Protein AF-0000000087667041 (afdb_homodimer)

Structure (mmCIF, N/CA/C/O backbone):
data_AF-0000000087667041-model_v1
#
loop_
_entity.id
_entity.type
_entity.pdbx_description
1 polymer 'Methyltransferase type 11'
#
loop_
_atom_site.group_PDB
_atom_site.id
_atom_site.type_symbol
_atom_site.label_atom_id
_atom_site.label_alt_id
_atom_site.label_comp_id
_atom_site.label_asym_id
_atom_site.label_entity_id
_atom_site.label_seq_id
_atom_site.pdbx_PDB_ins_code
_atom_site.Cartn_x
_atom_site.Cartn_y
_atom_site.Cartn_z
_atom_site.occupancy
_atom_site.B_iso_or_equiv
_atom_site.auth_seq_id
_atom_site.auth_comp_id
_atom_site.auth_asym_id
_atom_site.auth_atom_id
_atom_site.pdbx_PDB_model_num
ATOM 1 N N . MET A 1 1 ? -7.219 48.969 13.086 1 46.84 1 MET A N 1
ATOM 2 C CA . MET A 1 1 ? -6.707 47.719 12.508 1 46.84 1 MET A CA 1
ATOM 3 C C . MET A 1 1 ? -6.984 46.562 13.438 1 46.84 1 MET A C 1
ATOM 5 O O . MET A 1 1 ? -6.809 46.656 14.648 1 46.84 1 MET A O 1
ATOM 9 N N . TYR A 1 2 ? -7.824 45.688 13.008 1 60.56 2 TYR A N 1
ATOM 10 C CA . TYR A 1 2 ? -8.164 44.531 13.836 1 60.56 2 TYR A CA 1
ATOM 11 C C . TYR A 1 2 ? -6.906 43.844 14.352 1 60.56 2 TYR A C 1
ATOM 13 O O . TYR A 1 2 ? -5.996 43.531 13.57 1 60.56 2 TYR A O 1
ATOM 21 N N . LYS A 1 3 ? -6.66 44.062 15.648 1 76.62 3 LYS A N 1
ATOM 22 C CA . LYS A 1 3 ? -5.516 43.406 16.266 1 76.62 3 LYS A CA 1
ATOM 23 C C . LYS A 1 3 ? -5.945 42.156 17.031 1 76.62 3 LYS A C 1
ATOM 25 O O . LYS A 1 3 ? -6.656 42.25 18.031 1 76.62 3 LYS A O 1
ATOM 30 N N . ARG A 1 4 ? -5.574 41.062 16.578 1 88.38 4 ARG A N 1
ATOM 31 C CA . ARG A 1 4 ? -5.938 39.781 17.203 1 88.38 4 ARG A CA 1
ATOM 32 C C . ARG A 1 4 ? -5.203 39.625 18.531 1 88.38 4 ARG A C 1
ATOM 34 O O . ARG A 1 4 ? -4.016 39.938 18.641 1 88.38 4 ARG A O 1
ATOM 41 N N . ILE A 1 5 ? -6.012 39.281 19.547 1 91.06 5 ILE A N 1
ATOM 42 C CA . ILE A 1 5 ? -5.457 38.938 20.844 1 91.06 5 ILE A CA 1
ATOM 43 C C . ILE A 1 5 ? -5.121 37.438 20.875 1 91.06 5 ILE A C 1
ATOM 45 O O . ILE A 1 5 ? -5.742 36.656 20.156 1 91.06 5 ILE A O 1
ATOM 49 N N . CYS A 1 6 ? -4.086 37.156 21.594 1 96.38 6 CYS A N 1
ATOM 50 C CA . CYS A 1 6 ? -3.719 35.75 21.688 1 96.38 6 CYS A CA 1
ATOM 51 C C . CYS A 1 6 ? -4.828 34.938 22.344 1 96.38 6 CYS A C 1
ATOM 53 O O . CYS A 1 6 ? -5.609 35.469 23.125 1 96.38 6 CYS A O 1
ATOM 55 N N . TRP A 1 7 ? -4.891 33.625 22.094 1 96 7 TRP A N 1
ATOM 56 C CA . TRP A 1 7 ? -5.91 32.781 22.672 1 96 7 TRP A CA 1
ATOM 57 C C . TRP A 1 7 ? -5.828 32.781 24.188 1 96 7 TRP A C 1
ATOM 59 O O . TRP A 1 7 ? -6.824 32.531 24.875 1 96 7 TRP A O 1
ATOM 69 N N . CYS A 1 8 ? -4.66 33.031 24.75 1 96.88 8 CYS A N 1
ATOM 70 C CA . CYS A 1 8 ? -4.434 33 26.188 1 96.88 8 CYS A CA 1
ATOM 71 C C . CYS A 1 8 ? -4.898 34.281 26.859 1 96.88 8 CYS A C 1
ATOM 73 O O . CYS A 1 8 ? -4.805 34.438 28.078 1 96.88 8 CYS A O 1
ATOM 75 N N . GLY A 1 9 ? -5.316 35.219 26.094 1 95.06 9 GLY A N 1
ATOM 76 C CA . GLY A 1 9 ? -5.848 36.469 26.641 1 95.06 9 GLY A CA 1
ATOM 77 C C . GLY A 1 9 ? -4.844 37.594 26.609 1 95.06 9 GLY A C 1
ATOM 78 O O . GLY A 1 9 ? -5.199 38.75 26.844 1 95.06 9 GLY A O 1
ATOM 79 N N . ASN A 1 10 ? -3.609 37.312 26.266 1 94.62 10 ASN A N 1
ATOM 80 C CA . ASN A 1 10 ? -2.555 38.312 26.219 1 94.62 10 ASN A CA 1
ATOM 81 C C . ASN A 1 10 ? -2.623 39.156 24.953 1 94.62 10 ASN A C 1
ATOM 83 O O . ASN A 1 10 ? -2.883 38.625 23.875 1 94.62 10 ASN A O 1
ATOM 87 N N . ASN A 1 11 ? -2.361 40.438 25.047 1 91.25 11 ASN A N 1
ATOM 88 C CA . ASN A 1 11 ? -2.406 41.344 23.891 1 91.25 11 ASN A CA 1
ATOM 89 C C . ASN A 1 11 ? -1.02 41.875 23.547 1 91.25 11 ASN A C 1
ATOM 91 O O . ASN A 1 11 ? -0.865 42.625 22.578 1 91.25 11 ASN A O 1
ATOM 95 N N . GLU A 1 12 ? -0.038 41.531 24.297 1 93.12 12 GLU A N 1
ATOM 96 C CA . GLU A 1 12 ? 1.336 41.938 24 1 93.12 12 GLU A CA 1
ATOM 97 C C . GLU A 1 12 ? 2.018 40.906 23.094 1 93.12 12 GLU A C 1
ATOM 99 O O . GLU A 1 12 ? 2.379 39.812 23.531 1 93.12 12 GLU A O 1
ATOM 104 N N . LEU A 1 13 ? 2.221 41.312 21.875 1 94.88 13 LEU A N 1
ATOM 105 C CA . LEU A 1 13 ? 2.855 40.438 20.875 1 94.88 13 LEU A CA 1
ATOM 106 C C . LEU A 1 13 ? 4.172 41.031 20.391 1 94.88 13 LEU A C 1
ATOM 108 O O . LEU A 1 13 ? 4.223 42.219 20.016 1 94.88 13 LEU A O 1
ATOM 112 N N . LEU A 1 14 ? 5.215 40.312 20.516 1 94.88 14 LEU A N 1
ATOM 113 C CA . LEU A 1 14 ? 6.484 40.688 19.922 1 94.88 14 LEU A CA 1
ATOM 114 C C . LEU A 1 14 ? 6.477 40.406 18.422 1 94.88 14 LEU A C 1
ATOM 116 O O . LEU A 1 14 ? 6.117 39.312 17.984 1 94.88 14 LEU A O 1
ATOM 120 N N . PRO A 1 15 ? 6.887 41.406 17.672 1 94.56 15 PRO A N 1
ATOM 121 C CA . PRO A 1 15 ? 6.891 41.188 16.219 1 94.56 15 PRO A CA 1
ATOM 122 C C . PRO A 1 15 ? 7.793 40.031 15.805 1 94.56 15 PRO A C 1
ATOM 124 O O . PRO A 1 15 ? 8.945 39.969 16.234 1 94.56 15 PRO A O 1
ATOM 127 N N . PHE A 1 16 ? 7.266 39.125 15.078 1 96.38 16 PHE A N 1
ATOM 128 C CA . PHE A 1 16 ? 8.031 38.031 14.461 1 96.38 16 PHE A CA 1
ATOM 129 C C . PHE A 1 16 ? 8.336 38.344 13 1 96.38 16 PHE A C 1
ATOM 131 O O . PHE A 1 16 ? 9.492 38.312 12.578 1 96.38 16 PHE A O 1
ATOM 138 N N . ASN A 1 17 ? 7.367 38.688 12.273 1 94.81 17 ASN A N 1
ATOM 139 C CA . ASN A 1 17 ? 7.438 39.312 10.961 1 94.81 17 ASN A CA 1
ATOM 140 C C . ASN A 1 17 ? 6.273 40.281 10.742 1 94.81 17 ASN A C 1
ATOM 142 O O . ASN A 1 17 ? 5.645 40.719 11.703 1 94.81 17 ASN A O 1
ATOM 146 N N . ALA A 1 18 ? 6.004 40.656 9.469 1 93.19 18 ALA A N 1
ATOM 147 C CA . ALA A 1 18 ? 4.973 41.656 9.188 1 93.19 18 ALA A CA 1
ATOM 148 C C . ALA A 1 18 ? 3.582 41.094 9.484 1 93.19 18 ALA A C 1
ATOM 150 O O . ALA A 1 18 ? 2.66 41.875 9.789 1 93.19 18 ALA A O 1
ATOM 151 N N . GLU A 1 19 ? 3.479 39.781 9.508 1 94.5 19 GLU A N 1
ATOM 152 C CA . GLU A 1 19 ? 2.145 39.188 9.531 1 94.5 19 GLU A CA 1
ATOM 153 C C . GLU A 1 19 ? 1.905 38.438 10.828 1 94.5 19 GLU A C 1
ATOM 155 O O . GLU A 1 19 ? 0.786 37.969 11.094 1 94.5 19 GLU A O 1
ATOM 160 N N . TYR A 1 20 ? 2.963 38.219 11.625 1 96.5 20 TYR A N 1
ATOM 161 C CA . TYR A 1 20 ? 2.828 37.438 12.844 1 96.5 20 TYR A CA 1
ATOM 162 C C . TYR A 1 20 ? 3.535 38.125 14.008 1 96.5 20 TYR A C 1
ATOM 164 O O . TYR A 1 20 ? 4.574 38.75 13.828 1 96.5 20 TYR A O 1
ATOM 172 N N . GLY A 1 21 ? 2.928 37.938 15.164 1 96.12 21 GLY A N 1
ATOM 173 C CA . GLY A 1 21 ? 3.547 38.312 16.438 1 96.12 21 GLY A CA 1
ATOM 174 C C . GLY A 1 21 ? 3.592 37.156 17.422 1 96.12 21 GLY A C 1
ATOM 175 O O . GLY A 1 21 ? 2.67 36.344 17.484 1 96.12 21 GLY A O 1
ATOM 176 N N . ARG A 1 22 ? 4.609 37.125 18.172 1 97.06 22 ARG A N 1
ATOM 177 C CA . ARG A 1 22 ? 4.762 36.094 19.172 1 97.06 22 ARG A CA 1
ATOM 178 C C . ARG A 1 22 ? 4.242 36.562 20.531 1 97.06 22 ARG A C 1
ATOM 180 O O . ARG A 1 22 ? 4.664 37.594 21.031 1 97.06 22 ARG A O 1
ATOM 187 N N . CYS A 1 23 ? 3.389 35.781 21.047 1 97.25 23 CYS A N 1
ATOM 188 C CA . CYS A 1 23 ? 2.84 36.094 22.359 1 97.25 23 CYS A CA 1
ATOM 189 C C . CYS A 1 23 ? 3.908 36 23.438 1 97.25 23 CYS A C 1
ATOM 191 O O . CYS A 1 23 ? 4.547 34.938 23.578 1 97.25 23 CYS A O 1
ATOM 193 N N . GLU A 1 24 ? 4.027 36.969 24.297 1 94.75 24 GLU A N 1
ATOM 194 C CA . GLU A 1 24 ? 5.055 37 25.328 1 94.75 24 GLU A CA 1
ATOM 195 C C . GLU A 1 24 ? 4.676 36.094 26.516 1 94.75 24 GLU A C 1
ATOM 197 O O . GLU A 1 24 ? 5.539 35.688 27.297 1 94.75 24 GLU A O 1
ATOM 202 N N . GLU A 1 25 ? 3.486 35.812 26.578 1 96.19 25 GLU A N 1
ATOM 203 C CA . GLU A 1 25 ? 3 35.031 27.719 1 96.19 25 GLU A CA 1
ATOM 204 C C . GLU A 1 25 ? 3.076 33.531 27.453 1 96.19 25 GLU A C 1
ATOM 206 O O . GLU A 1 25 ? 3.604 32.781 28.266 1 96.19 25 GLU A O 1
ATOM 211 N N . CYS A 1 26 ? 2.549 33.094 26.312 1 96.94 26 CYS A N 1
ATOM 212 C CA . CYS A 1 26 ? 2.438 31.656 26.109 1 96.94 26 CYS A CA 1
ATOM 213 C C . CYS A 1 26 ? 3.332 31.203 24.953 1 96.94 26 CYS A C 1
ATOM 215 O O . CYS A 1 26 ? 3.492 30 24.734 1 96.94 26 CYS A O 1
ATOM 217 N N . GLY A 1 27 ? 3.867 32.125 24.188 1 96.94 27 GLY A N 1
ATOM 218 C CA . GLY A 1 27 ? 4.836 31.781 23.156 1 96.94 27 GLY A CA 1
ATOM 219 C C . GLY A 1 27 ? 4.199 31.484 21.812 1 96.94 27 GLY A C 1
ATOM 220 O O . GLY A 1 27 ? 4.902 31.297 20.812 1 96.94 27 GLY A O 1
ATOM 221 N N . THR A 1 28 ? 2.904 31.516 21.703 1 98.06 28 THR A N 1
ATOM 222 C CA . THR A 1 28 ? 2.189 31.219 20.453 1 98.06 28 THR A CA 1
ATOM 223 C C . THR A 1 28 ? 2.428 32.312 19.422 1 98.06 28 THR A C 1
ATOM 225 O O . THR A 1 28 ? 2.457 33.5 19.766 1 98.06 28 THR A O 1
ATOM 228 N N . LEU A 1 29 ? 2.672 31.922 18.188 1 97.5 29 LEU A N 1
ATOM 229 C CA . LEU A 1 29 ? 2.658 32.906 17.094 1 97.5 29 LEU A CA 1
ATOM 230 C C . LEU A 1 29 ? 1.229 33.219 16.688 1 97.5 29 LEU A C 1
ATOM 232 O O . LEU A 1 29 ? 0.439 32.312 16.391 1 97.5 29 LEU A O 1
ATOM 236 N N . VAL A 1 30 ? 0.914 34.5 16.641 1 97.06 30 VAL A N 1
ATOM 237 C CA . VAL A 1 30 ? -0.447 34.969 16.391 1 97.06 30 VAL A CA 1
ATOM 238 C C . VAL A 1 30 ? -0.485 35.781 15.094 1 97.06 30 VAL A C 1
ATOM 240 O O . VAL A 1 30 ? 0.326 36.688 14.898 1 97.06 30 VAL A O 1
ATOM 243 N N . SER A 1 31 ? -1.433 35.438 14.258 1 95.94 31 SER A N 1
ATOM 244 C CA . SER A 1 31 ? -1.615 36.219 13.039 1 95.94 31 SER A CA 1
ATOM 245 C C . SER A 1 31 ? -2.121 37.625 13.344 1 95.94 31 SER A C 1
ATOM 247 O O . SER A 1 31 ? -3.141 37.781 14.023 1 95.94 31 SER A O 1
ATOM 249 N N . VAL A 1 32 ? -1.474 38.625 12.891 1 90.5 32 VAL A N 1
ATOM 250 C CA . VAL A 1 32 ? -1.871 40 13.141 1 90.5 32 VAL A CA 1
ATOM 251 C C . VAL A 1 32 ? -2.309 40.656 11.828 1 90.5 32 VAL A C 1
ATOM 253 O O . VAL A 1 32 ? -2.916 41.719 11.836 1 90.5 32 VAL A O 1
ATOM 256 N N . GLY A 1 33 ? -2.195 40.094 10.758 1 80.88 33 GLY A N 1
ATOM 257 C CA . GLY A 1 33 ? -2.514 40.688 9.469 1 80.88 33 GLY A CA 1
ATOM 258 C C . GLY A 1 33 ? -3.5 39.844 8.664 1 80.88 33 GLY A C 1
ATOM 259 O O . GLY A 1 33 ? -3.764 40.156 7.5 1 80.88 33 GLY A O 1
ATOM 260 N N . GLY A 1 34 ? -4.105 38.906 9.227 1 85.25 34 GLY A N 1
ATOM 261 C CA . GLY A 1 34 ? -4.938 38 8.469 1 85.25 34 GLY A CA 1
ATOM 262 C C . GLY A 1 34 ? -6.414 38.344 8.547 1 85.25 34 GLY A C 1
ATOM 263 O O . GLY A 1 34 ? -6.789 39.469 8.891 1 85.25 34 GLY A O 1
ATOM 264 N N . LEU A 1 35 ? -7.176 37.438 8.117 1 86.88 35 LEU A N 1
ATOM 265 C CA . LEU A 1 35 ? -8.625 37.594 8.055 1 86.88 35 LEU A CA 1
ATOM 266 C C . LEU A 1 35 ? -9.219 37.688 9.453 1 86.88 35 LEU A C 1
ATOM 268 O O . LEU A 1 35 ? -8.68 37.125 10.414 1 86.88 35 LEU A O 1
ATOM 272 N N . SER A 1 36 ? -10.328 38.375 9.484 1 86.62 36 SER A N 1
ATOM 273 C CA . SER A 1 36 ? -11.062 38.5 10.742 1 86.62 36 SER A CA 1
ATOM 274 C C . SER A 1 36 ? -11.805 37.188 11.07 1 86.62 36 SER A C 1
ATOM 276 O O . SER A 1 36 ? -11.977 36.344 10.203 1 86.62 36 SER A O 1
ATOM 278 N N . ASP A 1 37 ? -12.234 37.094 12.328 1 86.62 37 ASP A N 1
ATOM 279 C CA . ASP A 1 37 ? -12.984 35.938 12.758 1 86.62 37 ASP A CA 1
ATOM 280 C C . ASP A 1 37 ? -14.258 35.75 11.93 1 86.62 37 ASP A C 1
ATOM 282 O O . ASP A 1 37 ? -14.641 34.625 11.594 1 86.62 37 ASP A O 1
ATOM 286 N N . LYS A 1 38 ? -14.867 36.844 11.609 1 84.12 38 LYS A N 1
ATOM 287 C CA . LYS A 1 38 ? -16.094 36.844 10.812 1 84.12 38 LYS A CA 1
ATOM 288 C C . LYS A 1 38 ? -15.82 36.312 9.406 1 84.12 38 LYS A C 1
ATOM 290 O O . LYS A 1 38 ? -16.625 35.562 8.852 1 84.12 38 LYS A O 1
ATOM 295 N N . GLU A 1 39 ? -14.664 36.656 8.922 1 85.81 39 GLU A N 1
ATOM 296 C CA . GLU A 1 39 ? -14.305 36.281 7.559 1 85.81 39 GLU A CA 1
ATOM 297 C C . GLU A 1 39 ? -13.953 34.781 7.488 1 85.81 39 GLU A C 1
ATOM 299 O O . GLU A 1 39 ? -13.93 34.188 6.406 1 85.81 39 GLU A O 1
ATOM 304 N N . LEU A 1 40 ? -13.727 34.219 8.617 1 87.12 40 LEU A N 1
ATOM 305 C CA . LEU A 1 40 ? -13.328 32.812 8.672 1 87.12 40 LEU A CA 1
ATOM 306 C C . LEU A 1 40 ? -14.547 31.891 8.805 1 87.12 40 LEU A C 1
ATOM 308 O O . LEU A 1 40 ? -14.422 30.672 8.719 1 87.12 40 LEU A O 1
ATOM 312 N N . GLN A 1 41 ? -15.68 32.438 8.875 1 82.75 41 GLN A N 1
ATOM 313 C CA . GLN A 1 41 ? -16.922 31.688 8.922 1 82.75 41 GLN A CA 1
ATOM 314 C C . GLN A 1 41 ? -17.453 31.422 7.512 1 82.75 41 GLN A C 1
ATOM 316 O O . GLN A 1 41 ? -17.109 32.125 6.566 1 82.75 41 GLN A O 1
ATOM 321 N N . VAL A 1 42 ? -18.219 30.422 7.434 1 86.25 42 VAL A N 1
ATOM 322 C CA . VAL A 1 42 ? -18.828 30.125 6.137 1 86.25 42 VAL A CA 1
ATOM 323 C C . VAL A 1 42 ? -20.344 30.297 6.215 1 86.25 42 VAL A C 1
ATOM 325 O O . VAL A 1 42 ? -21.016 29.516 6.883 1 86.25 42 VAL A O 1
ATOM 328 N N . SER A 1 43 ? -20.797 31.266 5.598 1 84.94 43 SER A N 1
ATOM 329 C CA . SER A 1 43 ? -22.219 31.516 5.449 1 84.94 43 SER A CA 1
ATOM 330 C C . SER A 1 43 ? -22.656 31.406 3.99 1 84.94 43 SER A C 1
ATOM 332 O O . SER A 1 43 ? -23.766 30.953 3.697 1 84.94 43 SER A O 1
ATOM 334 N N . ASP A 1 44 ? -21.828 31.812 3.18 1 87.94 44 ASP A N 1
ATOM 335 C CA . ASP A 1 44 ? -22 31.688 1.735 1 87.94 44 ASP A CA 1
ATOM 336 C C . ASP A 1 44 ? -20.891 30.828 1.13 1 87.94 44 ASP A C 1
ATOM 338 O O . ASP A 1 44 ? -19.766 31.297 0.938 1 87.94 44 ASP A O 1
ATOM 342 N N . ASP A 1 45 ? -21.25 29.734 0.738 1 89.56 45 ASP A N 1
ATOM 343 C CA . ASP A 1 45 ? -20.297 28.703 0.335 1 89.56 45 ASP A CA 1
ATOM 344 C C . ASP A 1 45 ? -19.516 29.141 -0.904 1 89.56 45 ASP A C 1
ATOM 346 O O . ASP A 1 45 ? -18.359 28.734 -1.093 1 89.56 45 ASP A O 1
ATOM 350 N N . ASP A 1 46 ? -20.094 29.828 -1.743 1 86.56 46 ASP A N 1
ATOM 351 C CA . ASP A 1 46 ? -19.484 30.234 -3.004 1 86.56 46 ASP A CA 1
ATOM 352 C C . ASP A 1 46 ? -18.531 31.406 -2.799 1 86.56 46 ASP A C 1
ATOM 354 O O . ASP A 1 46 ? -17.625 31.625 -3.607 1 86.56 46 ASP A O 1
ATOM 358 N N . LYS A 1 47 ? -18.688 32.156 -1.679 1 84.62 47 LYS A N 1
ATOM 359 C CA . LYS A 1 47 ? -17.953 33.406 -1.572 1 84.62 47 LYS A CA 1
ATOM 360 C C . LYS A 1 47 ? -17 33.406 -0.378 1 84.62 47 LYS A C 1
ATOM 362 O O . LYS A 1 47 ? -15.969 34.062 -0.391 1 84.62 47 LYS A O 1
ATOM 367 N N . ASP A 1 48 ? -17.359 32.688 0.533 1 87.12 48 ASP A N 1
ATOM 368 C CA . ASP A 1 48 ? -16.594 32.781 1.781 1 87.12 48 ASP A CA 1
ATOM 369 C C . ASP A 1 48 ? -15.305 31.969 1.695 1 87.12 48 ASP A C 1
ATOM 371 O O . ASP A 1 48 ? -15.195 31.031 0.896 1 87.12 48 ASP A O 1
ATOM 375 N N . PHE A 1 49 ? -14.383 32.281 2.57 1 84.88 49 PHE A N 1
ATOM 376 C CA . PHE A 1 49 ? -13 31.828 2.48 1 84.88 49 PHE A CA 1
ATOM 377 C C . PHE A 1 49 ? -12.914 30.312 2.551 1 84.88 49 PHE A C 1
ATOM 379 O O . PHE A 1 49 ? -12.367 29.672 1.65 1 84.88 49 PHE A O 1
ATOM 386 N N . TYR A 1 50 ? -13.477 29.688 3.568 1 84.5 50 TYR A N 1
ATOM 387 C CA . TYR A 1 50 ? -13.414 28.25 3.73 1 84.5 50 TYR A CA 1
ATOM 388 C C . TYR A 1 50 ? -14.555 27.562 2.994 1 84.5 50 TYR A C 1
ATOM 390 O O . TYR A 1 50 ? -14.945 26.438 3.34 1 84.5 50 TYR A O 1
ATOM 398 N N . GLY A 1 51 ? -15.078 28.25 1.973 1 85.69 51 GLY A N 1
ATOM 399 C CA . GLY A 1 51 ? -16.094 27.672 1.113 1 85.69 51 GLY A CA 1
ATOM 400 C C . GLY A 1 51 ? -15.523 26.797 0.007 1 85.69 51 GLY A C 1
ATOM 401 O O . GLY A 1 51 ? -14.398 26.312 0.11 1 85.69 51 GLY A O 1
ATOM 402 N N . LYS A 1 52 ? -16.359 26.625 -1.035 1 86.56 52 LYS A N 1
ATOM 403 C CA . LYS A 1 52 ? -16.078 25.734 -2.16 1 86.56 52 LYS A CA 1
ATOM 404 C C . LYS A 1 52 ? -14.758 26.109 -2.832 1 86.56 52 LYS A C 1
ATOM 406 O O . LYS A 1 52 ? -13.938 25.234 -3.123 1 86.56 52 LYS A O 1
ATOM 411 N N . GLN A 1 53 ? -14.484 27.344 -2.914 1 83.69 53 GLN A N 1
ATOM 412 C CA . GLN A 1 53 ? -13.344 27.812 -3.701 1 83.69 53 GLN A CA 1
ATOM 413 C C . GLN A 1 53 ? -12.031 27.562 -2.967 1 83.69 53 GLN A C 1
ATOM 415 O O . GLN A 1 53 ? -10.992 27.375 -3.596 1 83.69 53 GLN A O 1
ATOM 420 N N . TYR A 1 54 ? -12.047 27.594 -1.682 1 85.12 54 TYR A N 1
ATOM 421 C CA . TYR A 1 54 ? -10.867 27.266 -0.891 1 85.12 54 TYR A CA 1
ATOM 422 C C . TYR A 1 54 ? -10.32 25.891 -1.263 1 85.12 54 TYR A C 1
ATOM 424 O O . TYR A 1 54 ? -9.109 25.734 -1.426 1 85.12 54 TYR A O 1
ATOM 432 N N . TRP A 1 55 ? -11.141 24.984 -1.505 1 84.19 55 TRP A N 1
ATOM 433 C CA . TRP A 1 55 ? -10.773 23.578 -1.705 1 84.19 55 TRP A CA 1
ATOM 434 C C . TRP A 1 55 ? -10.531 23.281 -3.182 1 84.19 55 TRP A C 1
ATOM 436 O O . TRP A 1 55 ? -9.766 22.375 -3.523 1 84.19 55 TRP A O 1
ATOM 446 N N . LEU A 1 56 ? -11.133 24 -4.039 1 83.12 56 LEU A N 1
ATOM 447 C CA . LEU A 1 56 ? -11 23.781 -5.477 1 83.12 56 LEU A CA 1
ATOM 448 C C . LEU A 1 56 ? -9.773 24.5 -6.027 1 83.12 56 LEU A C 1
ATOM 450 O O . LEU A 1 56 ? -9.039 23.953 -6.848 1 83.12 56 LEU A O 1
ATOM 454 N N . GLU A 1 57 ? -9.539 25.734 -5.551 1 81.62 57 GLU A N 1
ATOM 455 C CA . GLU A 1 57 ? -8.562 26.562 -6.234 1 81.62 57 GLU A CA 1
ATOM 456 C C . GLU A 1 57 ? -7.492 27.062 -5.266 1 81.62 57 GLU A C 1
ATOM 458 O O . GLU A 1 57 ? -6.297 27.031 -5.578 1 81.62 57 GLU A O 1
ATOM 463 N N . HIS A 1 58 ? -7.871 27.516 -4.141 1 79.38 58 HIS A N 1
ATOM 464 C CA . HIS A 1 58 ? -6.941 28.141 -3.215 1 79.38 58 HIS A CA 1
ATOM 465 C C . HIS A 1 58 ? -5.809 27.188 -2.838 1 79.38 58 HIS A C 1
ATOM 467 O O . HIS A 1 58 ? -4.637 27.578 -2.865 1 79.38 58 HIS A O 1
ATOM 473 N N . GLN A 1 59 ? -6.105 26.031 -2.629 1 75 59 GLN A N 1
ATOM 474 C CA . GLN A 1 59 ? -5.105 25.047 -2.219 1 75 59 GLN A CA 1
ATOM 475 C C . GLN A 1 59 ? -4.078 24.812 -3.324 1 75 59 GLN A C 1
ATOM 477 O O . GLN A 1 59 ? -2.875 24.781 -3.064 1 75 59 GLN A O 1
ATOM 482 N N . SER A 1 60 ? -4.562 24.656 -4.523 1 74.94 60 SER A N 1
ATOM 483 C CA . SER A 1 60 ? -3.676 24.344 -5.637 1 74.94 60 SER A CA 1
ATOM 484 C C . SER A 1 60 ? -2.984 25.594 -6.164 1 74.94 60 SER A C 1
ATOM 486 O O . SER A 1 60 ? -1.757 25.641 -6.262 1 74.94 60 SER A O 1
ATOM 488 N N . GLU A 1 61 ? -3.664 26.609 -6.363 1 76.5 61 GLU A N 1
ATOM 489 C CA . GLU A 1 61 ? -3.146 27.812 -7.031 1 76.5 61 GLU A CA 1
ATOM 490 C C . GLU A 1 61 ? -2.297 28.641 -6.082 1 76.5 61 GLU A C 1
ATOM 492 O O . GLU A 1 61 ? -1.253 29.172 -6.477 1 76.5 61 GLU A O 1
ATOM 497 N N . ASP A 1 62 ? -2.717 28.656 -4.836 1 69.75 62 ASP A N 1
ATOM 498 C CA . ASP A 1 62 ? -2.043 29.562 -3.92 1 69.75 62 ASP A CA 1
ATOM 499 C C . ASP A 1 62 ? -1.03 28.828 -3.051 1 69.75 62 ASP A C 1
ATOM 501 O O . ASP A 1 62 ? 0.009 29.391 -2.689 1 69.75 62 ASP A O 1
ATOM 505 N N . LEU A 1 63 ? -1.281 27.562 -2.844 1 72.19 63 LEU A N 1
ATOM 506 C CA . LEU A 1 63 ? -0.461 26.875 -1.847 1 72.19 63 LEU A CA 1
ATOM 507 C C . LEU A 1 63 ? 0.337 25.75 -2.48 1 72.19 63 LEU A C 1
ATOM 509 O O . LEU A 1 63 ? 1.228 25.172 -1.845 1 72.19 63 LEU A O 1
ATOM 513 N N . GLY A 1 64 ? -0.045 25.375 -3.744 1 71.25 64 GLY A N 1
ATOM 514 C CA . GLY A 1 64 ? 0.719 24.359 -4.465 1 71.25 64 GLY A CA 1
ATOM 515 C C . GLY A 1 64 ? 0.367 22.938 -4.062 1 71.25 64 GLY A C 1
ATOM 516 O O . GLY A 1 64 ? 1.118 22.016 -4.348 1 71.25 64 GLY A O 1
ATOM 517 N N . PHE A 1 65 ? -0.71 22.859 -3.395 1 74.88 65 PHE A N 1
ATOM 518 C CA . PHE A 1 65 ? -1.169 21.531 -3.018 1 74.88 65 PHE A CA 1
ATOM 519 C C . PHE A 1 65 ? -2.152 20.984 -4.047 1 74.88 65 PHE A C 1
ATOM 521 O O . PHE A 1 65 ? -2.666 21.734 -4.879 1 74.88 65 PHE A O 1
ATOM 528 N N . ALA A 1 66 ? -2.35 19.719 -4.031 1 79.06 66 ALA A N 1
ATOM 529 C CA . ALA A 1 66 ? -3.377 19.125 -4.883 1 79.06 66 ALA A CA 1
ATOM 530 C C . ALA A 1 66 ? -4.766 19.641 -4.508 1 79.06 66 ALA A C 1
ATOM 532 O O . ALA A 1 66 ? -5.02 19.969 -3.346 1 79.06 66 ALA A O 1
ATOM 533 N N . ASN A 1 67 ? -5.605 19.703 -5.453 1 86.38 67 ASN A N 1
ATOM 534 C CA . ASN A 1 67 ? -6.984 20.062 -5.141 1 86.38 67 ASN A CA 1
ATOM 535 C C . ASN A 1 67 ? -7.703 18.922 -4.426 1 86.38 67 ASN A C 1
ATOM 537 O O . ASN A 1 67 ? -7.098 17.891 -4.129 1 86.38 67 ASN A O 1
ATOM 541 N N . ILE A 1 68 ? -8.953 19.172 -4.16 1 90.12 68 ILE A N 1
ATOM 542 C CA . ILE A 1 68 ? -9.68 18.266 -3.283 1 90.12 68 ILE A CA 1
ATOM 543 C C . ILE A 1 68 ? -9.797 16.891 -3.943 1 90.12 68 ILE A C 1
ATOM 545 O O . ILE A 1 68 ? -9.812 15.875 -3.258 1 90.12 68 ILE A O 1
ATOM 549 N N . PHE A 1 69 ? -9.844 16.859 -5.27 1 88.69 69 PHE A N 1
ATOM 550 C CA . PHE A 1 69 ? -9.922 15.594 -5.992 1 88.69 69 PHE A CA 1
ATOM 551 C C . PHE A 1 69 ? -8.625 14.805 -5.848 1 88.69 69 PHE A C 1
ATOM 553 O O . PHE A 1 69 ? -8.656 13.609 -5.559 1 88.69 69 PHE A O 1
ATOM 560 N N . GLY A 1 70 ? -7.551 15.492 -6.062 1 90.38 70 GLY A N 1
ATOM 561 C CA . GLY A 1 70 ? -6.25 14.867 -5.883 1 90.38 70 GLY A CA 1
ATOM 562 C C . GLY A 1 70 ? -5.992 14.43 -4.449 1 90.38 70 GLY A C 1
ATOM 563 O O . GLY A 1 70 ? -5.465 13.344 -4.211 1 90.38 70 GLY A O 1
ATOM 564 N N . ARG A 1 71 ? -6.379 15.227 -3.529 1 92.38 71 ARG A N 1
ATOM 565 C CA . ARG A 1 71 ? -6.148 14.938 -2.117 1 92.38 71 ARG A CA 1
ATOM 566 C C . ARG A 1 71 ? -6.988 13.75 -1.658 1 92.38 71 ARG A C 1
ATOM 568 O O . ARG A 1 71 ? -6.559 12.969 -0.806 1 92.38 71 ARG A O 1
ATOM 575 N N . ALA A 1 72 ? -8.188 13.664 -2.189 1 93.81 72 ALA A N 1
ATOM 576 C CA . ALA A 1 72 ? -9.07 12.555 -1.833 1 93.81 72 ALA A CA 1
ATOM 577 C C . ALA A 1 72 ? -8.414 11.211 -2.15 1 93.81 72 ALA A C 1
ATOM 579 O O . ALA A 1 72 ? -8.703 10.211 -1.494 1 93.81 72 ALA A O 1
ATOM 580 N N . ARG A 1 73 ? -7.531 11.273 -3.096 1 94 73 ARG A N 1
ATOM 581 C CA . ARG A 1 73 ? -6.824 10.055 -3.463 1 94 73 ARG A CA 1
ATOM 582 C C . ARG A 1 73 ? -5.504 9.938 -2.709 1 94 73 ARG A C 1
ATOM 584 O O . ARG A 1 73 ? -5.234 8.914 -2.07 1 94 73 ARG A O 1
ATOM 591 N N . SER A 1 74 ? -4.738 10.969 -2.676 1 94.62 74 SER A N 1
ATOM 592 C CA . SER A 1 74 ? -3.371 10.906 -2.168 1 94.62 74 SER A CA 1
ATOM 593 C C . SER A 1 74 ? -3.352 10.75 -0.651 1 94.62 74 SER A C 1
ATOM 595 O O . SER A 1 74 ? -2.453 10.109 -0.098 1 94.62 74 SER A O 1
ATOM 597 N N . ASP A 1 75 ? -4.305 11.297 0.029 1 96.62 75 ASP A N 1
ATOM 598 C CA . ASP A 1 75 ? -4.312 11.25 1.487 1 96.62 75 ASP A CA 1
ATOM 599 C C . ASP A 1 75 ? -4.465 9.82 1.994 1 96.62 75 ASP A C 1
ATOM 601 O O . ASP A 1 75 ? -3.939 9.469 3.053 1 96.62 75 ASP A O 1
ATOM 605 N N . LEU A 1 76 ? -5.105 8.977 1.197 1 97.69 76 LEU A N 1
ATOM 606 C CA . LEU A 1 76 ? -5.371 7.594 1.589 1 97.69 76 LEU A CA 1
ATOM 607 C C . LEU A 1 76 ? -4.07 6.805 1.691 1 97.69 76 LEU A C 1
ATOM 609 O O . LEU A 1 76 ? -3.996 5.812 2.424 1 97.69 76 LEU A O 1
ATOM 613 N N . THR A 1 77 ? -3.035 7.223 0.948 1 97.38 77 THR A N 1
ATOM 614 C CA . THR A 1 77 ? -1.811 6.434 0.889 1 97.38 77 THR A CA 1
ATOM 615 C C . THR A 1 77 ? -0.708 7.082 1.721 1 97.38 77 THR A C 1
ATOM 617 O O . THR A 1 77 ? 0.426 6.598 1.745 1 97.38 77 THR A O 1
ATOM 620 N N . ASP A 1 78 ? -1.047 8.195 2.367 1 94.62 78 ASP A N 1
ATOM 621 C CA . ASP A 1 78 ? -0.013 8.945 3.08 1 94.62 78 ASP A CA 1
ATOM 622 C C . ASP A 1 78 ? -0.48 9.328 4.48 1 94.62 78 ASP A C 1
ATOM 624 O O . ASP A 1 78 ? -0.394 8.523 5.41 1 94.62 78 ASP A O 1
ATOM 628 N N . ARG A 1 79 ? -1.071 10.469 4.676 1 96.44 79 ARG A N 1
ATOM 629 C CA . ARG A 1 79 ? -1.352 11 6.008 1 96.44 79 ARG A CA 1
ATOM 630 C C . ARG A 1 79 ? -2.393 10.156 6.727 1 96.44 79 ARG A C 1
ATOM 632 O O . ARG A 1 79 ? -2.295 9.938 7.938 1 96.44 79 ARG A O 1
ATOM 639 N N . ASN A 1 80 ? -3.412 9.656 5.969 1 98.44 80 ASN A N 1
ATOM 640 C CA . ASN A 1 80 ? -4.469 8.875 6.605 1 98.44 80 ASN A CA 1
ATOM 641 C C . ASN A 1 80 ? -3.914 7.613 7.266 1 98.44 80 ASN A C 1
ATOM 643 O O . ASN A 1 80 ? -4.32 7.262 8.375 1 98.44 80 ASN A O 1
ATOM 647 N N . LEU A 1 81 ? -2.988 6.953 6.566 1 98.31 81 LEU A N 1
ATOM 648 C CA . LEU A 1 81 ? -2.422 5.723 7.113 1 98.31 81 LEU A CA 1
ATOM 649 C C . LEU A 1 81 ? -1.582 6.016 8.352 1 98.31 81 LEU A C 1
ATOM 651 O O . LEU A 1 81 ? -1.608 5.25 9.32 1 98.31 81 LEU A O 1
ATOM 655 N N . HIS A 1 82 ? -0.84 7.094 8.32 1 97.62 82 HIS A N 1
ATOM 656 C CA . HIS A 1 82 ? -0.044 7.48 9.477 1 97.62 82 HIS A CA 1
ATOM 657 C C . HIS A 1 82 ? -0.932 7.77 10.688 1 97.62 82 HIS A C 1
ATOM 659 O O . HIS A 1 82 ? -0.665 7.281 11.789 1 97.62 82 HIS A O 1
ATOM 665 N N . TRP A 1 83 ? -1.966 8.531 10.422 1 98.44 83 TRP A N 1
ATOM 666 C CA . TRP A 1 83 ? -2.9 8.883 11.484 1 98.44 83 TRP A CA 1
ATOM 667 C C . TRP A 1 83 ? -3.574 7.637 12.055 1 98.44 83 TRP A C 1
ATOM 669 O O . TRP A 1 83 ? -3.668 7.477 13.273 1 98.44 83 TRP A O 1
ATOM 679 N N . LEU A 1 84 ? -3.996 6.742 11.227 1 98.44 84 LEU A N 1
ATOM 680 C CA . LEU A 1 84 ? -4.688 5.535 11.672 1 98.44 84 LEU A CA 1
ATOM 681 C C . LEU A 1 84 ? -3.756 4.641 12.477 1 98.44 84 LEU A C 1
ATOM 683 O O . LEU A 1 84 ? -4.164 4.07 13.492 1 98.44 84 LEU A O 1
ATOM 687 N N . ARG A 1 85 ? -2.525 4.516 11.984 1 97 85 ARG A N 1
ATOM 688 C CA . ARG A 1 85 ? -1.543 3.707 12.703 1 97 85 ARG A CA 1
ATOM 689 C C . ARG A 1 85 ? -1.393 4.18 14.148 1 97 85 ARG A C 1
ATOM 691 O O . ARG A 1 85 ? -1.357 3.367 15.07 1 97 85 ARG A O 1
ATOM 698 N N . THR A 1 86 ? -1.307 5.473 14.297 1 96.62 86 THR A N 1
ATOM 699 C CA . THR A 1 86 ? -1.168 6.035 15.641 1 96.62 86 THR A CA 1
ATOM 700 C C . THR A 1 86 ? -2.451 5.844 16.438 1 96.62 86 THR A C 1
ATOM 702 O O . THR A 1 86 ? -2.404 5.457 17.609 1 96.62 86 THR A O 1
ATOM 705 N N . LEU A 1 87 ? -3.588 6.102 15.82 1 97.5 87 LEU A N 1
ATOM 706 C CA . LEU A 1 87 ? -4.887 5.949 16.469 1 97.5 87 LEU A CA 1
ATOM 707 C C . LEU A 1 87 ? -5.066 4.531 17 1 97.5 87 LEU A C 1
ATOM 709 O O . LEU A 1 87 ? -5.527 4.34 18.125 1 97.5 87 LEU A O 1
ATOM 713 N N . LEU A 1 88 ? -4.609 3.531 16.266 1 97.94 88 LEU A N 1
ATOM 714 C CA . LEU A 1 88 ? -4.773 2.123 16.609 1 97.94 88 LEU A CA 1
ATOM 715 C C . LEU A 1 88 ? -3.936 1.755 17.828 1 97.94 88 LEU A C 1
ATOM 717 O O . LEU A 1 88 ? -4.203 0.75 18.484 1 97.94 88 LEU A O 1
ATOM 721 N N . ARG A 1 89 ? -2.961 2.561 18.141 1 97.44 89 ARG A N 1
ATOM 722 C CA . ARG A 1 89 ? -2.104 2.303 19.281 1 97.44 89 ARG A CA 1
ATOM 723 C C . ARG A 1 89 ? -2.793 2.705 20.578 1 97.44 89 ARG A C 1
ATOM 725 O O . ARG A 1 89 ? -2.348 2.332 21.672 1 97.44 89 ARG A O 1
ATOM 732 N N . TYR A 1 90 ? -3.912 3.453 20.469 1 97.88 90 TYR A N 1
ATOM 733 C CA . TYR A 1 90 ? -4.488 4.004 21.688 1 97.88 90 TYR A CA 1
ATOM 734 C C . TYR A 1 90 ? -5.957 3.623 21.828 1 97.88 90 TYR A C 1
ATOM 736 O O . TYR A 1 90 ? -6.5 3.596 22.938 1 97.88 90 TYR A O 1
ATOM 744 N N . GLN A 1 91 ? -6.625 3.406 20.703 1 97.94 91 GLN A N 1
ATOM 745 C CA . GLN A 1 91 ? -8.031 3.031 20.672 1 97.94 91 GLN A CA 1
ATOM 746 C C . GLN A 1 91 ? -8.336 2.127 19.484 1 97.94 91 GLN A C 1
ATOM 748 O O . GLN A 1 91 ? -8.32 2.576 18.328 1 97.94 91 GLN A O 1
ATOM 753 N N . VAL A 1 92 ? -8.688 0.924 19.75 1 97.88 92 VAL A N 1
ATOM 754 C CA . VAL A 1 92 ? -9.008 0.005 18.672 1 97.88 92 VAL A CA 1
ATOM 755 C C . VAL A 1 92 ? -10.516 0.019 18.406 1 97.88 92 VAL A C 1
ATOM 757 O O . VAL A 1 92 ? -11.297 0.392 19.281 1 97.88 92 VAL A O 1
ATOM 760 N N . PRO A 1 93 ? -10.938 -0.312 17.266 1 97.69 93 PRO A N 1
ATOM 761 C CA . PRO A 1 93 ? -12.367 -0.445 17 1 97.69 93 PRO A CA 1
ATOM 762 C C . PRO A 1 93 ? -12.977 -1.679 17.656 1 97.69 93 PRO A C 1
ATOM 764 O O . PRO A 1 93 ? -12.266 -2.645 17.953 1 97.69 93 PRO A O 1
ATOM 767 N N . PRO A 1 94 ? -14.305 -1.65 17.828 1 97.69 94 PRO A N 1
ATOM 768 C CA . PRO A 1 94 ? -15.242 -0.557 17.562 1 97.69 94 PRO A CA 1
ATOM 769 C C . PRO A 1 94 ? -15.117 0.582 18.578 1 97.69 94 PRO A C 1
ATOM 771 O O . PRO A 1 94 ? -14.867 0.339 19.75 1 97.69 94 PRO A O 1
ATOM 774 N N . ALA A 1 95 ? -15.219 1.779 18.156 1 98.5 95 ALA A N 1
ATOM 775 C CA . ALA A 1 95 ? -15.242 3 18.953 1 98.5 95 ALA A CA 1
ATOM 776 C C . ALA A 1 95 ? -15.922 4.141 18.203 1 98.5 95 ALA A C 1
ATOM 778 O O . ALA A 1 95 ? -15.891 4.184 16.969 1 98.5 95 ALA A O 1
ATOM 779 N N . ASN A 1 96 ? -16.562 4.969 18.891 1 98.75 96 ASN A N 1
ATOM 780 C CA . ASN A 1 96 ? -17.219 6.141 18.312 1 98.75 96 ASN A CA 1
ATOM 781 C C . ASN A 1 96 ? -16.234 7.293 18.125 1 98.75 96 ASN A C 1
ATOM 783 O O . ASN A 1 96 ? -15.633 7.766 19.094 1 98.75 96 ASN A O 1
ATOM 787 N N . VAL A 1 97 ? -16.031 7.777 16.844 1 98.88 97 VAL A N 1
ATOM 788 C CA . VAL A 1 97 ? -14.992 8.766 16.531 1 98.88 97 VAL A CA 1
ATOM 789 C C . VAL A 1 97 ? -15.602 9.922 15.742 1 98.88 97 VAL A C 1
ATOM 791 O O . VAL A 1 97 ? -16.391 9.695 14.812 1 98.88 97 VAL A O 1
ATOM 794 N N . LEU A 1 98 ? -15.266 11.125 16.078 1 98.81 98 LEU A N 1
ATOM 795 C CA . LEU A 1 98 ? -15.664 12.328 15.359 1 98.81 98 LEU A CA 1
ATOM 796 C C . LEU A 1 98 ? -14.445 13.062 14.812 1 98.81 98 LEU A C 1
ATOM 798 O O . LEU A 1 98 ? -13.508 13.352 15.555 1 98.81 98 LEU A O 1
ATOM 802 N N . GLU A 1 99 ? -14.445 13.281 13.531 1 98.81 99 GLU A N 1
ATOM 803 C CA . GLU A 1 99 ? -13.398 14.117 12.945 1 98.81 99 GLU A CA 1
ATOM 804 C C . GLU A 1 99 ? -13.906 15.539 12.695 1 98.81 99 GLU A C 1
ATOM 806 O O . GLU A 1 99 ? -14.82 15.742 11.898 1 98.81 99 GLU A O 1
ATOM 811 N N . LEU A 1 100 ? -13.289 16.5 13.352 1 98.19 100 LEU A N 1
ATOM 812 C CA . LEU A 1 100 ? -13.594 17.906 13.125 1 98.19 100 LEU A CA 1
ATOM 813 C C . LEU A 1 100 ? -12.758 18.469 11.977 1 98.19 100 LEU A C 1
ATOM 815 O O . LEU A 1 100 ? -11.539 18.328 11.969 1 98.19 100 LEU A O 1
ATOM 819 N N . GLY A 1 101 ? -13.445 19.062 11.023 1 97.06 101 GLY A N 1
ATOM 820 C CA . GLY A 1 101 ? -12.742 19.516 9.828 1 97.06 101 GLY A CA 1
ATOM 821 C C . GLY A 1 101 ? -12.25 18.359 8.969 1 97.06 101 GLY A C 1
ATOM 822 O O . GLY A 1 101 ? -11.055 18.266 8.664 1 97.06 101 GLY A O 1
ATOM 823 N N . CYS A 1 102 ? -13.188 17.578 8.461 1 97.44 102 CYS A N 1
ATOM 824 C CA . CYS A 1 102 ? -12.797 16.312 7.852 1 97.44 102 CYS A CA 1
ATOM 825 C C . CYS A 1 102 ? -12.5 16.484 6.367 1 97.44 102 CYS A C 1
ATOM 827 O O . CYS A 1 102 ? -12.07 15.555 5.695 1 97.44 102 CYS A O 1
ATOM 829 N N . SER A 1 103 ? -12.711 17.719 5.824 1 95.19 103 SER A N 1
ATOM 830 C CA . SER A 1 103 ? -12.523 17.969 4.398 1 95.19 103 SER A CA 1
ATOM 831 C C . SER A 1 103 ? -13.242 16.922 3.557 1 95.19 103 SER A C 1
ATOM 833 O O . SER A 1 103 ? -14.43 16.656 3.76 1 95.19 103 SER A O 1
ATOM 835 N N . HIS A 1 104 ? -12.609 16.25 2.615 1 95.25 104 HIS A N 1
ATOM 836 C CA . HIS A 1 104 ? -13.234 15.336 1.672 1 95.25 104 HIS A CA 1
ATOM 837 C C . HIS A 1 104 ? -13.641 14.031 2.357 1 95.25 104 HIS A C 1
ATOM 839 O O . HIS A 1 104 ? -14.297 13.188 1.747 1 95.25 104 HIS A O 1
ATOM 845 N N . GLY A 1 105 ? -13.203 13.742 3.555 1 98 105 GLY A N 1
ATOM 846 C CA . GLY A 1 105 ? -13.766 12.664 4.355 1 98 105 GLY A CA 1
ATOM 847 C C . GLY A 1 105 ? -13.031 11.352 4.184 1 98 105 GLY A C 1
ATOM 848 O O . GLY A 1 105 ? -13.5 10.305 4.637 1 98 105 GLY A O 1
ATOM 849 N N . SER A 1 106 ? -11.844 11.312 3.574 1 98.25 106 SER A N 1
ATOM 850 C CA . SER A 1 106 ? -11.125 10.062 3.324 1 98.25 106 SER A CA 1
ATOM 851 C C . SER A 1 106 ? -10.703 9.398 4.629 1 98.25 106 SER A C 1
ATOM 853 O O . SER A 1 106 ? -10.711 8.172 4.738 1 98.25 106 SER A O 1
ATOM 855 N N . PHE A 1 107 ? -10.328 10.227 5.609 1 98.75 107 PHE A N 1
ATOM 85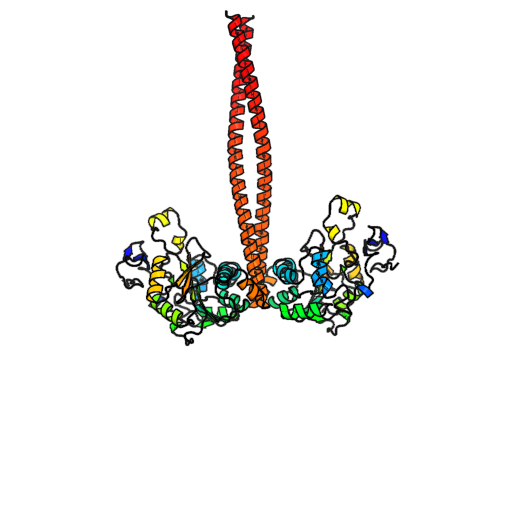6 C CA . PHE A 1 107 ? -9.922 9.633 6.875 1 98.75 107 PHE A CA 1
ATOM 857 C C . PHE A 1 107 ? -11.117 9.023 7.602 1 98.75 107 PHE A C 1
ATOM 859 O O . PHE A 1 107 ? -11.008 7.957 8.203 1 98.75 107 PHE A O 1
ATOM 866 N N . VAL A 1 108 ? -12.297 9.672 7.562 1 98.88 108 VAL A N 1
ATOM 867 C CA . VAL A 1 108 ? -13.531 9.109 8.102 1 98.88 108 VAL A CA 1
ATOM 868 C C . VAL A 1 108 ? -13.82 7.762 7.438 1 98.88 108 VAL A C 1
ATOM 870 O O . VAL A 1 108 ? -14.109 6.777 8.117 1 98.88 108 VAL A O 1
ATOM 873 N N . GLY A 1 109 ? -13.695 7.754 6.145 1 98.69 109 GLY A N 1
ATOM 874 C CA . GLY A 1 109 ? -13.914 6.516 5.406 1 98.69 109 GLY A CA 1
ATOM 875 C C . GLY A 1 109 ? -12.961 5.406 5.816 1 98.69 109 GLY A C 1
ATOM 876 O O . GLY A 1 109 ? -13.383 4.266 6.012 1 98.69 109 GLY A O 1
ATOM 877 N N . LEU A 1 110 ? -11.688 5.727 5.922 1 98.75 110 LEU A N 1
ATOM 878 C CA . LEU A 1 110 ? -10.688 4.742 6.309 1 98.75 110 LEU A CA 1
ATOM 879 C C . LEU A 1 110 ? -10.969 4.195 7.703 1 98.75 110 LEU A C 1
ATOM 881 O O . LEU A 1 110 ? -10.859 2.99 7.938 1 98.75 110 LEU A O 1
ATOM 885 N N . MET A 1 111 ? -11.328 5.082 8.609 1 98.81 111 MET A N 1
ATOM 886 C CA . MET A 1 111 ? -11.672 4.652 9.961 1 98.81 111 MET A CA 1
ATOM 887 C C . MET A 1 111 ? -12.875 3.713 9.938 1 98.81 111 MET A C 1
ATOM 889 O O . MET A 1 111 ? -12.891 2.709 10.656 1 98.81 111 MET A O 1
ATOM 893 N N . ARG A 1 112 ? -13.859 3.994 9.141 1 98.69 112 ARG A N 1
ATOM 894 C CA . ARG A 1 112 ? -15.031 3.127 9.062 1 98.69 112 ARG A CA 1
ATOM 895 C C . ARG A 1 112 ? -14.664 1.761 8.492 1 98.69 112 ARG A C 1
ATOM 897 O O . ARG A 1 112 ? -15.141 0.732 8.977 1 98.69 112 ARG A O 1
ATOM 904 N N . GLN A 1 113 ? -13.789 1.763 7.477 1 98.12 113 GLN A N 1
ATOM 905 C CA . GLN A 1 113 ? -13.305 0.492 6.949 1 98.12 113 GLN A CA 1
ATOM 906 C C . GLN A 1 113 ? -12.578 -0.309 8.023 1 98.12 113 GLN A C 1
ATOM 908 O O . GLN A 1 113 ? -12.633 -1.541 8.031 1 98.12 113 GLN A O 1
ATOM 913 N N . ALA A 1 114 ? -11.938 0.396 8.906 1 98.31 114 ALA A N 1
ATOM 914 C CA . ALA A 1 114 ? -11.18 -0.242 9.977 1 98.31 114 ALA A CA 1
ATOM 915 C C . ALA A 1 114 ? -12.109 -0.768 11.07 1 98.31 114 ALA A C 1
ATOM 917 O O . ALA A 1 114 ? -11.695 -1.555 11.922 1 98.31 114 ALA A O 1
ATOM 918 N N . GLY A 1 115 ? -13.359 -0.263 11.102 1 98.19 115 GLY A N 1
ATOM 919 C CA . GLY A 1 115 ? -14.328 -0.799 12.047 1 98.19 115 GLY A CA 1
ATOM 920 C C . GLY A 1 115 ? -14.828 0.232 13.047 1 98.19 115 GLY A C 1
ATOM 921 O O . GLY A 1 115 ? -15.633 -0.082 13.922 1 98.19 115 GLY A O 1
ATOM 922 N N . TYR A 1 116 ? -14.391 1.465 12.922 1 98.69 116 TYR A N 1
ATOM 923 C CA . TYR A 1 116 ? -14.852 2.529 13.805 1 98.69 116 TYR A CA 1
ATOM 924 C C . TYR A 1 116 ? -16.234 3.027 13.383 1 98.69 116 TYR A C 1
ATOM 926 O O . TYR A 1 116 ? -16.578 2.967 12.203 1 98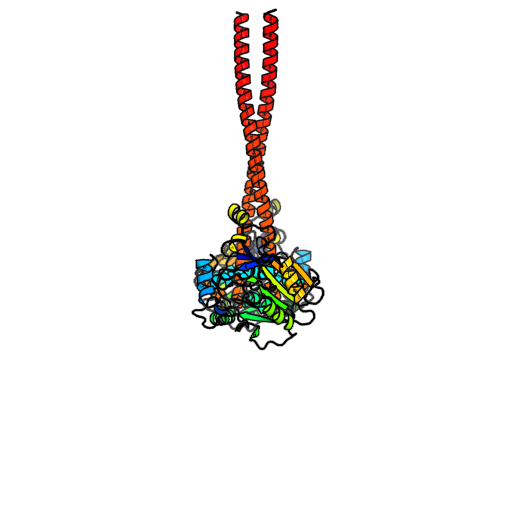.69 116 TYR A O 1
ATOM 934 N N . ASP A 1 117 ? -17 3.439 14.312 1 98.69 117 ASP A N 1
ATOM 935 C CA . ASP A 1 117 ? -18.172 4.273 14.047 1 98.69 117 ASP A CA 1
ATOM 936 C C . ASP A 1 117 ? -17.766 5.742 13.906 1 98.69 117 ASP A C 1
ATOM 938 O O . ASP A 1 117 ? -17.922 6.523 14.844 1 98.69 117 ASP A O 1
ATOM 942 N N . ALA A 1 118 ? -17.312 6.125 12.727 1 98.75 118 ALA A N 1
ATOM 943 C CA . ALA A 1 118 ? -16.688 7.426 12.5 1 98.75 118 ALA A CA 1
ATOM 944 C C . ALA A 1 118 ? -17.625 8.359 11.734 1 98.75 118 ALA A C 1
ATOM 946 O O . ALA A 1 118 ? -18.344 7.926 10.836 1 98.75 118 ALA A O 1
ATOM 947 N N . SER A 1 119 ? -17.625 9.594 12.062 1 98.69 119 SER A N 1
ATOM 948 C CA . SER A 1 119 ? -18.328 10.656 11.375 1 98.69 119 SER A CA 1
ATOM 949 C C . SER A 1 119 ? -17.5 11.93 11.297 1 98.69 119 SER A C 1
ATOM 951 O O . SER A 1 119 ? -16.484 12.055 11.992 1 98.69 119 SER A O 1
ATOM 953 N N . GLY A 1 120 ? -17.844 12.82 10.367 1 98.62 120 GLY A N 1
ATOM 954 C CA . GLY A 1 120 ? -17.078 14.047 10.195 1 98.62 120 GLY A CA 1
ATOM 955 C C . GLY A 1 120 ? -17.938 15.297 10.305 1 98.62 120 GLY A C 1
ATOM 956 O O . GLY A 1 120 ? -19.156 15.219 10.289 1 98.62 120 GLY A O 1
ATOM 957 N N . VAL A 1 121 ? -17.281 16.422 10.477 1 97.94 121 VAL A N 1
ATOM 958 C CA . VAL A 1 121 ? -17.875 17.75 10.438 1 97.94 121 VAL A CA 1
ATOM 959 C C . VAL A 1 121 ? -17.062 18.641 9.492 1 97.94 121 VAL A C 1
ATOM 961 O O . VAL A 1 121 ? -15.828 18.609 9.508 1 97.94 121 VAL A O 1
ATOM 964 N N . GLU A 1 122 ? -17.734 19.359 8.68 1 96.56 122 GLU A N 1
ATOM 965 C CA . GLU A 1 122 ? -17.094 20.234 7.707 1 96.56 122 GLU A CA 1
ATOM 966 C C . GLU A 1 122 ? -17.938 21.484 7.457 1 96.56 122 GLU A C 1
ATOM 968 O O . GLU A 1 122 ? -19.156 21.438 7.57 1 96.56 122 GLU A O 1
ATOM 973 N N . LEU A 1 123 ? -17.297 22.594 7.09 1 93.5 123 LEU A N 1
ATOM 974 C CA . LEU A 1 123 ? -17.922 23.906 7.055 1 93.5 123 LEU A CA 1
ATOM 975 C C . LEU A 1 123 ? -18.594 24.141 5.707 1 93.5 123 LEU A C 1
ATOM 977 O O . LEU A 1 123 ? -19.562 24.906 5.621 1 93.5 123 LEU A O 1
ATOM 981 N N . SER A 1 124 ? -18.078 23.609 4.633 1 93.62 124 SER A N 1
ATOM 982 C CA . SER A 1 124 ? -18.562 23.875 3.283 1 93.62 124 SER A CA 1
ATOM 983 C C . SER A 1 124 ? -19.625 22.875 2.877 1 93.62 124 SER A C 1
ATOM 985 O O . SER A 1 124 ? -19.375 21.672 2.805 1 93.62 124 SER A O 1
ATOM 987 N N . PRO A 1 125 ? -20.844 23.328 2.543 1 94.62 125 PRO A N 1
ATOM 988 C CA . PRO A 1 125 ? -21.891 22.422 2.072 1 94.62 125 PRO A CA 1
ATOM 989 C C . PRO A 1 125 ? -21.438 21.594 0.862 1 94.62 125 PRO A C 1
ATOM 991 O O . PRO A 1 125 ? -21.781 20.406 0.757 1 94.62 125 PRO A O 1
ATOM 994 N N . TRP A 1 126 ? -20.734 22.234 0.025 1 94.44 126 TRP A N 1
ATOM 995 C CA . TRP A 1 126 ? -20.25 21.531 -1.164 1 94.44 126 TRP A CA 1
ATOM 996 C C . TRP A 1 126 ? -19.297 20.422 -0.789 1 94.44 126 TRP A C 1
ATOM 998 O O . TRP A 1 126 ? -19.375 19.312 -1.326 1 94.44 126 TRP A O 1
ATOM 1008 N N . VAL A 1 127 ? -18.391 20.672 0.114 1 95.06 127 VAL A N 1
ATOM 1009 C CA . VAL A 1 127 ? -17.406 19.672 0.539 1 95.06 127 VAL A CA 1
ATOM 1010 C C . VAL A 1 127 ? -18.109 18.531 1.271 1 95.06 127 VAL A C 1
ATOM 1012 O O . VAL A 1 127 ? -17.734 17.375 1.105 1 95.06 127 VAL A O 1
ATOM 1015 N N . VAL A 1 128 ? -19.109 18.875 2.07 1 96.81 128 VAL A N 1
ATOM 1016 C CA . VAL A 1 128 ? -19.891 17.875 2.781 1 96.81 128 VAL A CA 1
ATOM 1017 C C . VAL A 1 128 ? -20.531 16.906 1.783 1 96.81 128 VAL A C 1
ATOM 1019 O O . VAL A 1 128 ? -20.391 15.688 1.911 1 96.81 128 VAL A O 1
ATOM 1022 N N . GLU A 1 129 ? -21.188 17.469 0.809 1 96.81 129 GLU A N 1
ATOM 1023 C CA . GLU A 1 129 ? -21.828 16.641 -0.212 1 96.81 129 GLU A CA 1
ATOM 1024 C C . GLU A 1 129 ? -20.812 15.805 -0.972 1 96.81 129 GLU A C 1
ATOM 1026 O O . GLU A 1 129 ? -21.031 14.625 -1.228 1 96.81 129 GLU A O 1
ATOM 1031 N N . PHE A 1 130 ? -19.703 16.5 -1.312 1 95.44 130 PHE A N 1
ATOM 1032 C CA . PHE A 1 130 ? -18.625 15.812 -2.021 1 95.44 130 PHE A CA 1
ATOM 1033 C C . PHE A 1 130 ? -18.125 14.609 -1.229 1 95.44 130 PHE A C 1
ATOM 1035 O O . PHE A 1 130 ? -18 13.508 -1.773 1 95.44 130 PHE A O 1
ATOM 1042 N N . GLY A 1 131 ? -17.844 14.766 0.056 1 96.62 131 GLY A N 1
ATOM 1043 C CA . GLY A 1 131 ? -17.328 13.695 0.903 1 96.62 131 GLY A CA 1
ATOM 1044 C C . GLY A 1 131 ? -18.328 12.57 1.096 1 96.62 131 GLY A C 1
ATOM 1045 O O . GLY A 1 131 ? -17.953 11.398 1.049 1 96.62 131 GLY A O 1
ATOM 1046 N N . GLN A 1 132 ? -19.641 12.906 1.312 1 97.81 132 GLN A N 1
ATOM 1047 C CA . GLN A 1 132 ? -20.703 11.922 1.488 1 97.81 132 GLN A CA 1
ATOM 1048 C C . GLN A 1 132 ? -20.844 11.039 0.249 1 97.81 132 GLN A C 1
ATOM 1050 O O . GLN A 1 132 ? -21 9.82 0.36 1 97.81 132 GLN A O 1
ATOM 1055 N N . LYS A 1 133 ? -20.719 11.656 -0.884 1 96.31 133 LYS A N 1
ATOM 1056 C CA . LYS A 1 133 ? -20.859 10.922 -2.139 1 96.31 133 LYS A CA 1
ATOM 1057 C C . LYS A 1 133 ? -19.609 10.109 -2.439 1 96.31 133 LYS A C 1
ATOM 1059 O O . LYS A 1 133 ? -19.703 8.961 -2.893 1 96.31 133 LYS A O 1
ATOM 1064 N N . THR A 1 134 ? -18.469 10.672 -2.223 1 96.88 134 THR A N 1
ATOM 1065 C CA . THR A 1 134 ? -17.188 10.094 -2.629 1 96.88 134 THR A CA 1
ATOM 1066 C C . THR A 1 134 ? -16.828 8.898 -1.75 1 96.88 134 THR A C 1
ATOM 1068 O O . THR A 1 134 ? -16.375 7.871 -2.25 1 96.88 134 THR A O 1
ATOM 1071 N N . PHE A 1 135 ? -17.125 8.977 -0.449 1 97.94 135 PHE A N 1
ATOM 1072 C CA . PHE A 1 135 ? -16.656 7.938 0.462 1 97.94 135 PHE A CA 1
ATOM 1073 C C . PHE A 1 135 ? -17.828 7.273 1.173 1 97.94 135 PHE A C 1
ATOM 1075 O O . PHE A 1 135 ? -17.641 6.324 1.939 1 97.94 135 PHE A O 1
ATOM 1082 N N . ASP A 1 136 ? -19.062 7.734 0.902 1 97.56 136 ASP A N 1
ATOM 1083 C CA . ASP A 1 136 ? -20.266 7.191 1.519 1 97.56 136 ASP A CA 1
ATOM 1084 C C . ASP A 1 136 ? -20.156 7.199 3.041 1 97.56 136 ASP A C 1
ATOM 1086 O O . ASP A 1 136 ? -20.312 6.16 3.686 1 97.56 136 ASP A O 1
ATOM 1090 N N . VAL A 1 137 ? -19.844 8.336 3.609 1 98.06 137 VAL A N 1
ATOM 1091 C CA . VAL A 1 137 ? -19.656 8.477 5.051 1 98.06 137 VAL A CA 1
ATOM 1092 C C . VAL A 1 137 ? -20.547 9.609 5.578 1 98.06 137 VAL A C 1
ATOM 1094 O O . VAL A 1 137 ? -20.875 10.539 4.844 1 98.06 137 VAL A O 1
ATOM 1097 N N . PRO A 1 138 ? -20.938 9.539 6.816 1 98.44 138 PRO A N 1
ATOM 1098 C CA . PRO A 1 138 ? -21.703 10.641 7.41 1 98.44 138 PRO A CA 1
ATOM 1099 C C . PRO A 1 138 ? -20.844 11.859 7.719 1 98.44 138 PRO A C 1
ATOM 1101 O O . PRO A 1 138 ? -19.844 11.75 8.43 1 98.44 138 PRO A O 1
ATOM 1104 N N . ILE A 1 139 ? -21.172 12.969 7.172 1 98.19 139 ILE A N 1
ATOM 1105 C CA . ILE A 1 139 ? -20.547 14.258 7.441 1 98.19 139 ILE A CA 1
ATOM 1106 C C . ILE A 1 139 ? -21.625 15.305 7.738 1 98.19 139 ILE A C 1
ATOM 1108 O O . ILE A 1 139 ? -22.531 15.516 6.934 1 98.19 139 ILE A O 1
ATOM 1112 N N . ALA A 1 140 ? -21.531 15.883 8.859 1 97.75 140 ALA A N 1
ATOM 1113 C CA . ALA A 1 140 ? -22.469 16.938 9.234 1 97.75 140 ALA A CA 1
ATOM 1114 C C . ALA A 1 140 ? -21.922 18.312 8.852 1 97.75 140 ALA A C 1
ATOM 1116 O O . ALA A 1 140 ? -20.719 18.547 8.891 1 97.75 140 ALA A O 1
ATOM 1117 N N . LEU A 1 141 ? -22.797 19.188 8.516 1 95 141 LEU A N 1
ATOM 1118 C CA . LEU A 1 141 ? -22.438 20.578 8.242 1 95 141 LEU A CA 1
ATOM 1119 C C . LEU A 1 141 ? -22.297 21.359 9.539 1 95 141 LEU A C 1
ATOM 1121 O O . LEU A 1 141 ? -23.219 21.375 10.367 1 95 141 LEU A O 1
ATOM 1125 N N . GLY A 1 142 ? -21.125 21.938 9.648 1 86.12 142 GLY A N 1
ATOM 1126 C CA . GLY A 1 142 ? -20.859 22.688 10.867 1 86.12 142 GLY A CA 1
ATOM 1127 C C . GLY A 1 142 ? -20.469 24.141 10.602 1 86.12 142 GLY A C 1
ATOM 1128 O O . GLY A 1 142 ? -20.453 24.578 9.453 1 86.12 142 GLY A O 1
ATOM 1129 N N . PRO A 1 143 ? -20.188 24.656 11.859 1 90.5 143 PRO A N 1
ATOM 1130 C CA . PRO A 1 143 ? -19.25 24.219 12.891 1 90.5 143 PRO A CA 1
ATOM 1131 C C . PRO A 1 143 ? -19.891 23.266 13.898 1 90.5 143 PRO A C 1
ATOM 1133 O O . PRO A 1 143 ? -21.109 23.219 14.023 1 90.5 143 PRO A O 1
ATOM 1136 N N . ALA A 1 144 ? -18.984 22.547 14.617 1 86.25 144 ALA A N 1
ATOM 1137 C CA . ALA A 1 144 ? -19.422 21.5 15.547 1 86.25 144 ALA A CA 1
ATOM 1138 C C . ALA A 1 144 ? -20.266 22.094 16.672 1 86.25 144 ALA A C 1
ATOM 1140 O O . ALA A 1 144 ? -21.188 21.438 17.172 1 86.25 144 ALA A O 1
ATOM 1141 N N . GLU A 1 145 ? -19.953 23.297 17.078 1 89.06 145 GLU A N 1
ATOM 1142 C CA . GLU A 1 145 ? -20.625 23.953 18.188 1 89.06 145 GLU A CA 1
ATOM 1143 C C . GLU A 1 145 ? -22.109 24.172 17.906 1 89.06 145 GLU A C 1
ATOM 1145 O O . GLU A 1 145 ? -22.906 24.344 18.828 1 89.06 145 GLU A O 1
ATOM 1150 N N . ASN A 1 146 ? -22.453 24.141 16.656 1 89 146 ASN A N 1
ATOM 1151 C CA . ASN A 1 146 ? -23.844 24.391 16.266 1 89 146 ASN A CA 1
ATOM 1152 C C . ASN A 1 146 ? -24.594 23.078 16.031 1 89 146 ASN A C 1
ATOM 1154 O O . ASN A 1 146 ? -25.766 23.094 15.664 1 89 146 ASN A O 1
ATOM 1158 N N . LEU A 1 147 ? -23.938 22 16.266 1 91.81 147 LEU A N 1
ATOM 1159 C CA . LEU A 1 147 ? -24.547 20.703 16.016 1 91.81 147 LEU A CA 1
ATOM 1160 C C . LEU A 1 147 ? -25.109 20.109 17.312 1 91.81 147 LEU A C 1
ATOM 1162 O O . LEU A 1 147 ? -24.609 20.406 18.406 1 91.81 147 LEU A O 1
ATOM 1166 N N . ASN A 1 148 ? -26.141 19.312 17.141 1 92.12 148 ASN A N 1
ATOM 1167 C CA . ASN A 1 148 ? -26.719 18.594 18.281 1 92.12 148 ASN A CA 1
ATOM 1168 C C . ASN A 1 148 ? -26.031 17.25 18.5 1 92.12 148 ASN A C 1
ATOM 1170 O O . ASN A 1 148 ? -26.641 16.203 18.328 1 92.12 148 ASN A O 1
ATOM 1174 N N . LEU A 1 149 ? -24.859 17.344 18.906 1 95.19 149 LEU A N 1
ATOM 1175 C CA . LEU A 1 149 ? -24.094 16.141 19.234 1 95.19 149 LEU A CA 1
ATOM 1176 C C . LEU A 1 149 ? -24.266 15.781 20.703 1 95.19 149 LEU A C 1
ATOM 1178 O O . LEU A 1 149 ? -24.328 16.656 21.562 1 95.19 149 LEU A O 1
ATOM 1182 N N . ILE A 1 150 ? -24.344 14.555 20.969 1 95.5 150 ILE A N 1
ATOM 1183 C CA . ILE A 1 150 ? -24.578 14.086 22.344 1 95.5 150 ILE A CA 1
ATOM 1184 C C . ILE A 1 150 ? -23.297 14.234 23.156 1 95.5 150 ILE A C 1
ATOM 1186 O O . ILE A 1 150 ? -22.266 13.648 22.828 1 95.5 150 ILE A O 1
ATOM 1190 N N . PRO A 1 151 ? -23.312 15.023 24.219 1 97.06 151 PRO A N 1
ATOM 1191 C CA . PRO A 1 151 ? -22.141 15.148 25.094 1 97.06 151 PRO A CA 1
ATOM 1192 C C . PRO A 1 151 ? -21.688 13.805 25.672 1 97.06 151 PRO A C 1
ATOM 1194 O O . PRO A 1 151 ? -22.531 12.961 25.984 1 97.06 151 PRO A O 1
ATOM 1197 N N . GLY A 1 152 ? -20.438 13.602 25.781 1 97.88 152 GLY A N 1
ATOM 1198 C CA . GLY A 1 152 ? -19.891 12.422 26.422 1 97.88 152 GLY A CA 1
ATOM 1199 C C . GLY A 1 152 ? -20.141 11.148 25.641 1 97.88 152 GLY A C 1
ATOM 1200 O O . GLY A 1 152 ? -20.25 10.062 26.219 1 97.88 152 GLY A O 1
ATOM 1201 N N . SER A 1 153 ? -20.25 11.227 24.375 1 98.06 153 SER A N 1
ATOM 1202 C CA . SER A 1 153 ? -20.656 10.047 23.609 1 98.06 153 SER A CA 1
ATOM 1203 C C . SER A 1 153 ? -19.531 9.539 22.734 1 98.06 153 SER A C 1
ATOM 1205 O O . SER A 1 153 ? -19.594 8.422 22.219 1 98.06 153 SER A O 1
ATOM 1207 N N . PHE A 1 154 ? -18.484 10.273 22.578 1 98.69 154 PHE A N 1
ATOM 1208 C CA . PHE A 1 154 ? -17.406 9.891 21.656 1 98.69 154 PHE A CA 1
ATOM 1209 C C . PHE A 1 154 ? -16.219 9.336 22.438 1 98.69 154 PHE A C 1
ATOM 1211 O O . PHE A 1 154 ? -15.867 9.844 23.5 1 98.69 154 PHE A O 1
ATOM 1218 N N . ASP A 1 155 ? -15.625 8.305 21.891 1 98.81 155 ASP A N 1
ATOM 1219 C CA . ASP A 1 155 ? -14.375 7.781 22.422 1 98.81 155 ASP A CA 1
ATOM 1220 C C . ASP A 1 155 ? -13.188 8.641 21.984 1 98.81 155 ASP A C 1
ATOM 1222 O O . ASP A 1 155 ? -12.219 8.797 22.734 1 98.81 155 ASP A O 1
ATOM 1226 N N . LEU A 1 156 ? -13.297 9.172 20.797 1 98.75 156 LEU A N 1
ATOM 1227 C CA . LEU A 1 156 ? -12.242 9.984 20.203 1 98.75 156 LEU A CA 1
ATOM 1228 C C . LEU A 1 156 ? -12.82 11.148 19.422 1 98.75 156 LEU A C 1
ATOM 1230 O O . LEU A 1 156 ? -13.836 10.992 18.734 1 98.75 156 LEU A O 1
ATOM 1234 N N . VAL A 1 157 ? -12.172 12.242 19.5 1 98.81 157 VAL A N 1
ATOM 1235 C CA . VAL A 1 157 ? -12.336 13.352 18.562 1 98.81 157 VAL A CA 1
ATOM 1236 C C . VAL A 1 157 ? -10.992 13.688 17.922 1 98.81 157 VAL A C 1
ATOM 1238 O O . VAL A 1 157 ? -10 13.891 18.625 1 98.81 157 VAL A O 1
ATOM 1241 N N . VAL A 1 158 ? -10.961 13.688 16.609 1 98.75 158 VAL A N 1
ATOM 1242 C CA . VAL A 1 158 ? -9.688 13.906 15.922 1 98.75 158 VAL A CA 1
ATOM 1243 C C . VAL A 1 158 ? -9.742 15.203 15.125 1 98.75 158 VAL A C 1
ATOM 1245 O O . VAL A 1 158 ? -10.789 15.555 14.562 1 98.75 158 VAL A O 1
ATOM 1248 N N . LEU A 1 159 ? -8.664 15.93 15.141 1 98.31 159 LEU A N 1
ATOM 1249 C CA . LEU A 1 159 ? -8.461 17.172 14.414 1 98.31 159 LEU A CA 1
ATOM 1250 C C . LEU A 1 159 ? -7.129 17.156 13.664 1 98.31 159 LEU A C 1
ATOM 1252 O O . LEU A 1 159 ? -6.066 17.297 14.273 1 98.31 159 LEU A O 1
ATOM 1256 N N . MET A 1 160 ? -7.234 17.031 12.398 1 98.12 160 MET A N 1
ATOM 1257 C CA . MET A 1 160 ? -6.012 17 11.594 1 98.12 160 MET A CA 1
ATOM 1258 C C . MET A 1 160 ? -5.852 18.297 10.805 1 98.12 160 MET A C 1
ATOM 1260 O O . MET A 1 160 ? -6.52 18.5 9.789 1 98.12 160 MET A O 1
ATOM 1264 N N . ASP A 1 161 ? -4.926 19.125 11.234 1 96.5 161 ASP A N 1
ATOM 1265 C CA . ASP A 1 161 ? -4.645 20.406 10.594 1 96.5 161 ASP A CA 1
ATOM 1266 C C . ASP A 1 161 ? -5.859 21.328 10.664 1 96.5 161 ASP A C 1
ATOM 1268 O O . ASP A 1 161 ? -6.258 21.906 9.648 1 96.5 161 ASP A O 1
ATOM 1272 N N . VAL A 1 162 ? -6.418 21.406 11.852 1 97.81 162 VAL A N 1
ATOM 1273 C CA . VAL A 1 162 ? -7.621 22.203 12.062 1 97.81 162 VAL A CA 1
ATOM 1274 C C . VAL A 1 162 ? -7.363 23.234 13.164 1 97.81 162 VAL A C 1
ATOM 1276 O O . VAL A 1 162 ? -7.75 24.406 13.031 1 97.81 162 VAL A O 1
ATOM 1279 N N . LEU A 1 163 ? -6.656 22.922 14.203 1 98.38 163 LEU A N 1
ATOM 1280 C CA . LEU A 1 163 ? -6.477 23.734 15.398 1 98.38 163 LEU A CA 1
ATOM 1281 C C . LEU A 1 163 ? -5.922 25.109 15.047 1 98.38 163 LEU A C 1
ATOM 1283 O O . LEU A 1 163 ? -6.344 26.109 15.617 1 98.38 163 LEU A O 1
ATOM 1287 N N . GLU A 1 164 ? -5.012 25.219 14.117 1 97.94 164 GLU A N 1
ATOM 1288 C CA . GLU A 1 164 ? -4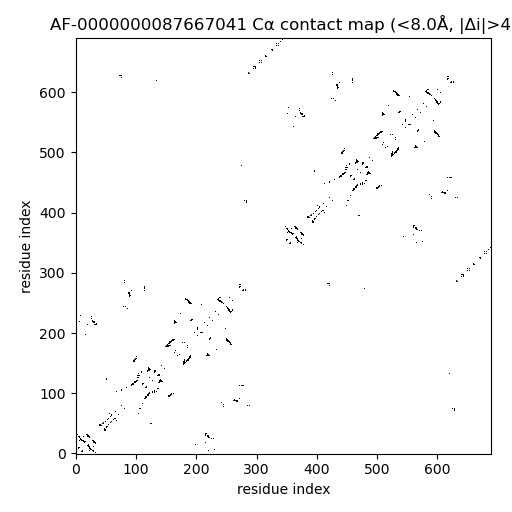.324 26.453 13.734 1 97.94 164 GLU A CA 1
ATOM 1289 C C . GLU A 1 164 ? -5.273 27.422 13.047 1 97.94 164 GLU A C 1
ATOM 1291 O O . GLU A 1 164 ? -4.988 28.609 12.945 1 97.94 164 GLU A O 1
ATOM 1296 N N . HIS A 1 165 ? -6.398 26.891 12.602 1 95.94 165 HIS A N 1
ATOM 1297 C CA . HIS A 1 165 ? -7.328 27.688 11.812 1 95.94 165 HIS A CA 1
ATOM 1298 C C . HIS A 1 165 ? -8.438 28.266 12.68 1 95.94 165 HIS A C 1
ATOM 1300 O O . HIS A 1 165 ? -9.219 29.109 12.227 1 95.94 165 HIS A O 1
ATOM 1306 N N . LEU A 1 166 ? -8.516 27.891 13.875 1 95.56 166 LEU A N 1
ATOM 1307 C CA . LEU A 1 166 ? -9.648 28.234 14.727 1 95.56 166 LEU A CA 1
ATOM 1308 C C . LEU A 1 166 ? -9.492 29.656 15.289 1 95.56 166 LEU A C 1
ATOM 1310 O O . LEU A 1 166 ? -8.5 29.953 15.961 1 95.56 166 LEU A O 1
ATOM 1314 N N . PRO A 1 167 ? -10.5 30.438 15.133 1 92.94 167 PRO A N 1
ATOM 1315 C CA . PRO A 1 167 ? -10.43 31.781 15.734 1 92.94 167 PRO A CA 1
ATOM 1316 C C . PRO A 1 167 ? -10.547 31.75 17.25 1 92.94 167 PRO A C 1
ATOM 1318 O O . PRO A 1 167 ? -10.008 32.625 17.938 1 92.94 167 PRO A O 1
ATOM 1321 N N . ASP A 1 168 ? -11.266 30.797 17.766 1 94.56 168 ASP A N 1
ATOM 1322 C CA . ASP A 1 168 ? -11.414 30.578 19.203 1 94.56 168 ASP A CA 1
ATOM 1323 C C . ASP A 1 168 ? -11.039 29.141 19.578 1 94.56 168 ASP A C 1
ATOM 1325 O O . ASP A 1 168 ? -11.906 28.328 19.906 1 94.56 168 ASP A O 1
ATOM 1329 N N . PRO A 1 169 ? -9.734 28.906 19.625 1 97.19 169 PRO A N 1
ATOM 1330 C CA . PRO A 1 169 ? -9.312 27.516 19.875 1 97.19 169 PRO A CA 1
ATOM 1331 C C . PRO A 1 169 ? -9.719 27.031 21.266 1 97.19 169 PRO A C 1
ATOM 1333 O O . PRO A 1 169 ? -10.07 25.859 21.422 1 97.19 169 PRO A O 1
ATOM 1336 N N . GLU A 1 170 ? -9.688 27.875 22.234 1 97.19 170 GLU A N 1
ATOM 1337 C CA . GLU A 1 170 ? -10.07 27.453 23.578 1 97.19 170 GLU A CA 1
ATOM 1338 C C . GLU A 1 170 ? -11.531 27.031 23.641 1 97.19 170 GLU A C 1
ATOM 1340 O O . GLU A 1 170 ? -11.859 25.984 24.203 1 97.19 170 GLU A O 1
ATOM 1345 N N . GLY A 1 171 ? -12.438 27.859 23.062 1 96.69 171 GLY A N 1
ATOM 1346 C CA . GLY A 1 171 ? -13.852 27.516 23.031 1 96.69 171 GLY A CA 1
ATOM 1347 C C . GLY A 1 171 ? -14.141 26.234 22.297 1 96.69 171 GLY A C 1
ATOM 1348 O O . GLY A 1 171 ? -14.898 25.391 22.766 1 96.69 171 GLY A O 1
ATOM 1349 N N . THR A 1 172 ? -13.547 26.078 21.156 1 97.06 172 THR A N 1
ATOM 1350 C CA . THR A 1 172 ? -13.781 24.891 20.344 1 97.06 172 THR A CA 1
ATOM 1351 C C . THR A 1 172 ? -13.266 23.641 21.047 1 97.06 172 THR A C 1
ATOM 1353 O O . THR A 1 172 ? -13.922 22.594 21.031 1 97.06 172 THR A O 1
ATOM 1356 N N . MET A 1 173 ? -12.07 23.734 21.641 1 98.19 173 MET A N 1
ATOM 1357 C CA . MET A 1 173 ? -11.508 22.578 22.328 1 98.19 173 MET A CA 1
ATOM 1358 C C . MET A 1 173 ? -12.312 22.25 23.578 1 98.19 173 MET A C 1
ATOM 1360 O O . MET A 1 173 ? -12.453 21.078 23.938 1 98.19 173 MET A O 1
ATOM 1364 N N . ARG A 1 174 ? -12.852 23.266 24.234 1 97.81 174 ARG A N 1
ATOM 1365 C CA . ARG A 1 174 ? -13.758 23.031 25.359 1 97.81 174 ARG A CA 1
ATOM 1366 C C . ARG A 1 174 ? -14.969 22.219 24.906 1 97.81 174 ARG A C 1
ATOM 1368 O O . ARG A 1 174 ? -15.359 21.25 25.578 1 97.81 174 ARG A O 1
ATOM 1375 N N . HIS A 1 175 ? -15.516 22.625 23.828 1 97.81 175 HIS A N 1
ATOM 1376 C CA . HIS A 1 175 ? -16.656 21.922 23.266 1 97.81 175 HIS A CA 1
ATOM 1377 C C . HIS A 1 175 ? -16.297 20.484 22.906 1 97.81 175 HIS A C 1
ATOM 1379 O O . HIS A 1 175 ? -17.016 19.547 23.234 1 97.81 175 HIS A O 1
ATOM 1385 N N . ALA A 1 176 ? -15.203 20.281 22.219 1 98.31 176 ALA A N 1
ATOM 1386 C CA . ALA A 1 176 ? -14.75 18.953 21.797 1 98.31 176 ALA A CA 1
ATOM 1387 C C . ALA A 1 176 ? -14.539 18.031 23 1 98.31 176 ALA A C 1
ATOM 1389 O O . ALA A 1 176 ? -14.938 16.875 22.969 1 98.31 176 ALA A O 1
ATOM 1390 N N . LEU A 1 177 ? -13.891 18.594 24.047 1 98.31 177 LEU A N 1
ATOM 1391 C CA . LEU A 1 177 ? -13.672 17.828 25.266 1 98.31 177 LEU A CA 1
ATOM 1392 C C . LEU A 1 177 ? -15.008 17.422 25.891 1 98.31 177 LEU A C 1
ATOM 1394 O O . LEU A 1 177 ? -15.125 16.344 26.469 1 98.31 177 LEU A O 1
ATOM 1398 N N . GLY A 1 178 ? -15.977 18.281 25.75 1 97.94 178 GLY A N 1
ATOM 1399 C CA . GLY A 1 178 ? -17.312 18 26.281 1 97.94 178 GLY A CA 1
ATOM 1400 C C . GLY A 1 178 ? -18 16.859 25.562 1 97.94 178 GLY A C 1
ATOM 1401 O O . GLY A 1 178 ? -18.906 16.219 26.125 1 97.94 178 GLY A O 1
ATOM 1402 N N . LEU A 1 179 ? -17.641 16.578 24.344 1 98.25 179 LEU A N 1
ATOM 1403 C CA . LEU A 1 179 ? -18.234 15.523 23.547 1 98.25 179 LEU A CA 1
ATOM 1404 C C . LEU A 1 179 ? -17.656 14.164 23.906 1 98.25 179 LEU A C 1
ATOM 1406 O O . LEU A 1 179 ? -18.219 13.125 23.547 1 98.25 179 LEU A O 1
ATOM 1410 N N . LEU A 1 180 ? -16.562 14.18 24.656 1 98.5 180 LEU A N 1
ATOM 1411 C CA . LEU A 1 180 ? -15.812 12.953 24.906 1 98.5 180 LEU A CA 1
ATOM 1412 C C . LEU A 1 180 ? -16.359 12.234 26.141 1 98.5 180 LEU A C 1
ATOM 1414 O O . LEU A 1 180 ? -16.75 12.867 27.109 1 98.5 180 LEU A O 1
ATOM 1418 N N . LYS A 1 181 ? -16.328 10.945 26.062 1 98.25 181 LYS A N 1
ATOM 1419 C CA . LYS A 1 181 ? -16.453 10.133 27.266 1 98.25 181 LYS A CA 1
ATOM 1420 C C . LYS A 1 181 ? -15.336 10.453 28.25 1 98.25 181 LYS A C 1
ATOM 1422 O O . LYS A 1 181 ? -14.312 11.039 27.875 1 98.25 181 LYS A O 1
ATOM 1427 N N . PRO A 1 182 ? -15.516 10.062 29.5 1 96.56 182 PRO A N 1
ATOM 1428 C CA . PRO A 1 182 ? -14.508 10.383 30.516 1 96.56 182 PRO A CA 1
ATOM 1429 C C . PRO A 1 182 ? -13.109 9.898 30.141 1 96.56 182 PRO A C 1
ATOM 1431 O O . PRO A 1 182 ? -12.133 10.617 30.344 1 96.56 182 PRO A O 1
ATOM 1434 N N . GLU A 1 183 ? -13.039 8.766 29.562 1 96.5 183 GLU A N 1
ATOM 1435 C CA . GLU A 1 183 ? -11.742 8.211 29.188 1 96.5 183 GLU A CA 1
ATOM 1436 C C . GLU A 1 183 ? -11.375 8.586 27.75 1 96.5 183 GLU A C 1
ATOM 1438 O O . GLU A 1 183 ? -10.359 8.125 27.219 1 96.5 183 GLU A O 1
ATOM 1443 N N . GLY A 1 184 ? -12.234 9.352 27.109 1 98.25 184 GLY A N 1
ATOM 1444 C CA . GLY A 1 184 ? -11.992 9.742 25.719 1 98.25 184 GLY A CA 1
ATOM 1445 C C . GLY A 1 184 ? -10.836 10.703 25.578 1 98.25 184 GLY A C 1
ATOM 1446 O O . GLY A 1 184 ? -10.359 11.281 26.562 1 98.25 184 GLY A O 1
ATOM 1447 N N . MET A 1 185 ? -10.344 10.859 24.375 1 98.31 185 MET A N 1
ATOM 1448 C CA . MET A 1 185 ? -9.203 11.742 24.141 1 98.31 185 MET A CA 1
ATOM 1449 C C . MET A 1 185 ? -9.328 12.453 22.797 1 98.31 185 MET A C 1
ATOM 1451 O O . MET A 1 185 ? -10.094 12.023 21.938 1 98.31 185 MET A O 1
ATOM 1455 N N . LEU A 1 186 ? -8.633 13.516 22.656 1 98.75 186 LEU A N 1
ATOM 1456 C CA . LEU A 1 186 ? -8.406 14.195 21.391 1 98.75 186 LEU A CA 1
ATOM 1457 C C . LEU A 1 186 ? -7.121 13.711 20.734 1 98.75 186 LEU A C 1
ATOM 1459 O O . LEU A 1 186 ? -6.137 13.422 21.422 1 98.75 186 LEU A O 1
ATOM 1463 N N . ILE A 1 187 ? -7.094 13.602 19.453 1 98.75 187 ILE A N 1
ATOM 1464 C CA . ILE A 1 187 ? -5.891 13.406 18.656 1 98.75 187 ILE A CA 1
ATOM 1465 C C . ILE A 1 187 ? -5.738 14.547 17.656 1 98.75 187 ILE A C 1
ATOM 1467 O O . ILE A 1 187 ? -6.617 14.766 16.812 1 98.75 187 ILE A O 1
ATOM 1471 N N . ILE A 1 188 ? -4.578 15.242 17.734 1 98.81 188 ILE A N 1
ATOM 1472 C CA . ILE A 1 188 ? -4.477 16.516 17.016 1 98.81 188 ILE A CA 1
ATOM 1473 C C . ILE A 1 188 ? -3.143 16.594 16.281 1 98.81 188 ILE A C 1
ATOM 1475 O O . ILE A 1 188 ? -2.092 16.297 16.859 1 98.81 188 ILE A O 1
ATOM 1479 N N . GLN A 1 189 ? -3.223 16.859 15.047 1 98.56 189 GLN A N 1
ATOM 1480 C CA . GLN A 1 189 ? -2.053 17.297 14.289 1 98.56 189 GLN A CA 1
ATOM 1481 C C . GLN A 1 189 ? -2.16 18.781 13.914 1 98.56 189 GLN A C 1
ATOM 1483 O O . GLN A 1 189 ? -3.221 19.234 13.492 1 98.56 189 GLN A O 1
ATOM 1488 N N . THR A 1 190 ? -1.068 19.531 14.133 1 98.56 190 THR A N 1
ATOM 1489 C CA . THR A 1 190 ? -1.014 20.969 13.82 1 98.56 190 THR A CA 1
ATOM 1490 C C . THR A 1 190 ? 0.431 21.422 13.648 1 98.56 190 THR A C 1
ATOM 1492 O O . THR A 1 190 ? 1.36 20.766 14.109 1 98.56 190 THR A O 1
ATOM 1495 N N . PRO A 1 191 ? 0.654 22.469 12.945 1 98.19 191 PRO A N 1
ATOM 1496 C CA . PRO A 1 191 ? 2.025 22.969 12.875 1 98.19 191 PRO A CA 1
ATOM 1497 C C . PRO A 1 191 ? 2.623 23.25 14.25 1 98.19 191 PRO A C 1
ATOM 1499 O O . PRO A 1 191 ? 1.904 23.656 15.172 1 98.19 191 PRO A O 1
ATOM 1502 N N . GLU A 1 192 ? 3.92 23.062 14.305 1 98.38 192 GLU A N 1
ATOM 1503 C CA . GLU A 1 192 ? 4.645 23.328 15.539 1 98.38 192 GLU A CA 1
ATOM 1504 C C . GLU A 1 192 ? 5.605 24.5 15.383 1 98.38 192 GLU A C 1
ATOM 1506 O O . GLU A 1 192 ? 6.625 24.391 14.695 1 98.38 192 GLU A O 1
ATOM 1511 N N . PHE A 1 193 ? 5.297 25.547 16.047 1 98 193 PHE A N 1
ATOM 1512 C CA . PHE A 1 193 ? 6.273 26.625 16.188 1 98 193 PHE A CA 1
ATOM 1513 C C . PHE A 1 193 ? 7.258 26.312 17.312 1 98 193 PHE A C 1
ATOM 1515 O O . PHE A 1 193 ? 6.852 25.938 18.406 1 98 193 PHE A O 1
ATOM 1522 N N . LYS A 1 194 ? 8.508 26.422 16.984 1 95.94 194 LYS A N 1
ATOM 1523 C CA . LYS A 1 194 ? 9.531 26.219 18 1 95.94 194 LYS A CA 1
ATOM 1524 C C . LYS A 1 194 ? 10.062 27.547 18.531 1 95.94 194 LYS A C 1
ATOM 1526 O O . LYS A 1 194 ? 10.305 28.469 17.766 1 95.94 194 LYS A O 1
ATOM 1531 N N . GLU A 1 195 ? 10.234 27.578 19.812 1 90.31 195 GLU A N 1
ATOM 1532 C CA . GLU A 1 195 ? 10.586 28.828 20.484 1 90.31 195 GLU A CA 1
ATOM 1533 C C . GLU A 1 195 ? 11.906 29.391 19.969 1 90.31 195 GLU A C 1
ATOM 1535 O O . GLU A 1 195 ? 12.102 30.594 19.938 1 90.31 195 GLU A O 1
ATOM 1540 N N . GLU A 1 196 ? 12.75 28.578 19.516 1 92.5 196 GLU A N 1
ATOM 1541 C CA . GLU A 1 196 ? 14.07 29.016 19.062 1 92.5 196 GLU A CA 1
ATOM 1542 C C . GLU A 1 196 ? 14.023 29.562 17.641 1 92.5 196 GLU A C 1
ATOM 1544 O O . GLU A 1 196 ? 14.984 30.172 17.188 1 92.5 196 GLU A O 1
ATOM 1549 N N . MET A 1 197 ? 12.922 29.422 17 1 95.31 197 MET A N 1
ATOM 1550 C CA . MET A 1 197 ? 12.82 29.859 15.609 1 95.31 197 MET A CA 1
ATOM 1551 C C . MET A 1 197 ? 12.758 31.375 15.516 1 95.31 197 MET A C 1
ATOM 1553 O O . MET A 1 197 ? 12.086 32.031 16.312 1 95.31 197 MET A O 1
ATOM 1557 N N . THR A 1 198 ? 13.539 31.938 14.562 1 96.25 198 THR A N 1
ATOM 1558 C CA . THR A 1 198 ? 13.445 33.344 14.18 1 96.25 198 THR A CA 1
ATOM 1559 C C . THR A 1 198 ? 13.117 33.469 12.695 1 96.25 198 THR A C 1
ATOM 1561 O O . THR A 1 198 ? 13.445 32.594 11.898 1 96.25 198 THR A O 1
ATOM 1564 N N . PHE A 1 199 ? 12.477 34.562 12.453 1 96.69 199 PHE A N 1
ATOM 1565 C CA . PHE A 1 199 ? 12.109 34.75 11.055 1 96.69 199 PHE A CA 1
ATOM 1566 C C . PHE A 1 199 ? 13.359 34.875 10.188 1 96.69 199 PHE A C 1
ATOM 1568 O O . PHE A 1 199 ? 13.383 34.375 9.062 1 96.69 199 PHE A O 1
ATOM 1575 N N . GLU A 1 200 ? 14.398 35.531 10.625 1 96.62 200 GLU A N 1
ATOM 1576 C CA . GLU A 1 200 ? 15.648 35.719 9.891 1 96.62 200 GLU A CA 1
ATOM 1577 C C . GLU A 1 200 ? 16.297 34.375 9.57 1 96.62 200 GLU A C 1
ATOM 1579 O O . GLU A 1 200 ? 16.719 34.125 8.438 1 96.62 200 GLU A O 1
ATOM 1584 N N . GLU A 1 201 ? 16.328 33.594 10.547 1 96.44 201 GLU A N 1
ATOM 1585 C CA . GLU A 1 201 ? 16.953 32.281 10.352 1 96.44 201 GLU A CA 1
ATOM 1586 C C . GLU A 1 201 ? 16.141 31.406 9.398 1 96.44 201 GLU A C 1
ATOM 1588 O O . GLU A 1 201 ? 16.703 30.688 8.578 1 96.44 201 GLU A O 1
ATOM 1593 N N . LEU A 1 202 ? 14.844 31.422 9.555 1 96.81 202 LEU A N 1
ATOM 1594 C CA . LEU A 1 202 ? 13.969 30.641 8.672 1 96.81 202 LEU A CA 1
ATOM 1595 C C . LEU A 1 202 ? 14.148 31.078 7.223 1 96.81 202 LEU A C 1
ATOM 1597 O O . LEU A 1 202 ? 14.203 30.234 6.32 1 96.81 202 LEU A O 1
ATOM 1601 N N . THR A 1 203 ? 14.234 32.344 7.016 1 97 203 THR A N 1
ATOM 1602 C CA . THR A 1 203 ? 14.391 32.906 5.672 1 97 203 THR A CA 1
ATOM 1603 C C . THR A 1 203 ? 15.766 32.531 5.102 1 97 203 THR A C 1
ATOM 1605 O O . THR A 1 203 ? 15.867 32.094 3.951 1 97 203 THR A O 1
ATOM 1608 N N . ALA A 1 204 ? 16.781 32.688 5.859 1 96.81 204 ALA A N 1
ATOM 1609 C CA . ALA A 1 204 ? 18.141 32.438 5.418 1 96.81 204 ALA A CA 1
ATOM 1610 C C . ALA A 1 204 ? 18.312 30.969 5.027 1 96.81 204 ALA A C 1
ATOM 1612 O O . ALA A 1 204 ? 18.984 30.656 4.047 1 96.81 204 ALA A O 1
ATOM 1613 N N . SER A 1 205 ? 17.672 30.109 5.719 1 95.75 205 SER A N 1
ATOM 1614 C CA . SER A 1 205 ? 17.844 28.672 5.5 1 95.75 205 SER A CA 1
ATOM 1615 C C . SER A 1 205 ? 16.75 28.125 4.594 1 95.75 205 SER A C 1
ATOM 1617 O O . SER A 1 205 ? 16.75 26.938 4.246 1 95.75 205 SER A O 1
ATOM 1619 N N . GLN A 1 206 ? 15.766 28.906 4.293 1 95.88 206 GLN A N 1
ATOM 1620 C CA . GLN A 1 206 ? 14.578 28.438 3.58 1 95.88 206 GLN A CA 1
ATOM 1621 C C . GLN A 1 206 ? 13.898 27.297 4.332 1 95.88 206 GLN A C 1
ATOM 1623 O O . GLN A 1 206 ? 13.609 26.25 3.748 1 95.88 206 GLN A O 1
ATOM 1628 N N . GLY A 1 207 ? 13.695 27.547 5.539 1 94.81 207 GLY A N 1
ATOM 1629 C CA . GLY A 1 207 ? 13.141 26.531 6.418 1 94.81 207 GLY A CA 1
ATOM 1630 C C . GLY A 1 207 ? 11.727 26.125 6.035 1 94.81 207 GLY A C 1
ATOM 1631 O O . GLY A 1 207 ? 10.938 26.938 5.578 1 94.81 207 GLY A O 1
ATOM 1632 N N . ALA A 1 208 ? 11.422 24.859 6.312 1 94.5 208 ALA A N 1
ATOM 1633 C CA . ALA A 1 208 ? 10.141 24.281 5.918 1 94.5 208 ALA A CA 1
ATOM 1634 C C . ALA A 1 208 ? 8.977 25 6.617 1 94.5 208 ALA A C 1
ATOM 1636 O O . ALA A 1 208 ? 7.883 25.109 6.059 1 94.5 208 ALA A O 1
ATOM 1637 N N . PHE A 1 209 ? 9.211 25.547 7.73 1 96.44 209 PHE A N 1
ATOM 1638 C CA . PHE A 1 209 ? 8.148 26.156 8.523 1 96.44 209 PHE A CA 1
ATOM 1639 C C . PHE A 1 209 ? 7.668 27.453 7.871 1 96.44 209 PHE A C 1
ATOM 1641 O O . PHE A 1 209 ? 6.602 27.969 8.219 1 96.44 209 PHE A O 1
ATOM 1648 N N . LEU A 1 210 ? 8.461 28.047 6.965 1 95.31 210 LEU A N 1
ATOM 1649 C CA . LEU A 1 210 ? 8.047 29.25 6.246 1 95.31 210 LEU A CA 1
ATOM 1650 C C . LEU A 1 210 ? 6.703 29.031 5.559 1 95.31 210 LEU A C 1
ATOM 1652 O O . LEU A 1 210 ? 5.895 29.953 5.461 1 95.31 210 LEU A O 1
ATOM 1656 N N . LYS A 1 211 ? 6.535 27.797 5.203 1 92.94 211 LYS A N 1
ATOM 1657 C CA . LYS A 1 211 ? 5.312 27.469 4.48 1 92.94 211 LYS A CA 1
ATOM 1658 C C . LYS A 1 211 ? 4.094 27.531 5.402 1 92.94 211 LYS A C 1
ATOM 1660 O O . LYS A 1 211 ? 2.957 27.562 4.934 1 92.94 211 LYS A O 1
ATOM 1665 N N . MET A 1 212 ? 4.277 27.516 6.684 1 95.31 212 MET A N 1
ATOM 1666 C CA . MET A 1 212 ? 3.191 27.531 7.66 1 95.31 212 MET A CA 1
ATOM 1667 C C . MET A 1 212 ? 2.783 28.953 8.008 1 95.31 212 MET A C 1
ATOM 1669 O O . MET A 1 212 ? 1.733 29.172 8.617 1 95.31 212 MET A O 1
ATOM 1673 N N . LEU A 1 213 ? 3.607 29.906 7.602 1 94.69 213 LEU A N 1
ATOM 1674 C CA . LEU A 1 213 ? 3.291 31.297 7.867 1 94.69 213 LEU A CA 1
ATOM 1675 C C . LEU A 1 213 ? 2.262 31.828 6.871 1 94.69 213 LEU A C 1
ATOM 1677 O O . LEU A 1 213 ? 2.592 32.625 5.996 1 94.69 213 LEU A O 1
ATOM 1681 N N . GLN A 1 214 ? 1.024 31.375 7.113 1 93.69 214 GLN A N 1
ATOM 1682 C CA . GLN A 1 214 ? -0.134 31.766 6.309 1 93.69 214 GLN A CA 1
ATOM 1683 C C . GLN A 1 214 ? -1.147 32.531 7.141 1 93.69 214 GLN A C 1
ATOM 1685 O O . GLN A 1 214 ? -2.123 31.969 7.637 1 93.69 214 GLN A O 1
ATOM 1690 N N . PRO A 1 215 ? -1.027 33.812 7.121 1 91.81 215 PRO A N 1
ATOM 1691 C CA . PRO A 1 215 ? -1.759 34.625 8.086 1 91.81 215 PRO A CA 1
ATOM 1692 C C . PRO A 1 215 ? -3.27 34.594 7.871 1 91.81 215 PRO A C 1
ATOM 1694 O O . PRO A 1 215 ? -4.039 34.75 8.82 1 91.81 215 PRO A O 1
ATOM 1697 N N . ASP A 1 216 ? -3.707 34.344 6.672 1 90.12 216 ASP A N 1
ATOM 1698 C CA . ASP A 1 216 ? -5.141 34.344 6.391 1 90.12 216 ASP A CA 1
ATOM 1699 C C . ASP A 1 216 ? -5.797 33.062 6.898 1 90.12 216 ASP A C 1
ATOM 1701 O O . ASP A 1 216 ? -7.016 33 7.082 1 90.12 216 ASP A O 1
ATOM 1705 N N . GLU A 1 217 ? -4.992 32.031 7.176 1 90.81 217 GLU A N 1
ATOM 1706 C CA . GLU A 1 217 ? -5.629 30.75 7.527 1 90.81 217 GLU A CA 1
ATOM 1707 C C . GLU A 1 217 ? -5.055 30.188 8.82 1 90.81 217 GLU A C 1
ATOM 1709 O O . GLU A 1 217 ? -5.777 29.578 9.617 1 90.81 217 GLU A O 1
ATOM 1714 N N . HIS A 1 218 ? -3.758 30.344 8.977 1 95.81 218 HIS A N 1
ATOM 1715 C CA . HIS A 1 218 ? -3.156 29.891 10.227 1 95.81 218 HIS A CA 1
ATOM 1716 C C . HIS A 1 218 ? -3.182 31 11.281 1 95.81 218 HIS A C 1
ATOM 1718 O O . HIS A 1 218 ? -2.217 31.75 11.422 1 95.81 218 HIS A O 1
ATOM 1724 N N . VAL A 1 219 ? -4.145 31.016 12.07 1 96.69 219 VAL A N 1
ATOM 1725 C CA . VAL A 1 219 ? -4.43 32.062 13.031 1 96.69 219 VAL A CA 1
ATOM 1726 C C . VAL A 1 219 ? -3.482 31.969 14.219 1 96.69 219 VAL A C 1
ATOM 1728 O O . VAL A 1 219 ? -2.932 32.969 14.672 1 96.69 219 VAL A O 1
ATOM 1731 N N . TYR A 1 220 ? -3.346 30.781 14.703 1 97.75 220 TYR A N 1
ATOM 1732 C CA . TYR A 1 220 ? -2.447 30.516 15.82 1 97.75 220 TYR A CA 1
ATOM 1733 C C . TYR A 1 220 ? -1.48 29.391 15.484 1 97.75 220 TYR A C 1
ATOM 1735 O O . TYR A 1 220 ? -1.902 28.297 15.117 1 97.75 220 TYR A O 1
ATOM 1743 N N . LEU A 1 221 ? -0.26 29.641 15.594 1 98.5 221 LEU A N 1
ATOM 1744 C CA . LEU A 1 221 ? 0.781 28.625 15.477 1 98.5 221 LEU A CA 1
ATOM 1745 C C . LEU A 1 221 ? 1.394 28.312 16.844 1 98.5 221 LEU A C 1
ATOM 1747 O O . LEU A 1 221 ? 2.176 29.109 17.375 1 98.5 221 LEU A O 1
ATOM 1751 N N . PHE A 1 222 ? 1.108 27.156 17.312 1 98.62 222 PHE A N 1
ATOM 1752 C CA . PHE A 1 222 ? 1.371 26.797 18.703 1 98.62 222 PHE A CA 1
ATOM 1753 C C . PHE A 1 222 ? 2.771 26.219 18.859 1 98.62 222 PHE A C 1
ATOM 1755 O O . PHE A 1 222 ? 3.332 25.672 17.906 1 98.62 222 PHE A O 1
ATOM 1762 N N . THR A 1 223 ? 3.277 26.359 20.094 1 98.19 2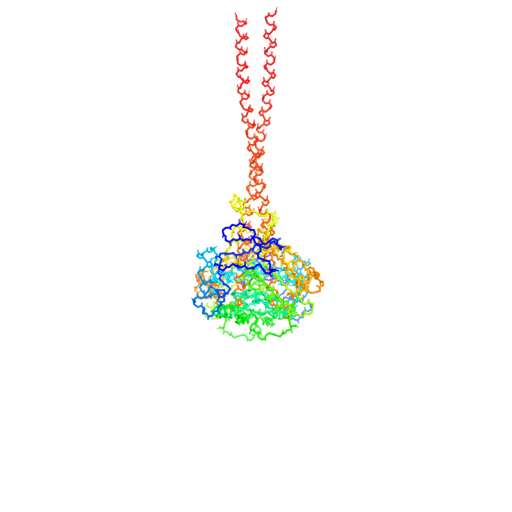23 THR A N 1
ATOM 1763 C CA . THR A 1 223 ? 4.406 25.562 20.562 1 98.19 223 THR A CA 1
ATOM 1764 C C . THR A 1 223 ? 3.926 24.375 21.375 1 98.19 223 THR A C 1
ATOM 1766 O O . THR A 1 223 ? 2.76 24.312 21.781 1 98.19 223 THR A O 1
ATOM 1769 N N . LYS A 1 224 ? 4.809 23.391 21.594 1 98.06 224 LYS A N 1
ATOM 1770 C CA . LYS A 1 224 ? 4.453 22.297 22.484 1 98.06 224 LYS A CA 1
ATOM 1771 C C . LYS A 1 224 ? 4.07 22.812 23.875 1 98.06 224 LYS A C 1
ATOM 1773 O O . LYS A 1 224 ? 3.129 22.312 24.484 1 98.06 224 LYS A O 1
ATOM 1778 N N . SER A 1 225 ? 4.719 23.875 24.281 1 97.81 225 SER A N 1
ATOM 1779 C CA . SER A 1 225 ? 4.426 24.453 25.594 1 97.81 225 SER A CA 1
ATOM 1780 C C . SER A 1 225 ? 3.059 25.141 25.594 1 97.81 225 SER A C 1
ATOM 1782 O O . SER A 1 225 ? 2.305 25.016 26.562 1 97.81 225 SER A O 1
ATOM 1784 N N . SER A 1 226 ? 2.773 25.859 24.578 1 98.12 226 SER A N 1
ATOM 1785 C CA . SER A 1 226 ? 1.52 26.609 24.562 1 98.12 226 SER A CA 1
ATOM 1786 C C . SER A 1 226 ? 0.322 25.672 24.422 1 98.12 226 SER A C 1
ATOM 1788 O O . SER A 1 226 ? -0.756 25.938 24.953 1 98.12 226 SER A O 1
ATOM 1790 N N . VAL A 1 227 ? 0.44 24.516 23.703 1 98.31 227 VAL A N 1
ATOM 1791 C CA . VAL A 1 227 ? -0.679 23.594 23.641 1 98.31 227 VAL A CA 1
ATOM 1792 C C . VAL A 1 227 ? -0.902 22.953 25 1 98.31 227 VAL A C 1
ATOM 1794 O O . VAL A 1 227 ? -2.043 22.703 25.406 1 98.31 227 VAL A O 1
ATOM 1797 N N . LYS A 1 228 ? 0.19 22.625 25.672 1 98.31 228 LYS A N 1
ATOM 1798 C CA . LYS A 1 228 ? 0.05 22.109 27.031 1 98.31 228 LYS A CA 1
ATOM 1799 C C . LYS A 1 228 ? -0.708 23.109 27.922 1 98.31 228 LYS A C 1
ATOM 1801 O O . LYS A 1 228 ? -1.588 22.703 28.688 1 98.31 228 LYS A O 1
ATOM 1806 N N . ARG A 1 229 ? -0.336 24.344 27.812 1 98.25 229 ARG A N 1
ATOM 1807 C CA . ARG A 1 229 ? -0.994 25.391 28.594 1 98.25 229 ARG A CA 1
ATOM 1808 C C . ARG A 1 229 ? -2.479 25.469 28.25 1 98.25 229 ARG A C 1
ATOM 1810 O O . ARG A 1 229 ? -3.32 25.578 29.141 1 98.25 229 ARG A O 1
ATOM 1817 N N . LEU A 1 230 ? -2.805 25.438 26.984 1 98.5 230 LEU A N 1
ATOM 1818 C CA . LEU A 1 230 ? -4.184 25.5 26.516 1 98.5 230 LEU A CA 1
ATOM 1819 C C . LEU A 1 230 ? -5.02 24.391 27.125 1 98.5 230 LEU A C 1
ATOM 1821 O O . LEU A 1 230 ? -6.07 24.656 27.719 1 98.5 230 LEU A O 1
ATOM 1825 N N . PHE A 1 231 ? -4.559 23.188 27.078 1 98.69 231 PHE A N 1
ATOM 1826 C CA . PHE A 1 231 ? -5.371 22.047 27.484 1 98.69 231 PHE A CA 1
ATOM 1827 C C . PHE A 1 231 ? -5.375 21.906 29.016 1 98.69 231 PHE A C 1
ATOM 1829 O O . PHE A 1 231 ? -6.359 21.438 29.594 1 98.69 231 PHE A O 1
ATOM 1836 N N . ASN A 1 232 ? -4.281 22.344 29.672 1 98 232 ASN A N 1
ATOM 1837 C CA . ASN A 1 232 ? -4.309 22.422 31.125 1 98 232 ASN A CA 1
ATOM 1838 C C . ASN A 1 232 ? -5.422 23.328 31.625 1 98 232 ASN A C 1
ATOM 1840 O O . ASN A 1 232 ? -6.117 23.016 32.594 1 98 232 ASN A O 1
ATOM 1844 N N . ARG A 1 233 ? -5.598 24.406 30.938 1 97.5 233 ARG A N 1
ATOM 1845 C CA . ARG A 1 233 ? -6.648 25.359 31.297 1 97.5 233 ARG A CA 1
ATOM 1846 C C . ARG A 1 233 ? -8.031 24.734 31.141 1 97.5 233 ARG A C 1
ATOM 1848 O O . ARG A 1 233 ? -8.977 25.125 31.828 1 97.5 233 ARG A O 1
ATOM 1855 N N . LEU A 1 234 ? -8.102 23.781 30.297 1 98.06 234 LEU A N 1
ATOM 1856 C CA . LEU A 1 234 ? -9.383 23.156 29.984 1 98.06 234 LEU A CA 1
ATOM 1857 C C . LEU A 1 234 ? -9.594 21.906 30.828 1 98.06 234 LEU A C 1
ATOM 1859 O O . LEU A 1 234 ? -10.562 21.172 30.625 1 98.06 234 LEU A O 1
ATOM 1863 N N . GLY A 1 235 ? -8.641 21.578 31.641 1 97.56 235 GLY A N 1
ATOM 1864 C CA . GLY A 1 235 ? -8.773 20.438 32.531 1 97.56 235 GLY A CA 1
ATOM 1865 C C . GLY A 1 235 ? -8.336 19.125 31.891 1 97.56 235 GLY A C 1
ATOM 1866 O O . GLY A 1 235 ? -8.695 18.047 32.375 1 97.56 235 GLY A O 1
ATOM 1867 N N . ALA A 1 236 ? -7.691 19.172 30.859 1 98.12 236 ALA A N 1
ATOM 1868 C CA . ALA A 1 236 ? -7.102 18 30.203 1 98.12 236 ALA A CA 1
ATOM 1869 C C . ALA A 1 236 ? -5.578 18.047 30.266 1 98.12 236 ALA A C 1
ATOM 1871 O O . ALA A 1 236 ? -4.922 18.531 29.344 1 98.12 236 ALA A O 1
ATOM 1872 N N . ASP A 1 237 ? -5.016 17.438 31.219 1 96 237 ASP A N 1
ATOM 1873 C CA . ASP A 1 237 ? -3.605 17.656 31.516 1 96 237 ASP A CA 1
ATOM 1874 C C . ASP A 1 237 ? -2.76 16.453 31.125 1 96 237 ASP A C 1
ATOM 1876 O O . ASP A 1 237 ? -1.559 16.406 31.391 1 96 237 ASP A O 1
ATOM 1880 N N . ASN A 1 238 ? -3.336 15.461 30.562 1 98 238 ASN A N 1
ATOM 1881 C CA . ASN A 1 238 ? -2.582 14.32 30.062 1 98 238 ASN A CA 1
ATOM 1882 C C . ASN A 1 238 ? -2.324 14.422 28.562 1 98 238 ASN A C 1
ATOM 1884 O O . ASN A 1 238 ? -3.248 14.266 27.766 1 98 238 ASN A O 1
ATOM 1888 N N . LEU A 1 239 ? -1.107 14.641 28.281 1 97.94 239 LEU A N 1
ATOM 1889 C CA . LEU A 1 239 ? -0.724 14.875 26.891 1 97.94 239 LEU A CA 1
ATOM 1890 C C . LEU A 1 239 ? 0.442 13.977 26.484 1 97.94 239 LEU A C 1
ATOM 1892 O O . LEU A 1 239 ? 1.408 13.836 27.25 1 97.94 239 LEU A O 1
ATOM 1896 N N . VAL A 1 240 ? 0.345 13.305 25.344 1 98.25 240 VAL A N 1
ATOM 1897 C CA . VAL A 1 240 ? 1.391 12.461 24.766 1 98.25 240 VAL A CA 1
ATOM 1898 C C . VAL A 1 240 ? 1.699 12.914 23.344 1 98.25 240 VAL A C 1
ATOM 1900 O O . VAL A 1 240 ? 0.798 13.008 22.5 1 98.25 240 VAL A O 1
ATOM 1903 N N . PHE A 1 241 ? 2.961 13.172 23.078 1 98.12 241 PHE A N 1
ATOM 1904 C CA . PHE A 1 241 ? 3.367 13.539 21.734 1 98.12 241 PHE A CA 1
ATOM 1905 C C . PHE A 1 241 ? 3.812 12.312 20.953 1 98.12 241 PHE A C 1
ATOM 1907 O O . PHE A 1 241 ? 4.48 11.43 21.484 1 98.12 241 PHE A O 1
ATOM 1914 N N . GLU A 1 242 ? 3.373 12.211 19.719 1 97.88 242 GLU A N 1
ATOM 1915 C CA . GLU A 1 242 ? 3.764 11.188 18.75 1 97.88 242 GLU A CA 1
ATOM 1916 C C . GLU A 1 242 ? 4.438 11.805 17.531 1 97.88 242 GLU A C 1
ATOM 1918 O O . GLU A 1 242 ? 4.301 13.008 17.281 1 97.88 242 GLU A O 1
ATOM 1923 N N . PRO A 1 243 ? 5.199 11.039 16.812 1 96.06 243 PRO A N 1
ATOM 1924 C CA . PRO A 1 243 ? 5.797 11.586 15.602 1 96.06 243 PRO A CA 1
ATOM 1925 C C . PRO A 1 243 ? 4.75 12.023 14.57 1 96.06 243 PRO A C 1
ATOM 1927 O O . PRO A 1 243 ? 3.863 11.242 14.227 1 96.06 243 PRO A O 1
ATOM 1930 N N . PRO A 1 244 ? 4.891 13.227 14.164 1 94.81 244 PRO A N 1
ATOM 1931 C CA . PRO A 1 244 ? 3.959 13.688 13.133 1 94.81 244 PRO A CA 1
ATOM 1932 C C . PRO A 1 244 ? 4.332 13.18 11.742 1 94.81 244 PRO A C 1
ATOM 1934 O O . PRO A 1 244 ? 5.449 12.711 11.531 1 94.81 244 PRO A O 1
ATOM 1937 N N . VAL A 1 245 ? 3.377 13.266 10.828 1 89.69 245 VAL A N 1
ATOM 1938 C CA . VAL A 1 245 ? 3.609 12.867 9.445 1 89.69 245 VAL A CA 1
ATOM 1939 C C . VAL A 1 245 ? 4.656 13.781 8.812 1 89.69 245 VAL A C 1
ATOM 1941 O O . VAL A 1 245 ? 5.547 13.312 8.102 1 89.69 245 VAL A O 1
ATOM 1944 N N . PHE A 1 246 ? 4.535 15.023 9.133 1 90.44 246 PHE A N 1
ATOM 1945 C CA . PHE A 1 246 ? 5.488 16.016 8.648 1 90.44 246 PHE A CA 1
ATOM 1946 C C . PHE A 1 246 ? 6.332 16.562 9.797 1 90.44 246 PHE A C 1
ATOM 1948 O O . PHE A 1 246 ? 6.133 17.688 10.234 1 90.44 246 PHE A O 1
ATOM 1955 N N . TYR A 1 247 ? 7.27 15.898 10.102 1 89.69 247 TYR A N 1
ATOM 1956 C CA . TYR A 1 247 ? 8.07 16.188 11.289 1 89.69 247 TYR A CA 1
ATOM 1957 C C . TYR A 1 247 ? 8.828 17.5 11.125 1 89.69 247 TYR A C 1
ATOM 1959 O O . TYR A 1 247 ? 9.258 18.109 12.109 1 89.69 247 TYR A O 1
ATOM 1967 N N . GLN A 1 248 ? 8.898 17.969 9.922 1 91.12 248 GLN A N 1
ATOM 1968 C CA . GLN A 1 248 ? 9.656 19.188 9.641 1 91.12 248 GLN A CA 1
ATOM 1969 C C . GLN A 1 248 ? 8.938 20.406 10.188 1 91.12 248 GLN A C 1
ATOM 1971 O O . GLN A 1 248 ? 9.57 21.422 10.492 1 91.12 248 GLN A O 1
ATOM 1976 N N . TYR A 1 249 ? 7.609 20.203 10.336 1 95.25 249 TYR A N 1
ATOM 1977 C CA . TYR A 1 249 ? 6.953 21.453 10.703 1 95.25 249 TYR A CA 1
ATOM 1978 C C . TYR A 1 249 ? 5.699 21.188 11.531 1 95.25 249 TYR A C 1
ATOM 1980 O O . TYR A 1 249 ? 4.977 22.125 11.891 1 95.25 249 TYR A O 1
ATOM 1988 N N . ASP A 1 250 ? 5.426 19.938 11.867 1 97.56 250 ASP A N 1
ATOM 1989 C CA . ASP A 1 250 ? 4.195 19.641 12.586 1 97.56 250 ASP A CA 1
ATOM 1990 C C . ASP A 1 250 ? 4.496 19.031 13.953 1 97.56 250 ASP A C 1
ATOM 1992 O O . ASP A 1 250 ? 5.605 18.547 14.195 1 97.56 250 ASP A O 1
ATOM 1996 N N . MET A 1 251 ? 3.574 19.141 14.82 1 98.06 251 MET A N 1
ATOM 1997 C CA . MET A 1 251 ? 3.479 18.281 15.992 1 98.06 251 MET A CA 1
ATOM 1998 C C . MET A 1 251 ? 2.215 17.438 15.945 1 98.06 251 MET A C 1
ATOM 2000 O O . MET A 1 251 ? 1.269 17.766 15.227 1 98.06 251 MET A O 1
ATOM 2004 N N . PHE A 1 252 ? 2.191 16.328 16.547 1 98.56 252 PHE A N 1
ATOM 2005 C CA . PHE A 1 252 ? 1.124 15.344 16.641 1 98.56 252 PHE A CA 1
ATOM 2006 C C . PHE A 1 252 ? 0.977 14.828 18.062 1 98.56 252 PHE A C 1
ATOM 2008 O O . PHE A 1 252 ? 1.948 14.367 18.672 1 98.56 252 PHE A O 1
ATOM 2015 N N . PHE A 1 253 ? -0.261 15.016 18.625 1 98.62 253 PHE A N 1
ATOM 2016 C CA . PHE A 1 253 ? -0.341 14.648 20.031 1 98.62 253 PHE A CA 1
ATOM 2017 C C . PHE A 1 253 ? -1.747 14.188 20.391 1 98.62 253 PHE A C 1
ATOM 2019 O O . PHE A 1 253 ? -2.701 14.453 19.656 1 98.62 253 PHE A O 1
ATOM 2026 N N . LEU A 1 254 ? -1.835 13.453 21.469 1 98.69 254 LEU A N 1
ATOM 2027 C CA . LEU A 1 254 ? -3.066 13.047 22.141 1 98.69 254 LEU A CA 1
ATOM 2028 C C . LEU A 1 254 ? -3.24 13.797 23.453 1 98.69 254 LEU A C 1
ATOM 2030 O O . LEU A 1 254 ? -2.26 14.078 24.141 1 98.69 254 LEU A O 1
ATOM 2034 N N . VAL A 1 255 ? -4.484 14.102 23.797 1 98.56 255 VAL A N 1
ATOM 2035 C CA . VAL A 1 255 ? -4.723 14.797 25.047 1 98.56 255 VAL A CA 1
ATOM 2036 C C . VAL A 1 255 ? -6.07 14.367 25.641 1 98.56 255 VAL A C 1
ATOM 2038 O O . VAL A 1 255 ? -7.031 14.141 24.891 1 98.56 255 VAL A O 1
ATOM 2041 N N . GLY A 1 256 ? -6.094 14.156 26.891 1 97.94 256 GLY A N 1
ATOM 2042 C CA . GLY A 1 256 ? -7.297 13.742 27.594 1 97.94 256 GLY A CA 1
ATOM 2043 C C . GLY A 1 256 ? -7.289 14.086 29.062 1 97.94 256 GLY A C 1
ATOM 2044 O O . GLY A 1 256 ? -6.32 14.672 29.562 1 97.94 256 GLY A O 1
ATOM 2045 N N . ARG A 1 257 ? -8.414 13.82 29.703 1 97.94 257 ARG A N 1
ATOM 2046 C CA . ARG A 1 257 ? -8.586 14.125 31.109 1 97.94 257 ARG A CA 1
ATOM 2047 C C . ARG A 1 257 ? -7.988 13.031 31.984 1 97.94 257 ARG A C 1
ATOM 2049 O O . ARG A 1 257 ? -7.676 13.266 33.156 1 97.94 257 ARG A O 1
ATOM 2056 N N . GLN A 1 258 ? -7.836 11.883 31.469 1 97.56 258 GLN A N 1
ATOM 2057 C CA . GLN A 1 258 ? -7.262 10.727 32.156 1 97.56 258 GLN A CA 1
ATOM 2058 C C . GLN A 1 258 ? -5.926 10.328 31.531 1 97.56 258 GLN A C 1
ATOM 2060 O O . GLN A 1 258 ? -5.629 10.695 30.391 1 97.56 258 GLN A O 1
ATOM 2065 N N . PRO A 1 259 ? -5.141 9.594 32.312 1 97 259 PRO A N 1
ATOM 2066 C CA . PRO A 1 259 ? -3.852 9.172 31.75 1 97 259 PRO A CA 1
ATOM 2067 C C . PRO A 1 259 ? -3.994 8.398 30.438 1 97 259 PRO A C 1
ATOM 2069 O O . PRO A 1 259 ? -4.914 7.594 30.297 1 97 259 PRO A O 1
ATOM 2072 N N . ILE A 1 260 ? -3.143 8.641 29.547 1 97.19 260 ILE A N 1
ATOM 2073 C CA . ILE A 1 260 ? -3.152 8.016 28.234 1 97.19 260 ILE A CA 1
ATOM 2074 C C . ILE A 1 260 ? -2.074 6.941 28.156 1 97.19 260 ILE A C 1
ATOM 2076 O O . ILE A 1 260 ? -0.892 7.219 28.375 1 97.19 260 ILE A O 1
ATOM 2080 N N . GLU A 1 261 ? -2.459 5.762 27.891 1 95.19 261 GLU A N 1
ATOM 2081 C CA . GLU A 1 261 ? -1.522 4.648 27.766 1 95.19 261 GLU A CA 1
ATOM 2082 C C . GLU A 1 261 ? -1.672 3.947 26.422 1 95.19 261 GLU A C 1
ATOM 2084 O O . GLU A 1 261 ? -2.789 3.709 25.953 1 95.19 261 GLU A O 1
ATOM 2089 N N . ALA A 1 262 ? -0.573 3.654 25.812 1 96 262 ALA A N 1
ATOM 2090 C CA . ALA A 1 262 ? -0.592 2.926 24.547 1 96 262 ALA A CA 1
ATOM 2091 C C . ALA A 1 262 ? -0.977 1.464 24.75 1 96 262 ALA A C 1
ATOM 2093 O O . ALA A 1 262 ? -0.621 0.864 25.766 1 96 262 ALA A O 1
ATOM 2094 N N . LEU A 1 263 ? -1.602 0.939 23.781 1 96 263 LEU A N 1
ATOM 2095 C CA . LEU A 1 263 ? -1.953 -0.477 23.797 1 96 263 LEU A CA 1
ATOM 2096 C C . LEU A 1 263 ? -0.783 -1.33 23.312 1 96 263 LEU A C 1
ATOM 2098 O O . LEU A 1 263 ? 0.236 -0.799 22.875 1 96 263 LEU A O 1
ATOM 2102 N N . SER A 1 264 ? -0.993 -2.613 23.422 1 92.06 264 SER A N 1
ATOM 2103 C CA . SER A 1 264 ? 0.03 -3.518 22.906 1 92.06 264 SER A CA 1
ATOM 2104 C C . SER A 1 264 ? 0.147 -3.412 21.391 1 92.06 264 SER A C 1
ATOM 2106 O O . SER A 1 264 ? -0.821 -3.066 20.703 1 92.06 264 SER A O 1
ATOM 2108 N N . ASP A 1 265 ? 1.267 -3.771 20.844 1 84.88 265 ASP A N 1
ATOM 2109 C CA . ASP A 1 265 ? 1.564 -3.619 19.422 1 84.88 265 ASP A CA 1
ATOM 2110 C C . ASP A 1 265 ? 0.623 -4.465 18.562 1 84.88 265 ASP A C 1
ATOM 2112 O O . ASP A 1 265 ? 0.274 -4.082 17.453 1 84.88 265 ASP A O 1
ATOM 2116 N N . ASP A 1 266 ? 0.131 -5.496 19.156 1 91.5 266 ASP A N 1
ATOM 2117 C CA . ASP A 1 266 ? -0.662 -6.434 18.359 1 91.5 266 ASP A CA 1
ATOM 2118 C C . ASP A 1 266 ? -2.146 -6.078 18.422 1 91.5 266 ASP A C 1
ATOM 2120 O O . ASP A 1 266 ? -2.939 -6.586 17.625 1 91.5 266 ASP A O 1
ATOM 2124 N N . SER A 1 267 ? -2.512 -5.168 19.281 1 94.75 267 SER A N 1
ATOM 2125 C CA . SER A 1 267 ? -3.926 -4.871 19.484 1 94.75 267 SER A CA 1
ATOM 2126 C C . SER A 1 267 ? -4.578 -4.344 18.219 1 94.75 267 SER A C 1
ATOM 2128 O O . SER A 1 267 ? -5.684 -4.766 17.859 1 94.75 267 SER A O 1
ATOM 2130 N N . GLY A 1 268 ? -3.889 -3.443 17.609 1 96.12 268 GLY A N 1
ATOM 2131 C CA . GLY A 1 268 ? -4.418 -2.887 16.375 1 96.12 268 GLY A CA 1
ATOM 2132 C C . GLY A 1 268 ? -4.586 -3.918 15.281 1 96.12 268 GLY A C 1
ATOM 2133 O O . GLY A 1 268 ? -5.633 -3.98 14.633 1 96.12 268 GLY A O 1
ATOM 2134 N N . GLN A 1 269 ? -3.578 -4.734 15.156 1 94.69 269 GLN A N 1
ATOM 2135 C CA . GLN A 1 269 ? -3.604 -5.77 14.125 1 94.69 269 GLN A CA 1
ATOM 2136 C C . GLN A 1 269 ? -4.715 -6.781 14.391 1 94.69 269 GLN A C 1
ATOM 2138 O O . GLN A 1 269 ? -5.422 -7.191 13.469 1 94.69 269 GLN A O 1
ATOM 2143 N N . ASP A 1 270 ? -4.855 -7.125 15.617 1 96 270 ASP A N 1
ATOM 2144 C CA . ASP A 1 270 ? -5.891 -8.078 16 1 96 270 ASP A CA 1
ATOM 2145 C C . ASP A 1 270 ? -7.285 -7.52 15.734 1 96 270 ASP A C 1
ATOM 2147 O O . ASP A 1 270 ? -8.164 -8.234 15.234 1 96 270 ASP A O 1
ATOM 2151 N N . ALA A 1 271 ? -7.457 -6.305 16.062 1 97.19 271 ALA A N 1
ATOM 2152 C CA . ALA A 1 271 ? -8.75 -5.664 15.852 1 97.19 271 ALA A CA 1
ATOM 2153 C C . ALA A 1 271 ? -9.102 -5.594 14.367 1 97.19 271 ALA A C 1
ATOM 2155 O O . ALA A 1 271 ? -10.234 -5.879 13.977 1 97.19 271 ALA A O 1
ATOM 2156 N N . LEU A 1 272 ? -8.164 -5.258 13.562 1 97.12 272 LEU A N 1
ATOM 2157 C CA . LEU A 1 272 ? -8.383 -5.172 12.125 1 97.12 272 LEU A CA 1
ATOM 2158 C C . LEU A 1 272 ? -8.672 -6.547 11.531 1 97.12 272 LEU A C 1
ATOM 2160 O O . LEU A 1 272 ? -9.547 -6.695 10.68 1 97.12 272 LEU A O 1
ATOM 2164 N N . ALA A 1 273 ? -7.973 -7.559 12.008 1 94.25 273 ALA A N 1
ATOM 2165 C CA . ALA A 1 273 ? -8.109 -8.914 11.492 1 94.25 273 ALA A CA 1
ATOM 2166 C C . ALA A 1 273 ? -9.453 -9.523 11.883 1 94.25 273 ALA A C 1
ATOM 2168 O O . ALA A 1 273 ? -9.883 -10.523 11.297 1 94.25 273 ALA A O 1
ATOM 2169 N N . SER A 1 274 ? -10.109 -8.938 12.82 1 94.31 274 SER A N 1
ATOM 2170 C CA . SER A 1 274 ? -11.352 -9.5 13.336 1 94.31 274 SER A CA 1
ATOM 2171 C C . SER A 1 274 ? -12.539 -9.117 12.453 1 94.31 274 SER A C 1
ATOM 2173 O O . SER A 1 274 ? -13.656 -9.594 12.672 1 94.31 274 SER A O 1
ATOM 2175 N N . ARG A 1 275 ? -12.281 -8.328 11.461 1 94.31 275 ARG A N 1
ATOM 2176 C CA . ARG A 1 275 ? -13.344 -7.875 10.57 1 94.31 275 ARG A CA 1
ATOM 2177 C C . ARG A 1 275 ? -12.922 -7.98 9.109 1 94.31 275 ARG A C 1
ATOM 2179 O O . ARG A 1 275 ? -11.773 -7.695 8.773 1 94.31 275 ARG A O 1
ATOM 2186 N N . PRO A 1 276 ? -13.867 -8.25 8.25 1 95.81 276 PRO A N 1
ATOM 2187 C CA . PRO A 1 276 ? -13.508 -8.438 6.84 1 95.81 276 PRO A CA 1
ATOM 2188 C C . PRO A 1 276 ? -12.875 -7.188 6.227 1 95.81 276 PRO A C 1
ATOM 2190 O O . PRO A 1 276 ? -11.797 -7.262 5.641 1 95.81 276 PRO A O 1
ATOM 2193 N N . THR A 1 277 ? -13.516 -6.035 6.488 1 96.56 277 THR A N 1
ATOM 2194 C CA . THR A 1 277 ? -12.992 -4.824 5.867 1 96.56 277 THR A CA 1
ATOM 2195 C C . THR A 1 277 ? -11.695 -4.391 6.543 1 96.56 277 THR A C 1
ATOM 2197 O O . THR A 1 277 ? -10.836 -3.781 5.906 1 96.56 277 THR A O 1
ATOM 2200 N N . GLY A 1 278 ? -11.562 -4.703 7.828 1 97.81 278 GLY A N 1
ATOM 2201 C CA . GLY A 1 278 ? -10.336 -4.402 8.555 1 97.81 278 GLY A CA 1
ATOM 2202 C C . GLY A 1 278 ? -9.109 -5.07 7.965 1 97.81 278 GLY A C 1
ATOM 2203 O O . GLY A 1 278 ? -8 -4.543 8.062 1 97.81 278 GLY A O 1
ATOM 2204 N N . ARG A 1 279 ? -9.297 -6.191 7.34 1 97.44 279 ARG A N 1
ATOM 2205 C CA . ARG A 1 279 ? -8.188 -6.93 6.738 1 97.44 279 ARG A CA 1
ATOM 2206 C C . ARG A 1 279 ? -7.602 -6.164 5.559 1 97.44 279 ARG A C 1
ATOM 2208 O O . ARG A 1 279 ? -6.395 -6.234 5.309 1 97.44 279 ARG A O 1
ATOM 2215 N N . PHE A 1 280 ? -8.445 -5.477 4.824 1 98.19 280 PHE A N 1
ATOM 2216 C CA . PHE A 1 280 ? -7.949 -4.66 3.721 1 98.19 280 PHE A CA 1
ATOM 2217 C C . PHE A 1 280 ? -7.199 -3.441 4.242 1 98.19 280 PHE A C 1
ATOM 2219 O O . PHE A 1 280 ? -6.207 -3.016 3.646 1 98.19 280 PHE A O 1
ATOM 2226 N N . VAL A 1 281 ? -7.668 -2.885 5.332 1 98.38 281 VAL A N 1
ATOM 2227 C CA . VAL A 1 281 ? -6.973 -1.77 5.965 1 98.38 281 VAL A CA 1
ATOM 2228 C C . VAL A 1 281 ? -5.605 -2.232 6.465 1 98.38 281 VAL A C 1
ATOM 2230 O O . VAL A 1 281 ? -4.602 -1.539 6.281 1 98.38 281 VAL A O 1
ATOM 2233 N N . GLN A 1 282 ? -5.59 -3.412 7.074 1 97.81 282 GLN A N 1
ATOM 2234 C CA . GLN A 1 282 ? -4.316 -3.98 7.508 1 97.81 282 GLN A CA 1
ATOM 2235 C C . GLN A 1 282 ? -3.363 -4.152 6.328 1 97.81 282 GLN A C 1
ATOM 2237 O O . GLN A 1 282 ? -2.164 -3.902 6.453 1 97.81 282 GLN A O 1
ATOM 2242 N N . ALA A 1 283 ? -3.891 -4.582 5.227 1 98.19 283 ALA A N 1
ATOM 2243 C CA . ALA A 1 283 ? -3.072 -4.734 4.027 1 98.19 283 ALA A CA 1
ATOM 2244 C C . ALA A 1 283 ? -2.469 -3.4 3.602 1 98.19 283 ALA A C 1
ATOM 2246 O O . ALA A 1 283 ? -1.3 -3.336 3.213 1 98.19 283 ALA A O 1
ATOM 2247 N N . MET A 1 284 ? -3.23 -2.338 3.656 1 98.5 284 MET A N 1
ATOM 2248 C CA . MET A 1 284 ? -2.721 -1.009 3.334 1 98.5 284 MET A CA 1
ATOM 2249 C C . MET A 1 284 ? -1.592 -0.615 4.281 1 98.5 284 MET A C 1
ATOM 2251 O O . MET A 1 284 ? -0.57 -0.082 3.844 1 98.5 284 MET A O 1
ATOM 2255 N N . LEU A 1 285 ? -1.811 -0.869 5.547 1 97.94 285 LEU A N 1
ATOM 2256 C CA . LEU A 1 285 ? -0.789 -0.551 6.539 1 97.94 285 LEU A CA 1
ATOM 2257 C C . LEU A 1 285 ? 0.472 -1.376 6.301 1 97.94 285 LEU A C 1
ATOM 2259 O O . LEU A 1 285 ? 1.586 -0.877 6.473 1 97.94 285 LEU A O 1
ATOM 2263 N N . ASP A 1 286 ? 0.305 -2.643 5.922 1 97.75 286 ASP A N 1
ATOM 2264 C CA . ASP A 1 286 ? 1.441 -3.502 5.609 1 97.75 286 ASP A CA 1
ATOM 2265 C C . ASP A 1 286 ? 2.229 -2.957 4.418 1 97.75 286 ASP A C 1
ATOM 2267 O O . ASP A 1 286 ? 3.461 -2.947 4.438 1 97.75 286 ASP A O 1
ATOM 2271 N N . LEU A 1 287 ? 1.519 -2.572 3.406 1 98.38 287 LEU A N 1
ATOM 2272 C CA . LEU A 1 287 ? 2.158 -2.002 2.227 1 98.38 287 LEU A CA 1
ATOM 2273 C C . LEU A 1 287 ? 2.938 -0.742 2.584 1 98.38 287 LEU A C 1
ATOM 2275 O O . LEU A 1 287 ? 4.07 -0.559 2.135 1 98.38 287 LEU A O 1
ATOM 2279 N N . ASP A 1 288 ? 2.32 0.126 3.377 1 97.75 288 ASP A N 1
ATOM 2280 C CA . ASP A 1 288 ? 2.977 1.352 3.818 1 97.75 288 ASP A CA 1
ATOM 2281 C C . ASP A 1 288 ? 4.25 1.039 4.602 1 97.75 288 ASP A C 1
ATOM 2283 O O . ASP A 1 288 ? 5.27 1.71 4.43 1 97.75 288 ASP A O 1
ATOM 2287 N N . SER A 1 289 ? 4.195 0.055 5.477 1 96.94 289 SER A N 1
ATOM 2288 C CA . SER A 1 289 ? 5.367 -0.364 6.238 1 96.94 289 SER A CA 1
ATOM 2289 C C . SER A 1 289 ? 6.477 -0.863 5.32 1 96.94 289 SER A C 1
ATOM 2291 O O . SER A 1 289 ? 7.652 -0.562 5.535 1 96.94 289 SER A O 1
ATOM 2293 N N . ARG A 1 290 ? 6.117 -1.621 4.312 1 97.44 290 ARG A N 1
ATOM 2294 C CA . ARG A 1 290 ? 7.086 -2.131 3.348 1 97.44 290 ARG A CA 1
ATOM 2295 C C . ARG A 1 290 ? 7.777 -0.99 2.609 1 97.44 290 ARG A C 1
ATOM 2297 O O . ARG A 1 290 ? 8.984 -1.041 2.369 1 97.44 290 ARG A O 1
ATOM 2304 N N . ILE A 1 291 ? 7.027 -0.002 2.271 1 97.75 291 ILE A N 1
ATOM 2305 C CA . ILE A 1 291 ? 7.586 1.169 1.603 1 97.75 291 ILE A CA 1
ATOM 2306 C C . ILE A 1 291 ? 8.648 1.813 2.49 1 97.75 291 ILE A C 1
ATOM 2308 O O . ILE A 1 291 ? 9.75 2.123 2.029 1 97.75 291 ILE A O 1
ATOM 2312 N N . LYS A 1 292 ? 8.305 2 3.746 1 96 292 LYS A N 1
ATOM 2313 C CA . LYS A 1 292 ? 9.227 2.65 4.676 1 96 292 LYS A CA 1
ATOM 2314 C C . LYS A 1 292 ? 10.523 1.856 4.809 1 96 292 LYS A C 1
ATOM 2316 O O . LYS A 1 292 ? 11.609 2.434 4.832 1 96 292 LYS A O 1
ATOM 2321 N N . VAL A 1 293 ? 10.414 0.569 4.816 1 97 293 VAL A N 1
ATOM 2322 C CA . VAL A 1 293 ? 11.586 -0.298 4.965 1 97 293 VAL A CA 1
ATOM 2323 C C . VAL A 1 293 ? 12.453 -0.212 3.715 1 97 293 VAL A C 1
ATOM 2325 O O . VAL A 1 293 ? 13.672 -0.017 3.809 1 97 293 VAL A O 1
ATOM 2328 N N . ILE A 1 294 ? 11.859 -0.355 2.596 1 97.62 294 ILE A N 1
ATOM 2329 C CA . ILE A 1 294 ? 12.594 -0.34 1.333 1 97.62 294 ILE A CA 1
ATOM 2330 C C . ILE A 1 294 ? 13.227 1.032 1.12 1 97.62 294 ILE A C 1
ATOM 2332 O O . ILE A 1 294 ? 14.375 1.132 0.675 1 97.62 294 ILE A O 1
ATOM 2336 N N . ASP A 1 295 ? 12.5 2.045 1.481 1 96.75 295 ASP A N 1
ATOM 2337 C CA . ASP A 1 295 ? 12.992 3.404 1.284 1 96.75 295 ASP A CA 1
ATOM 2338 C C . ASP A 1 295 ? 14.188 3.691 2.189 1 96.75 295 ASP A C 1
ATOM 2340 O O . ASP A 1 295 ? 15.125 4.395 1.792 1 96.75 295 ASP A O 1
ATOM 2344 N N . ALA A 1 296 ? 14.141 3.209 3.338 1 96.56 296 ALA A N 1
ATOM 2345 C CA . ALA A 1 296 ? 15.266 3.379 4.246 1 96.56 296 ALA A CA 1
ATOM 2346 C C . ALA A 1 296 ? 16.531 2.721 3.686 1 96.56 296 ALA A C 1
ATOM 2348 O O . ALA A 1 296 ? 17.609 3.309 3.719 1 96.56 296 ALA A O 1
ATOM 2349 N N . ASP A 1 297 ? 16.344 1.519 3.211 1 97.5 297 ASP A N 1
ATOM 2350 C CA . ASP A 1 297 ? 17.469 0.819 2.598 1 97.5 297 ASP A CA 1
ATOM 2351 C C . ASP A 1 297 ? 17.984 1.569 1.37 1 97.5 297 ASP A C 1
ATOM 2353 O O . ASP A 1 297 ? 19.203 1.682 1.162 1 97.5 297 ASP A O 1
ATOM 2357 N N . ARG A 1 298 ? 17.078 2.02 0.612 1 97.31 298 ARG A N 1
ATOM 2358 C CA . ARG A 1 298 ? 17.406 2.814 -0.565 1 97.31 298 ARG A CA 1
ATOM 2359 C C . ARG A 1 298 ? 18.25 4.031 -0.185 1 97.31 298 ARG A C 1
ATOM 2361 O O . ARG A 1 298 ? 19.25 4.328 -0.839 1 97.31 298 ARG A O 1
ATOM 2368 N N . ALA A 1 299 ? 17.875 4.703 0.841 1 96.75 299 ALA A N 1
ATOM 2369 C CA . ALA A 1 299 ? 18.609 5.879 1.314 1 96.75 299 ALA A CA 1
ATOM 2370 C C . ALA A 1 299 ? 20 5.5 1.813 1 96.75 299 ALA A C 1
ATOM 2372 O O . ALA A 1 299 ? 20.969 6.215 1.56 1 96.75 299 ALA A O 1
ATOM 2373 N N . GLU A 1 300 ? 20.078 4.457 2.49 1 97.62 300 GLU A N 1
ATOM 2374 C CA . GLU A 1 300 ? 21.359 3.982 2.982 1 97.62 300 GLU A CA 1
ATOM 2375 C C . GLU A 1 300 ? 22.312 3.664 1.829 1 97.62 300 GLU A C 1
ATOM 2377 O O . GLU A 1 300 ? 23.5 3.947 1.906 1 97.62 300 GLU A O 1
ATOM 2382 N N . ARG A 1 301 ? 21.781 3.098 0.85 1 97.31 301 ARG A N 1
ATOM 2383 C CA . ARG A 1 301 ? 22.594 2.773 -0.317 1 97.31 301 ARG A CA 1
ATOM 2384 C C . ARG A 1 301 ? 23.078 4.039 -1.013 1 97.31 301 ARG A C 1
ATOM 2386 O O . ARG A 1 301 ? 24.203 4.086 -1.516 1 97.31 301 ARG A O 1
ATOM 2393 N N . LEU A 1 302 ? 22.281 5.008 -1.039 1 97.5 302 LEU A N 1
ATOM 2394 C CA . LEU A 1 302 ? 22.734 6.285 -1.59 1 97.5 302 LEU A CA 1
ATOM 2395 C C . LEU A 1 302 ? 23.891 6.852 -0.78 1 97.5 302 LEU A C 1
ATOM 2397 O O . LEU A 1 302 ? 24.859 7.363 -1.348 1 97.5 302 LEU A O 1
ATOM 2401 N N . ASP A 1 303 ? 23.797 6.711 0.46 1 97.88 303 ASP A N 1
ATOM 2402 C CA . ASP A 1 303 ? 24.875 7.16 1.327 1 97.88 303 ASP A CA 1
ATOM 2403 C C . ASP A 1 303 ? 26.172 6.398 1.038 1 97.88 303 ASP A C 1
ATOM 2405 O O . ASP A 1 303 ? 27.25 6.988 1 1 97.88 303 ASP A O 1
ATOM 2409 N N . GLN A 1 304 ? 26.016 5.195 0.872 1 97.88 304 GLN A N 1
ATOM 2410 C CA . GLN A 1 304 ? 27.172 4.367 0.549 1 97.88 304 GLN A CA 1
ATOM 2411 C C . GLN A 1 304 ? 27.781 4.77 -0.791 1 97.88 304 GLN A C 1
ATOM 2413 O O . GLN A 1 304 ? 29.016 4.828 -0.931 1 97.88 304 GLN A O 1
ATOM 2418 N N . ILE A 1 305 ? 27 5.016 -1.699 1 98.06 305 ILE A N 1
ATOM 2419 C CA . ILE A 1 305 ? 27.453 5.449 -3.014 1 98.06 305 ILE A CA 1
ATOM 2420 C C . ILE A 1 305 ? 28.25 6.746 -2.877 1 98.06 305 ILE A C 1
ATOM 2422 O O . ILE A 1 305 ? 29.328 6.879 -3.459 1 98.06 305 ILE A O 1
ATOM 2426 N N . ASN A 1 306 ? 27.703 7.594 -2.127 1 97.88 306 ASN A N 1
ATOM 2427 C CA . ASN A 1 306 ? 28.391 8.859 -1.905 1 97.88 306 ASN A CA 1
ATOM 2428 C C . ASN A 1 306 ? 29.75 8.641 -1.229 1 97.88 306 ASN A C 1
ATOM 2430 O O . ASN A 1 306 ? 30.75 9.25 -1.616 1 97.88 306 ASN A O 1
ATOM 2434 N N . THR A 1 307 ? 29.781 7.828 -0.327 1 98 307 THR A N 1
ATOM 2435 C CA . THR A 1 307 ? 31.016 7.516 0.389 1 98 307 THR A CA 1
ATOM 2436 C C . THR A 1 307 ? 32.062 6.887 -0.548 1 98 307 THR A C 1
ATOM 2438 O O . THR A 1 307 ? 33.219 7.293 -0.567 1 98 307 THR A O 1
ATOM 2441 N N . LEU A 1 308 ? 31.609 5.953 -1.31 1 97.56 308 LEU A N 1
ATOM 2442 C CA . LEU A 1 308 ? 32.5 5.273 -2.248 1 97.56 308 LEU A CA 1
ATOM 2443 C C . LEU A 1 308 ? 33 6.238 -3.312 1 97.56 308 LEU A C 1
ATOM 2445 O O . LEU A 1 308 ? 34.188 6.176 -3.701 1 97.56 308 LEU A O 1
ATOM 2449 N N . SER A 1 309 ? 32.219 7.074 -3.74 1 97.5 309 SER A N 1
ATOM 2450 C CA . SER A 1 309 ? 32.594 8.062 -4.738 1 97.5 309 SER A CA 1
ATOM 2451 C C . SER A 1 309 ? 33.688 8.992 -4.207 1 97.5 309 SER A C 1
ATOM 2453 O O . SER A 1 309 ? 34.625 9.32 -4.918 1 97.5 309 SER A O 1
ATOM 2455 N N . GLU A 1 310 ? 33.5 9.344 -2.998 1 97.44 310 GLU A N 1
ATOM 2456 C CA . GLU A 1 310 ? 34.531 10.188 -2.373 1 97.44 310 GLU A CA 1
ATOM 2457 C C . GLU A 1 310 ? 35.844 9.43 -2.205 1 97.44 310 GLU A C 1
ATOM 2459 O O . GLU A 1 310 ? 36.906 9.992 -2.414 1 97.44 310 GLU A O 1
ATOM 2464 N N . GLN A 1 311 ? 35.719 8.281 -1.846 1 97.06 311 GLN A N 1
ATOM 2465 C CA . GLN A 1 311 ? 36.906 7.453 -1.693 1 97.06 311 GLN A CA 1
ATOM 2466 C C . GLN A 1 311 ? 37.656 7.305 -3.02 1 97.06 311 GLN A C 1
ATOM 2468 O O . GLN A 1 311 ? 38.875 7.375 -3.059 1 97.06 311 GLN A O 1
ATOM 2473 N N . ILE A 1 312 ? 37 7.051 -4.02 1 96.75 312 ILE A N 1
ATOM 2474 C CA . ILE A 1 312 ? 37.594 6.906 -5.344 1 96.75 312 ILE A CA 1
ATOM 2475 C C . ILE A 1 312 ? 38.344 8.18 -5.715 1 96.75 312 ILE A C 1
ATOM 2477 O O . ILE A 1 312 ? 39.438 8.117 -6.227 1 96.75 312 ILE A O 1
ATOM 2481 N N . LYS A 1 313 ? 37.719 9.312 -5.406 1 96 313 LYS A N 1
ATOM 2482 C CA . LYS A 1 313 ? 38.375 10.586 -5.695 1 96 313 LYS A CA 1
ATOM 2483 C C . LYS A 1 313 ? 39.719 10.695 -4.957 1 96 313 LYS A C 1
ATOM 2485 O O . LYS A 1 313 ? 40.719 11.094 -5.543 1 96 313 LYS A O 1
ATOM 2490 N N . ILE A 1 314 ? 39.688 10.266 -3.764 1 96.62 314 ILE A N 1
ATOM 2491 C CA . ILE A 1 314 ? 40.875 10.359 -2.924 1 96.62 314 ILE A CA 1
ATOM 2492 C C . ILE A 1 314 ? 41.938 9.422 -3.449 1 96.62 314 ILE A C 1
ATOM 2494 O O . ILE A 1 314 ? 43.094 9.828 -3.635 1 96.62 314 ILE A O 1
ATOM 2498 N N . ILE A 1 315 ? 41.594 8.234 -3.717 1 96.44 315 ILE A N 1
ATOM 2499 C CA . ILE A 1 315 ? 42.531 7.227 -4.16 1 96.44 315 ILE A CA 1
ATOM 2500 C C . ILE A 1 315 ? 43.094 7.602 -5.535 1 96.44 315 ILE A C 1
ATOM 2502 O O . ILE A 1 315 ? 44.281 7.445 -5.801 1 96.44 315 ILE A O 1
ATOM 2506 N N . ASP A 1 316 ? 42.25 8.094 -6.332 1 95.19 316 ASP A N 1
ATOM 2507 C CA . ASP A 1 316 ? 42.656 8.477 -7.68 1 95.19 316 ASP A CA 1
ATOM 2508 C C . ASP A 1 316 ? 43.656 9.648 -7.648 1 95.19 316 ASP A C 1
ATOM 2510 O O . ASP A 1 316 ? 44.594 9.703 -8.438 1 95.19 316 ASP A O 1
ATOM 2514 N N . ALA A 1 317 ? 43.375 10.562 -6.746 1 96.38 317 ALA A N 1
ATOM 2515 C CA . ALA A 1 317 ? 44.312 11.672 -6.59 1 96.38 317 ALA A CA 1
ATOM 2516 C C . ALA A 1 317 ? 45.688 11.18 -6.141 1 96.38 317 ALA A C 1
ATOM 2518 O O . ALA A 1 317 ? 46.719 11.617 -6.668 1 96.38 317 ALA A O 1
ATOM 2519 N N . ASP A 1 318 ? 45.719 10.344 -5.238 1 96.31 318 ASP A N 1
ATOM 2520 C CA . ASP A 1 318 ? 46.969 9.766 -4.773 1 96.31 318 ASP A CA 1
ATOM 2521 C C . ASP A 1 318 ? 47.656 8.992 -5.887 1 96.31 318 ASP A C 1
ATOM 2523 O O . ASP A 1 318 ? 48.875 9.094 -6.055 1 96.31 318 ASP A O 1
ATOM 2527 N N . ARG A 1 319 ? 46.906 8.258 -6.609 1 94.88 319 ARG A N 1
ATOM 2528 C CA . ARG A 1 319 ? 47.406 7.5 -7.75 1 94.88 319 ARG A CA 1
ATOM 2529 C C . ARG A 1 319 ? 48.062 8.43 -8.766 1 94.88 319 ARG A C 1
ATOM 2531 O O . ARG A 1 319 ? 49.156 8.141 -9.266 1 94.88 319 ARG A O 1
ATOM 2538 N N . ALA A 1 320 ? 47.469 9.508 -9.039 1 95.38 320 ALA A N 1
ATOM 2539 C CA . ALA A 1 320 ? 48 10.484 -9.977 1 95.38 320 ALA A CA 1
ATOM 2540 C C . ALA A 1 320 ? 49.281 11.109 -9.445 1 95.38 320 ALA A C 1
ATOM 2542 O O . ALA A 1 320 ? 50.25 11.305 -10.188 1 95.38 320 ALA A O 1
ATOM 2543 N N . ASP A 1 321 ? 49.344 11.391 -8.156 1 96.88 321 ASP A N 1
ATOM 2544 C CA . ASP A 1 321 ? 50.531 11.938 -7.523 1 96.88 321 ASP A CA 1
ATOM 2545 C C . ASP A 1 321 ? 51.688 10.969 -7.625 1 96.88 321 ASP A C 1
ATOM 2547 O O . ASP A 1 321 ? 52.844 11.375 -7.895 1 96.88 321 ASP A O 1
ATOM 2551 N N . ARG A 1 322 ? 51.469 9.766 -7.457 1 96.12 322 ARG A N 1
ATOM 2552 C CA . ARG A 1 322 ? 52.5 8.758 -7.527 1 96.12 322 ARG A CA 1
ATOM 2553 C C . ARG A 1 322 ? 53.031 8.617 -8.953 1 96.12 322 ARG A C 1
ATOM 2555 O O . ARG A 1 322 ? 54.219 8.398 -9.156 1 96.12 322 ARG A O 1
ATOM 2562 N N . LEU A 1 323 ? 52.125 8.727 -9.914 1 96.19 323 LEU A N 1
ATOM 2563 C CA . LEU A 1 323 ? 52.594 8.711 -11.305 1 96.19 323 LEU A CA 1
ATOM 2564 C C . LEU A 1 323 ? 53.531 9.867 -11.586 1 96.19 323 LEU A C 1
ATOM 2566 O O . LEU A 1 323 ? 54.531 9.703 -12.258 1 96.19 323 LEU A O 1
ATOM 2570 N N . GLU A 1 324 ? 53.25 11.031 -11.008 1 97 324 GLU A N 1
ATOM 2571 C CA . GLU A 1 324 ? 54.125 12.188 -11.164 1 97 324 GLU A CA 1
ATOM 2572 C C . GLU A 1 324 ? 55.469 11.945 -10.5 1 97 324 GLU A C 1
ATOM 2574 O O . GLU A 1 324 ? 56.531 12.297 -11.047 1 97 324 GLU A O 1
ATOM 2579 N N . GLN A 1 325 ? 55.438 11.383 -9.367 1 97.06 325 GLN A N 1
ATOM 2580 C CA . GLN A 1 325 ? 56.688 11.055 -8.656 1 97.06 325 GLN A CA 1
ATOM 2581 C C . GLN A 1 325 ? 57.531 10.07 -9.461 1 97.06 325 GLN A C 1
ATOM 2583 O O . GLN A 1 325 ? 58.75 10.234 -9.562 1 97.06 325 GLN A O 1
ATOM 2588 N N . ILE A 1 326 ? 56.875 9.094 -10.039 1 96.69 326 ILE A N 1
ATOM 2589 C CA . ILE A 1 326 ? 57.562 8.102 -10.852 1 96.69 326 ILE A CA 1
ATOM 2590 C C . ILE A 1 326 ? 58.25 8.789 -12.039 1 96.69 326 ILE A C 1
ATOM 2592 O O . ILE A 1 326 ? 59.406 8.523 -12.344 1 96.69 326 ILE A O 1
ATOM 2596 N N . ASN A 1 327 ? 57.562 9.688 -12.688 1 97 327 ASN A N 1
ATOM 2597 C CA . ASN A 1 327 ? 58.125 10.422 -13.82 1 97 327 ASN A CA 1
ATOM 2598 C C . ASN A 1 327 ? 59.312 11.25 -13.414 1 97 327 ASN A C 1
ATOM 2600 O O . ASN A 1 327 ? 60.312 11.281 -14.125 1 97 327 ASN A O 1
ATOM 2604 N N . THR A 1 328 ? 59.281 11.867 -12.234 1 97.31 328 THR A N 1
ATOM 2605 C CA . THR A 1 328 ? 60.375 12.68 -11.711 1 97.31 328 THR A CA 1
ATOM 2606 C C . THR A 1 328 ? 61.594 11.812 -11.398 1 97.31 328 THR A C 1
ATOM 2608 O O . THR A 1 328 ? 62.688 12.133 -11.789 1 97.31 328 THR A O 1
ATOM 2611 N N . LEU A 1 329 ? 61.312 10.695 -10.75 1 96.25 329 LEU A N 1
ATOM 2612 C CA . LEU A 1 329 ? 62.406 9.781 -10.391 1 96.25 329 LEU A CA 1
ATOM 2613 C C . LEU A 1 329 ? 63.062 9.188 -11.633 1 96.25 329 LEU A C 1
ATOM 2615 O O . LEU A 1 329 ? 64.25 9.031 -11.68 1 96.25 329 LEU A O 1
ATOM 2619 N N . THR A 1 330 ? 62.281 8.945 -12.641 1 96.56 330 THR A N 1
ATOM 2620 C CA . THR A 1 330 ? 62.812 8.406 -13.898 1 96.56 330 THR A CA 1
ATOM 2621 C C . THR A 1 330 ? 63.719 9.43 -14.594 1 96.56 330 THR A C 1
ATOM 2623 O O . THR A 1 330 ? 64.75 9.078 -15.102 1 96.56 330 THR A O 1
ATOM 2626 N N . ARG A 1 331 ? 63.375 10.664 -14.531 1 96.06 331 ARG A N 1
ATOM 2627 C CA . ARG A 1 331 ? 64.188 11.727 -15.094 1 96.06 331 ARG A CA 1
ATOM 2628 C C . ARG A 1 331 ? 65.5 11.859 -14.336 1 96.06 331 ARG A C 1
ATOM 2630 O O . ARG A 1 331 ? 66.562 11.992 -14.945 1 96.06 331 ARG A O 1
ATOM 2637 N N . MET A 1 332 ? 65.438 11.773 -13.109 1 95.25 332 MET A N 1
ATOM 2638 C CA . MET A 1 332 ? 66.625 11.867 -12.273 1 95.25 332 MET A CA 1
ATOM 2639 C C . MET A 1 332 ? 67.625 10.727 -12.57 1 95.25 332 MET A C 1
ATOM 2641 O O . MET A 1 332 ? 68.812 10.938 -12.641 1 95.25 332 MET A O 1
ATOM 2645 N N . ILE A 1 333 ? 67.062 9.617 -12.711 1 95.19 333 ILE A N 1
ATOM 2646 C CA . ILE A 1 333 ? 67.875 8.445 -13.008 1 95.19 333 ILE A CA 1
ATOM 2647 C C . ILE A 1 333 ? 68.625 8.625 -14.359 1 95.19 333 ILE A C 1
ATOM 2649 O O . ILE A 1 333 ? 69.812 8.359 -14.484 1 95.19 333 ILE A O 1
ATOM 2653 N N . ARG A 1 334 ? 67.938 9.172 -15.344 1 94.06 334 ARG A N 1
ATOM 2654 C CA . ARG A 1 334 ? 68.562 9.406 -16.656 1 94.06 334 ARG A CA 1
ATOM 2655 C C . ARG A 1 334 ? 69.688 10.422 -16.578 1 94.06 334 ARG A C 1
ATOM 2657 O O . ARG A 1 334 ? 70.75 10.242 -17.203 1 94.06 334 ARG A O 1
ATOM 2664 N N . GLU A 1 335 ? 69.5 11.391 -15.805 1 93 335 GLU A N 1
ATOM 2665 C CA . GLU A 1 335 ? 70.5 12.414 -15.625 1 93 335 GLU A CA 1
ATOM 2666 C C . GLU A 1 335 ? 71.75 11.852 -14.914 1 93 335 GLU A C 1
ATOM 2668 O O . GLU A 1 335 ? 72.875 12.133 -15.312 1 93 335 GLU A O 1
ATOM 2673 N N . LEU A 1 336 ? 71.5 11.039 -13.961 1 91.88 336 LEU A N 1
ATOM 2674 C CA . LEU A 1 336 ? 72.625 10.43 -13.219 1 91.88 336 LEU A CA 1
ATOM 2675 C C . LEU A 1 336 ? 73.375 9.438 -14.094 1 91.88 336 LEU A C 1
ATOM 2677 O O . LEU A 1 336 ? 74.562 9.367 -14.039 1 91.88 336 LEU A O 1
ATOM 2681 N N . GLN A 1 337 ? 72.625 8.734 -14.906 1 90.88 337 GLN A N 1
ATOM 2682 C CA . GLN A 1 337 ? 73.312 7.797 -15.82 1 90.88 337 GLN A CA 1
ATOM 2683 C C . GLN A 1 337 ? 74.125 8.531 -16.859 1 90.88 337 GLN A C 1
ATOM 2685 O O . GLN A 1 337 ? 75.25 8.086 -17.188 1 90.88 337 GLN A O 1
ATOM 2690 N N . ALA A 1 338 ? 73.688 9.648 -17.328 1 89.5 338 ALA A N 1
ATOM 2691 C CA . ALA A 1 338 ? 74.438 10.461 -18.266 1 89.5 338 ALA A CA 1
ATOM 2692 C C . ALA A 1 338 ? 75.75 11 -17.625 1 89.5 338 ALA A C 1
ATOM 2694 O O . ALA A 1 338 ? 76.812 11.008 -18.234 1 89.5 338 ALA A O 1
ATOM 2695 N N . SER A 1 339 ? 75.625 11.344 -16.453 1 86.38 339 SER A N 1
ATOM 2696 C CA . SER A 1 339 ? 76.812 11.852 -15.719 1 86.38 339 SER A CA 1
ATOM 2697 C C . SER A 1 339 ? 77.812 10.766 -15.523 1 86.38 339 SER A C 1
ATOM 2699 O O . SER A 1 339 ? 79 11.008 -15.695 1 86.38 339 SER A O 1
ATOM 2701 N N . VAL A 1 340 ? 77.5 9.68 -15.188 1 86.88 340 VAL A N 1
ATOM 2702 C CA . VAL A 1 340 ? 78.375 8.562 -14.984 1 86.88 340 VAL A CA 1
ATOM 2703 C C . VAL A 1 340 ? 79.062 8.219 -16.297 1 86.88 340 VAL A C 1
ATOM 2705 O O . VAL A 1 340 ? 80.312 7.961 -16.312 1 86.88 340 VAL A O 1
ATOM 2708 N N . ARG A 1 341 ? 78.438 8.289 -17.391 1 86.25 341 ARG A N 1
ATOM 2709 C CA . ARG A 1 341 ? 79 8.023 -18.688 1 86.25 341 ARG A CA 1
ATOM 2710 C C . ARG A 1 341 ? 80.062 9.07 -19.047 1 86.25 341 ARG A C 1
ATOM 2712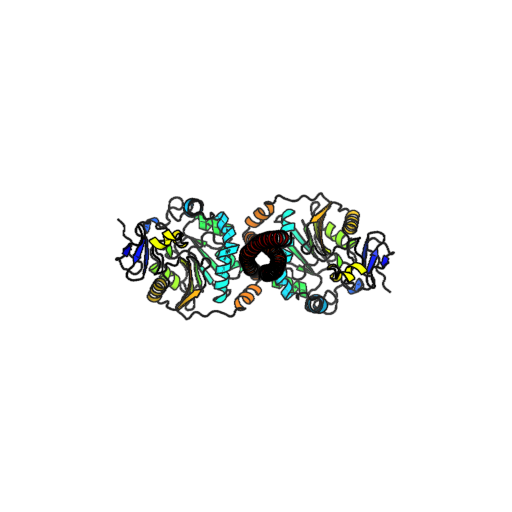 O O . ARG A 1 341 ? 81.125 8.742 -19.594 1 86.25 341 ARG A O 1
ATOM 2719 N N . GLU A 1 342 ? 79.75 10.258 -18.734 1 86 342 GLU A N 1
ATOM 2720 C CA . GLU A 1 342 ? 80.688 11.344 -19.031 1 86 342 GLU A CA 1
ATOM 2721 C C . GLU A 1 342 ? 82 11.219 -18.203 1 86 342 GLU A C 1
ATOM 2723 O O . GLU A 1 342 ? 83.062 11.492 -18.703 1 86 342 GLU A O 1
ATOM 2728 N N . ILE A 1 343 ? 81.938 10.758 -17.094 1 84.62 343 ILE A N 1
ATOM 2729 C CA . ILE A 1 343 ? 83.062 10.625 -16.219 1 84.62 343 ILE A CA 1
ATOM 2730 C C . ILE A 1 343 ? 83.938 9.438 -16.672 1 84.62 343 ILE A C 1
ATOM 2732 O O . ILE A 1 343 ? 85.188 9.5 -16.625 1 84.62 343 ILE A O 1
ATOM 2736 N N . ASN A 1 344 ? 83.438 8.484 -17.141 1 81.19 344 ASN A N 1
ATOM 2737 C CA . ASN A 1 344 ? 84.188 7.297 -17.562 1 81.19 344 ASN A CA 1
ATOM 2738 C C . ASN A 1 344 ? 84.688 7.434 -19 1 81.19 344 ASN A C 1
ATOM 2740 O O . ASN A 1 344 ? 85.438 6.559 -19.484 1 81.19 344 ASN A O 1
ATOM 2744 N N . SER A 1 345 ? 84.25 8.344 -19.781 1 77.69 345 SER A N 1
ATOM 2745 C CA . SER A 1 345 ? 84.875 8.625 -21.078 1 77.69 345 SER A CA 1
ATOM 2746 C C . SER A 1 345 ? 86 9.602 -20.969 1 77.69 345 SER A C 1
ATOM 2748 O O . SER A 1 345 ? 87 9.492 -21.719 1 77.69 345 SER A O 1
ATOM 2750 N N . MET B 1 1 ? 0.141 -50.281 -11.977 1 46.88 1 MET B N 1
ATOM 2751 C CA . MET B 1 1 ? 0.521 -48.938 -11.562 1 46.88 1 MET B CA 1
ATOM 2752 C C . MET B 1 1 ? -0.274 -47.906 -12.336 1 46.88 1 MET B C 1
ATOM 2754 O O . MET B 1 1 ? -0.441 -48 -13.555 1 46.88 1 MET B O 1
ATOM 2758 N N . TYR B 1 2 ? -1.142 -47.188 -11.672 1 60.97 2 TYR B N 1
ATOM 2759 C CA . TYR B 1 2 ? -1.954 -46.188 -12.336 1 60.97 2 TYR B CA 1
ATOM 2760 C C . TYR B 1 2 ? -1.084 -45.25 -13.164 1 60.97 2 TYR B C 1
ATOM 2762 O O . TYR B 1 2 ? -0.08 -44.719 -12.672 1 60.97 2 TYR B O 1
ATOM 2770 N N . LYS B 1 3 ? -1.168 -45.469 -14.469 1 76.06 3 LYS B N 1
ATOM 2771 C CA . LYS B 1 3 ? -0.428 -44.594 -15.367 1 76.06 3 LYS B CA 1
ATOM 2772 C C . LYS B 1 3 ? -1.33 -43.5 -15.938 1 76.06 3 LYS B C 1
ATOM 2774 O O . LYS B 1 3 ? -2.256 -43.781 -16.703 1 76.06 3 LYS B O 1
ATOM 2779 N N . ARG B 1 4 ? -1.083 -42.344 -15.57 1 88.5 4 ARG B N 1
ATOM 2780 C CA . ARG B 1 4 ? -1.882 -41.219 -16.031 1 88.5 4 ARG B CA 1
ATOM 2781 C C . ARG B 1 4 ? -1.625 -40.906 -17.5 1 88.5 4 ARG B C 1
ATOM 2783 O O . ARG B 1 4 ? -0.48 -40.969 -17.953 1 88.5 4 ARG B O 1
ATOM 2790 N N . ILE B 1 5 ? -2.746 -40.812 -18.234 1 91.25 5 ILE B N 1
ATOM 2791 C CA . ILE B 1 5 ? -2.684 -40.406 -19.625 1 91.25 5 ILE B CA 1
ATOM 2792 C C . ILE B 1 5 ? -2.711 -38.875 -19.688 1 91.25 5 ILE B C 1
ATOM 2794 O O . ILE B 1 5 ? -3.25 -38.219 -18.797 1 91.25 5 ILE B O 1
ATOM 2798 N N . CYS B 1 6 ? -2.039 -38.375 -20.672 1 96.38 6 CYS B N 1
ATOM 2799 C CA . CYS B 1 6 ? -2.033 -36.906 -20.828 1 96.38 6 CYS B CA 1
ATOM 2800 C C . CYS B 1 6 ? -3.436 -36.406 -21.109 1 96.38 6 CYS B C 1
ATOM 2802 O O . CYS B 1 6 ? -4.277 -37.125 -21.641 1 96.38 6 CYS B O 1
ATOM 2804 N N . TRP B 1 7 ? -3.709 -35.125 -20.797 1 96 7 TRP B N 1
ATOM 2805 C CA . TRP B 1 7 ? -5.016 -34.531 -21.031 1 96 7 TRP B CA 1
ATOM 2806 C C . TRP B 1 7 ? -5.383 -34.562 -22.5 1 96 7 TRP B C 1
ATOM 2808 O O . TRP B 1 7 ? -6.566 -34.562 -22.859 1 96 7 TRP B O 1
ATOM 2818 N N . CYS B 1 8 ? -4.391 -34.594 -23.391 1 96.88 8 CYS B N 1
ATOM 2819 C CA . CYS B 1 8 ? -4.613 -34.531 -24.828 1 96.88 8 CYS B CA 1
ATOM 2820 C C . CYS B 1 8 ? -4.961 -35.938 -25.375 1 96.88 8 CYS B C 1
ATOM 2822 O O . CYS B 1 8 ? -5.207 -36.062 -26.578 1 96.88 8 CYS B O 1
ATOM 2824 N N . GLY B 1 9 ? -4.926 -36.906 -24.562 1 95.06 9 GLY B N 1
ATOM 2825 C CA . GLY B 1 9 ? -5.309 -38.25 -24.969 1 95.06 9 GLY B CA 1
ATOM 2826 C C . GLY B 1 9 ? -4.117 -39.156 -25.281 1 95.06 9 GLY B C 1
ATOM 2827 O O . GLY B 1 9 ? -4.27 -40.344 -25.453 1 95.06 9 GLY B O 1
ATOM 2828 N N . ASN B 1 10 ? -2.932 -38.594 -25.297 1 94.56 10 ASN B N 1
ATOM 2829 C CA . ASN B 1 10 ? -1.72 -39.344 -25.609 1 94.56 10 ASN B CA 1
ATOM 2830 C C . ASN B 1 10 ? -1.228 -40.125 -24.406 1 94.56 10 ASN B C 1
ATOM 2832 O O . ASN B 1 10 ? -1.263 -39.656 -23.281 1 94.56 10 ASN B O 1
ATOM 2836 N N . ASN B 1 11 ? -0.728 -41.344 -24.625 1 91.25 11 ASN B N 1
ATOM 2837 C CA . ASN B 1 11 ? -0.237 -42.188 -23.547 1 91.25 11 ASN B CA 1
ATOM 2838 C C . ASN B 1 11 ? 1.274 -42.375 -23.625 1 91.25 11 ASN B C 1
ATOM 2840 O O . ASN B 1 11 ? 1.865 -43.031 -22.766 1 91.25 11 ASN B O 1
ATOM 2844 N N . GLU B 1 12 ? 1.9 -41.844 -24.609 1 93.06 12 GLU B N 1
ATOM 2845 C CA . GLU B 1 12 ? 3.354 -41.938 -24.75 1 93.06 12 GLU B CA 1
ATOM 2846 C C . GLU B 1 12 ? 4.031 -40.75 -24.031 1 93.06 12 GLU B C 1
ATOM 2848 O O . GLU B 1 12 ? 3.992 -39.625 -24.516 1 93.06 12 GLU B O 1
ATOM 2853 N N . LEU B 1 13 ? 4.656 -41.062 -22.938 1 94.88 13 LEU B N 1
ATOM 2854 C CA . LEU B 1 13 ? 5.355 -40.062 -22.141 1 94.88 13 LEU B CA 1
ATOM 2855 C C . LEU B 1 13 ? 6.852 -40.344 -22.094 1 94.88 13 LEU B C 1
ATOM 2857 O O . LEU B 1 13 ? 7.266 -41.469 -21.781 1 94.88 13 LEU B O 1
ATOM 2861 N N . LEU B 1 14 ? 7.609 -39.375 -22.5 1 94.88 14 LEU B N 1
ATOM 2862 C CA . LEU B 1 14 ? 9.055 -39.469 -22.312 1 94.88 14 LEU B CA 1
ATOM 2863 C C . LEU B 1 14 ? 9.43 -39.156 -20.859 1 94.88 14 LEU B C 1
ATOM 2865 O O . LEU B 1 14 ? 8.984 -38.156 -20.312 1 94.88 14 LEU B O 1
ATOM 2869 N N . PRO B 1 15 ? 10.258 -40.031 -20.281 1 94.56 15 PRO B N 1
ATOM 2870 C CA . PRO B 1 15 ? 10.633 -39.781 -18.891 1 94.56 15 PRO B CA 1
ATOM 2871 C C . PRO B 1 15 ? 11.344 -38.438 -18.719 1 94.56 15 PRO B C 1
ATOM 2873 O O . PRO B 1 15 ? 12.266 -38.094 -19.484 1 94.56 15 PRO B O 1
ATOM 2876 N N . PHE B 1 16 ? 10.867 -37.625 -17.844 1 96.38 16 PHE B N 1
ATOM 2877 C CA . PHE B 1 16 ? 11.531 -36.375 -17.453 1 96.38 16 PHE B CA 1
ATOM 2878 C C . PHE B 1 16 ? 12.305 -36.562 -16.156 1 96.38 16 PHE B C 1
ATOM 2880 O O . PHE B 1 16 ? 13.5 -36.281 -16.094 1 96.38 16 PHE B O 1
ATOM 2887 N N . ASN B 1 17 ? 11.695 -37.094 -15.188 1 94.88 17 ASN B N 1
ATOM 2888 C CA . ASN B 1 17 ? 12.289 -37.656 -13.969 1 94.88 17 ASN B CA 1
ATOM 2889 C C . ASN B 1 17 ? 11.484 -38.844 -13.453 1 94.88 17 ASN B C 1
ATOM 2891 O O . ASN B 1 17 ? 10.711 -39.438 -14.195 1 94.88 17 ASN B O 1
ATOM 2895 N N . ALA B 1 18 ? 11.688 -39.219 -12.164 1 93.25 18 ALA B N 1
ATOM 2896 C CA . ALA B 1 18 ? 11.031 -40.406 -11.625 1 93.25 18 ALA B CA 1
ATOM 2897 C C . ALA B 1 18 ? 9.523 -40.188 -11.484 1 93.25 18 ALA B C 1
ATOM 2899 O O . ALA B 1 18 ? 8.742 -41.156 -11.531 1 93.25 18 ALA B O 1
ATOM 2900 N N . GLU B 1 19 ? 9.141 -38.938 -11.445 1 94.5 19 GLU B N 1
ATOM 2901 C CA . GLU B 1 19 ? 7.758 -38.656 -11.055 1 94.5 19 GLU B CA 1
ATOM 2902 C C . GLU B 1 19 ? 6.988 -38 -12.195 1 94.5 19 GLU B C 1
ATOM 2904 O O . GLU B 1 19 ? 5.77 -37.812 -12.102 1 94.5 19 GLU B O 1
ATOM 2909 N N . TYR B 1 20 ? 7.688 -37.594 -13.25 1 96.5 20 TYR B N 1
ATOM 2910 C CA . TYR B 1 20 ? 7.035 -36.875 -14.352 1 96.5 20 TYR B CA 1
ATOM 2911 C C . TYR B 1 20 ? 7.496 -37.438 -15.703 1 96.5 20 TYR B C 1
ATOM 2913 O O . TYR B 1 20 ? 8.656 -37.812 -15.852 1 96.5 20 TYR B O 1
ATOM 2921 N N . GLY B 1 21 ? 6.555 -37.438 -16.625 1 96.12 21 GLY B N 1
ATOM 2922 C CA . GLY B 1 21 ? 6.836 -37.688 -18.031 1 96.12 21 GLY B CA 1
ATOM 2923 C C . GLY B 1 21 ? 6.34 -36.594 -18.938 1 96.12 21 GLY B C 1
ATOM 2924 O O . GLY B 1 21 ? 5.281 -36 -18.703 1 96.12 21 GLY B O 1
ATOM 2925 N N . ARG B 1 22 ? 7.062 -36.344 -19.953 1 97.06 22 ARG B N 1
ATOM 2926 C CA . ARG B 1 22 ? 6.68 -35.344 -20.922 1 97.06 22 ARG B CA 1
ATOM 2927 C C . ARG B 1 22 ? 5.898 -35.969 -22.078 1 97.06 22 ARG B C 1
ATOM 2929 O O . ARG B 1 22 ? 6.367 -36.906 -22.719 1 97.06 22 ARG B O 1
ATOM 2936 N N . CYS B 1 23 ? 4.777 -35.375 -22.312 1 97.25 23 CYS B N 1
ATOM 2937 C CA . CYS B 1 23 ? 3.957 -35.875 -23.422 1 97.25 23 CYS B CA 1
ATOM 2938 C C . CYS B 1 23 ? 4.609 -35.562 -24.766 1 97.25 23 CYS B C 1
ATOM 2940 O O . CYS B 1 23 ? 4.941 -34.406 -25.047 1 97.25 23 CYS B O 1
ATOM 2942 N N . GLU B 1 24 ? 4.672 -36.5 -25.641 1 94.69 24 GLU B N 1
ATOM 2943 C CA . GLU B 1 24 ? 5.332 -36.344 -26.938 1 94.69 24 GLU B CA 1
ATOM 2944 C C . GLU B 1 24 ? 4.434 -35.594 -27.922 1 94.69 24 GLU B C 1
ATOM 2946 O O . GLU B 1 24 ? 4.914 -35.031 -28.906 1 94.69 24 GLU B O 1
ATOM 2951 N N . GLU B 1 25 ? 3.24 -35.562 -27.625 1 96.12 25 GLU B N 1
ATOM 2952 C CA . GLU B 1 25 ? 2.279 -34.969 -28.547 1 96.12 25 GLU B CA 1
ATOM 2953 C C . GLU B 1 25 ? 2.1 -33.469 -28.25 1 96.12 25 GLU B C 1
ATOM 2955 O O . GLU B 1 25 ? 2.188 -32.656 -29.156 1 96.12 25 GLU B O 1
ATOM 2960 N N . CYS B 1 26 ? 1.854 -33.125 -27 1 96.94 26 CYS B N 1
ATOM 2961 C CA . CYS B 1 26 ? 1.499 -31.734 -26.719 1 96.94 26 CYS B CA 1
ATOM 2962 C C . CYS B 1 26 ? 2.568 -31.062 -25.859 1 96.94 26 CYS B C 1
ATOM 2964 O O . CYS B 1 26 ? 2.518 -29.844 -25.641 1 96.94 26 CYS B O 1
ATOM 2966 N N . GLY B 1 27 ? 3.5 -31.812 -25.312 1 96.88 27 GLY B N 1
ATOM 2967 C CA . GLY B 1 27 ? 4.633 -31.25 -24.609 1 96.88 27 GLY B CA 1
ATOM 2968 C C . GLY B 1 27 ? 4.371 -31.047 -23.125 1 96.88 27 GLY B C 1
ATOM 2969 O O . GLY B 1 27 ? 5.273 -30.672 -22.375 1 96.88 27 GLY B O 1
ATOM 2970 N N . THR B 1 28 ? 3.207 -31.359 -22.641 1 98.06 28 THR B N 1
ATOM 2971 C CA . THR B 1 28 ? 2.842 -31.188 -21.234 1 98.06 28 THR B CA 1
ATOM 2972 C C . THR B 1 28 ? 3.607 -32.188 -20.359 1 98.06 28 THR B C 1
ATOM 2974 O O . THR B 1 28 ? 3.795 -33.344 -20.734 1 98.06 28 THR B O 1
ATOM 2977 N N . LEU B 1 29 ? 4.105 -31.688 -19.234 1 97.5 29 LEU B N 1
ATOM 2978 C CA . LEU B 1 29 ? 4.629 -32.594 -18.219 1 97.5 29 LEU B CA 1
ATOM 2979 C C . LEU B 1 29 ? 3.5 -33.219 -17.406 1 97.5 29 LEU B C 1
ATOM 2981 O O . LEU B 1 29 ? 2.66 -32.5 -16.859 1 97.5 29 LEU B O 1
ATOM 2985 N N . VAL B 1 30 ? 3.492 -34.531 -17.328 1 97.06 30 VAL B N 1
ATOM 2986 C CA . VAL B 1 30 ? 2.4 -35.281 -16.703 1 97.06 30 VAL B CA 1
ATOM 2987 C C . VAL B 1 30 ? 2.922 -36.031 -15.477 1 97.06 30 VAL B C 1
ATOM 2989 O O . VAL B 1 30 ? 3.934 -36.719 -15.555 1 97.06 30 VAL B O 1
ATOM 2992 N N . SER B 1 31 ? 2.207 -35.875 -14.391 1 96 31 SER B N 1
ATOM 2993 C CA . SER B 1 31 ? 2.566 -36.625 -13.195 1 96 31 SER B CA 1
ATOM 2994 C C . SER B 1 31 ? 2.307 -38.125 -13.391 1 96 31 SER B C 1
ATOM 2996 O O . SER B 1 31 ? 1.195 -38.531 -13.742 1 96 31 SER B O 1
ATOM 2998 N N . VAL B 1 32 ? 3.26 -38.969 -13.18 1 90.62 32 VAL B N 1
ATOM 2999 C CA . VAL B 1 32 ? 3.115 -40.406 -13.336 1 90.62 32 VAL B CA 1
ATOM 3000 C C . VAL B 1 32 ? 3.242 -41.094 -11.984 1 90.62 32 VAL B C 1
ATOM 3002 O O . VAL B 1 32 ? 2.902 -42.281 -11.844 1 90.62 32 VAL B O 1
ATOM 3005 N N . GLY B 1 33 ? 3.572 -40.5 -10.977 1 81.25 33 GLY B N 1
ATOM 3006 C CA . GLY B 1 33 ? 3.793 -41.094 -9.664 1 81.25 33 GLY B CA 1
ATOM 3007 C C . GLY B 1 33 ? 2.924 -40.469 -8.586 1 81.25 33 GLY B C 1
ATOM 3008 O O . GLY B 1 33 ? 3.094 -40.781 -7.402 1 81.25 33 GLY B O 1
ATOM 3009 N N . GLY B 1 34 ? 1.968 -39.719 -8.914 1 85.38 34 GLY B N 1
ATOM 3010 C CA . GLY B 1 34 ? 1.215 -38.969 -7.91 1 85.38 34 GLY B CA 1
ATOM 3011 C C . GLY B 1 34 ? -0.108 -39.625 -7.559 1 85.38 34 GLY B C 1
ATOM 3012 O O . GLY B 1 34 ? -0.304 -40.812 -7.816 1 85.38 34 GLY B O 1
ATOM 3013 N N . LEU B 1 35 ? -0.89 -38.906 -6.887 1 86.88 35 LEU B N 1
ATOM 3014 C CA . LEU B 1 35 ? -2.188 -39.375 -6.41 1 86.88 35 LEU B CA 1
ATOM 3015 C C . LEU B 1 35 ? -3.123 -39.688 -7.574 1 86.88 35 LEU B C 1
ATOM 3017 O O . LEU B 1 35 ? -3.029 -39.031 -8.633 1 86.88 35 LEU B O 1
ATOM 3021 N N . SER B 1 36 ? -4.023 -40.562 -7.289 1 86.69 36 SER B N 1
ATOM 3022 C CA . SER B 1 36 ? -5.055 -40.875 -8.273 1 86.69 36 SER B CA 1
ATOM 3023 C C . SER B 1 36 ? -6.121 -39.812 -8.328 1 86.69 36 SER B C 1
ATOM 3025 O O . SER B 1 36 ? -6.219 -38.969 -7.41 1 86.69 36 SER B O 1
ATOM 3027 N N . ASP B 1 37 ? -6.902 -39.844 -9.406 1 86.75 37 ASP B N 1
ATOM 3028 C CA . ASP B 1 37 ? -7.977 -38.875 -9.555 1 86.75 37 ASP B CA 1
ATOM 3029 C C . ASP B 1 37 ? -8.961 -38.938 -8.391 1 86.75 37 ASP B C 1
ATOM 3031 O O . ASP B 1 37 ? -9.461 -37.906 -7.926 1 86.75 37 ASP B O 1
ATOM 3035 N N . LYS B 1 38 ? -9.211 -40.125 -7.941 1 84.94 38 LYS B N 1
ATOM 3036 C CA . LYS B 1 38 ? -10.125 -40.344 -6.824 1 84.94 38 LYS B CA 1
ATOM 3037 C C . LYS B 1 38 ? -9.578 -39.719 -5.543 1 84.94 38 LYS B C 1
ATOM 3039 O O . LYS B 1 38 ? -10.328 -39.125 -4.758 1 84.94 38 LYS B O 1
ATOM 3044 N N . GLU B 1 39 ? -8.273 -39.812 -5.438 1 85.94 39 GLU B N 1
ATOM 3045 C CA . GLU B 1 39 ? -7.625 -39.281 -4.234 1 85.94 39 GLU B CA 1
ATOM 3046 C C . GLU B 1 39 ? -7.594 -37.781 -4.223 1 85.94 39 GLU B C 1
ATOM 3048 O O . GLU B 1 39 ? -7.387 -37.156 -3.176 1 85.94 39 GLU B O 1
ATOM 3053 N N . LEU B 1 40 ? -7.828 -37.188 -5.355 1 87.06 40 LEU B N 1
ATOM 3054 C CA . LEU B 1 40 ? -7.777 -35.719 -5.48 1 87.06 40 LEU B CA 1
ATOM 3055 C C . LEU B 1 40 ? -9.148 -35.125 -5.219 1 87.06 40 LEU B C 1
ATOM 3057 O O . LEU B 1 40 ? -9.273 -33.875 -5.145 1 87.06 40 LEU B O 1
ATOM 3061 N N . GLN B 1 41 ? -10.102 -35.875 -4.969 1 82.62 41 GLN B N 1
ATOM 3062 C CA . GLN B 1 41 ? -11.438 -35.406 -4.617 1 82.62 41 GLN B CA 1
ATOM 3063 C C . GLN B 1 41 ? -11.578 -35.25 -3.109 1 82.62 41 GLN B C 1
ATOM 3065 O O . GLN B 1 41 ? -10.812 -35.812 -2.334 1 82.62 41 GLN B O 1
ATOM 3070 N N . VAL B 1 42 ? -12.492 -34.438 -2.779 1 85.62 42 VAL B N 1
ATOM 3071 C CA . VAL B 1 42 ? -12.734 -34.219 -1.354 1 85.62 42 VAL B CA 1
ATOM 3072 C C . VAL B 1 42 ? -14.133 -34.719 -0.99 1 85.62 42 VAL B C 1
ATOM 3074 O O . VAL B 1 42 ? -15.141 -34.125 -1.402 1 85.62 42 VAL B O 1
ATOM 3077 N N . SER B 1 43 ? -14.156 -35.75 -0.286 1 84.75 43 SER B N 1
ATOM 3078 C CA . SER B 1 43 ? -15.391 -36.281 0.267 1 84.75 43 SER B CA 1
ATOM 3079 C C . SER B 1 43 ? -15.383 -36.25 1.791 1 84.75 43 SER B C 1
ATOM 3081 O O . SER B 1 43 ? -16.422 -36.031 2.414 1 84.75 43 SER B O 1
ATOM 3083 N N . ASP B 1 44 ? -14.289 -36.438 2.295 1 87.81 44 ASP B N 1
ATOM 3084 C CA . ASP B 1 44 ? -14.047 -36.312 3.729 1 87.81 44 ASP B CA 1
ATOM 3085 C C . ASP B 1 44 ? -13.023 -35.219 4.016 1 87.81 44 ASP B C 1
ATOM 3087 O O . ASP B 1 44 ? -11.82 -35.406 3.854 1 87.81 44 ASP B O 1
ATOM 3091 N N . ASP B 1 45 ? -13.5 -34.188 4.516 1 89.5 45 ASP B N 1
ATOM 3092 C CA . ASP B 1 45 ? -12.711 -32.969 4.664 1 89.5 45 ASP B CA 1
ATOM 3093 C C . ASP B 1 45 ? -11.523 -33.219 5.602 1 89.5 45 ASP B C 1
ATOM 3095 O O . ASP B 1 45 ? -10.484 -32.562 5.457 1 89.5 45 ASP B O 1
ATOM 3099 N N . ASP B 1 46 ? -11.672 -34 6.551 1 86.56 46 ASP B N 1
ATOM 3100 C CA . ASP B 1 46 ? -10.648 -34.219 7.562 1 86.56 46 ASP B CA 1
ATOM 3101 C C . ASP B 1 46 ? -9.57 -35.188 7.043 1 86.56 46 ASP B C 1
ATOM 3103 O O . ASP B 1 46 ? -8.43 -35.156 7.52 1 86.56 46 ASP B O 1
ATOM 3107 N N . LYS B 1 47 ? -9.867 -35.969 5.977 1 86.25 47 LYS B N 1
ATOM 3108 C CA . LYS B 1 47 ? -8.953 -37.062 5.602 1 86.25 47 LYS B CA 1
ATOM 3109 C C . LYS B 1 47 ? -8.414 -36.844 4.188 1 86.25 47 LYS B C 1
ATOM 3111 O O . LYS B 1 47 ? -7.305 -37.281 3.873 1 86.25 47 LYS B O 1
ATOM 3116 N N . ASP B 1 48 ? -9.156 -36.219 3.477 1 87 48 ASP B N 1
ATOM 3117 C CA . ASP B 1 48 ? -8.805 -36.188 2.059 1 87 48 ASP B CA 1
ATOM 3118 C C . ASP B 1 48 ? -7.746 -35.125 1.789 1 87 48 ASP B C 1
ATOM 3120 O O . ASP B 1 48 ? -7.613 -34.156 2.555 1 87 48 ASP B O 1
ATOM 3124 N N . PHE B 1 49 ? -7.078 -35.25 0.691 1 84.94 49 PHE B N 1
ATOM 3125 C CA . PHE B 1 49 ? -5.859 -34.5 0.388 1 84.94 49 PHE B CA 1
ATOM 3126 C C . PHE B 1 49 ? -6.125 -33 0.349 1 84.94 49 PHE B C 1
ATOM 3128 O O . PHE B 1 49 ? -5.488 -32.25 1.071 1 84.94 49 PHE B O 1
ATOM 3135 N N . TYR B 1 50 ? -7.086 -32.594 -0.438 1 84.44 50 TYR B N 1
ATOM 3136 C CA . TYR B 1 50 ? -7.383 -31.156 -0.561 1 84.44 50 TYR B CA 1
ATOM 3137 C C . TYR B 1 50 ? -8.375 -30.719 0.504 1 84.44 50 TYR B C 1
ATOM 3139 O O . TYR B 1 50 ? -9.078 -29.719 0.332 1 84.44 50 TYR B O 1
ATOM 3147 N N . GLY B 1 51 ? -8.414 -31.469 1.605 1 85.75 51 GLY B N 1
ATOM 3148 C CA . GLY B 1 51 ? -9.242 -31.094 2.748 1 85.75 51 GLY B CA 1
ATOM 3149 C C . GLY B 1 51 ? -8.57 -30.078 3.662 1 85.75 51 GLY B C 1
ATOM 3150 O O . GLY B 1 51 ? -7.66 -29.359 3.244 1 85.75 51 GLY B O 1
ATOM 3151 N N . LYS B 1 52 ? -9.07 -30.062 4.902 1 86.44 52 LYS B N 1
ATOM 3152 C CA . LYS B 1 52 ? -8.672 -29.094 5.922 1 86.44 52 LYS B CA 1
ATOM 3153 C C . LYS B 1 52 ? -7.164 -29.141 6.16 1 86.44 52 LYS B C 1
ATOM 3155 O O . LYS B 1 52 ? -6.512 -28.094 6.223 1 86.44 52 LYS B O 1
ATOM 3160 N N . GLN B 1 53 ? -6.625 -30.297 6.105 1 83.88 53 GLN B N 1
ATOM 3161 C CA . GLN B 1 53 ? -5.234 -30.469 6.508 1 83.88 53 GLN B CA 1
ATOM 3162 C C . GLN B 1 53 ? -4.281 -29.969 5.426 1 83.88 53 GLN B C 1
ATOM 3164 O O . GLN B 1 53 ? -3.17 -29.531 5.727 1 83.88 53 GLN B O 1
ATOM 3169 N N . TYR B 1 54 ? -4.668 -30.031 4.203 1 85.12 54 TYR B N 1
ATOM 3170 C CA . TYR B 1 54 ? -3.873 -29.484 3.111 1 85.12 54 TYR B CA 1
ATOM 3171 C C . TYR B 1 54 ? -3.561 -28.016 3.354 1 85.12 54 TYR B C 1
ATOM 3173 O O . TYR B 1 54 ? -2.424 -27.578 3.164 1 85.12 54 TYR B O 1
ATOM 3181 N N . TRP B 1 55 ? -4.465 -27.297 3.857 1 84.31 55 TRP B N 1
ATOM 3182 C CA . TRP B 1 55 ? -4.379 -25.844 3.992 1 84.31 55 TRP B CA 1
ATOM 3183 C C . TRP B 1 55 ? -3.777 -25.453 5.34 1 84.31 55 TRP B C 1
ATOM 3185 O O . TRP B 1 55 ? -3.176 -24.391 5.473 1 84.31 55 TRP B O 1
ATOM 3195 N N . LEU B 1 56 ? -3.916 -26.266 6.305 1 83.12 56 LEU B N 1
ATOM 3196 C CA . LEU B 1 56 ? -3.42 -25.969 7.645 1 83.12 56 LEU B CA 1
ATOM 3197 C C . LEU B 1 56 ? -1.959 -26.391 7.785 1 83.12 56 LEU B C 1
ATOM 3199 O O . LEU B 1 56 ? -1.154 -25.656 8.367 1 83.12 56 LEU B O 1
ATOM 3203 N N . GLU B 1 57 ? -1.612 -27.547 7.223 1 81.75 57 GLU B N 1
ATOM 3204 C CA . GLU B 1 57 ? -0.316 -28.125 7.559 1 81.75 57 GLU B CA 1
ATOM 3205 C C . GLU B 1 57 ? 0.504 -28.422 6.305 1 81.75 57 GLU B C 1
ATOM 3207 O O . GLU B 1 57 ? 1.694 -28.094 6.25 1 81.75 57 GLU B O 1
ATOM 3212 N N . HIS B 1 58 ? -0.077 -28.969 5.32 1 79.81 58 HIS B N 1
ATOM 3213 C CA . HIS B 1 58 ? 0.655 -29.406 4.137 1 79.81 58 HIS B CA 1
ATOM 3214 C C . HIS B 1 58 ? 1.386 -28.234 3.48 1 79.81 58 HIS B C 1
ATOM 3216 O O . HIS B 1 58 ? 2.566 -28.344 3.143 1 79.81 58 HIS B O 1
ATOM 3222 N N . GLN B 1 59 ? 0.793 -27.172 3.412 1 75.38 59 GLN B N 1
ATOM 3223 C CA . GLN B 1 59 ? 1.388 -26 2.762 1 75.38 59 GLN B CA 1
ATOM 3224 C C . GLN B 1 59 ? 2.621 -25.516 3.52 1 75.38 59 GLN B C 1
ATOM 3226 O O . GLN B 1 59 ? 3.658 -25.234 2.914 1 75.38 59 GLN B O 1
ATOM 3231 N N . SER B 1 60 ? 2.5 -25.438 4.809 1 75.25 60 SER B N 1
ATOM 3232 C CA . SER B 1 60 ? 3.59 -24.906 5.617 1 75.25 60 SER B CA 1
ATOM 3233 C C . SER B 1 60 ? 4.66 -25.969 5.867 1 75.25 60 SER B C 1
ATOM 3235 O O . SER B 1 60 ? 5.844 -25.734 5.598 1 75.25 60 SER B O 1
ATOM 3237 N N . GLU B 1 61 ? 4.312 -27.109 6.223 1 76.5 61 GLU B N 1
ATOM 3238 C CA . GLU B 1 61 ? 5.25 -28.141 6.664 1 76.5 61 GLU B CA 1
ATOM 3239 C C . GLU B 1 61 ? 5.941 -28.797 5.477 1 76.5 61 GLU B C 1
ATOM 3241 O O . GLU B 1 61 ? 7.145 -29.078 5.52 1 76.5 61 GLU B O 1
ATOM 3246 N N . ASP B 1 62 ? 5.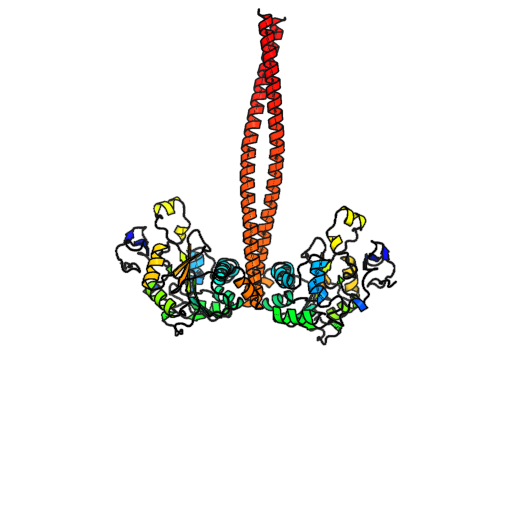18 -28.922 4.418 1 70.12 62 ASP B N 1
ATOM 3247 C CA . ASP B 1 62 ? 5.734 -29.703 3.312 1 70.12 62 ASP B CA 1
ATOM 3248 C C . ASP B 1 62 ? 6.254 -28.781 2.211 1 70.12 62 ASP B C 1
ATOM 3250 O O . ASP B 1 62 ? 7.238 -29.094 1.542 1 70.12 62 ASP B O 1
ATOM 3254 N N . LEU B 1 63 ? 5.672 -27.609 2.127 1 72.25 63 LEU B N 1
ATOM 3255 C CA . LEU B 1 63 ? 5.988 -26.797 0.959 1 72.25 63 LEU B CA 1
ATOM 3256 C C . LEU B 1 63 ? 6.68 -25.5 1.37 1 72.25 63 LEU B C 1
ATOM 3258 O O . LEU B 1 63 ? 7.203 -24.766 0.521 1 72.25 63 LEU B O 1
ATOM 3262 N N . GLY B 1 64 ? 6.625 -25.188 2.701 1 71.62 64 GLY B N 1
ATOM 3263 C CA . GLY B 1 64 ? 7.332 -24.016 3.201 1 71.62 64 GLY B CA 1
ATOM 3264 C C . GLY B 1 64 ? 6.578 -22.719 2.971 1 71.62 64 GLY B C 1
ATOM 3265 O O . GLY B 1 64 ? 7.16 -21.641 3.051 1 71.62 64 GLY B O 1
ATOM 3266 N N . PHE B 1 65 ? 5.355 -22.891 2.658 1 75.12 65 PHE B N 1
ATOM 3267 C CA . PHE B 1 65 ? 4.527 -21.703 2.475 1 75.12 65 PHE B CA 1
ATOM 3268 C C . PHE B 1 65 ? 3.789 -21.359 3.762 1 75.12 65 PHE B C 1
ATOM 3270 O O . PHE B 1 65 ? 3.705 -22.188 4.676 1 75.12 65 PHE B O 1
ATOM 3277 N N . ALA B 1 66 ? 3.33 -20.156 3.854 1 79.25 66 ALA B N 1
ATOM 3278 C CA . ALA B 1 66 ? 2.492 -19.781 4.984 1 79.25 66 ALA B CA 1
ATOM 3279 C C . ALA B 1 66 ? 1.202 -20.594 5.016 1 79.25 66 ALA B C 1
ATOM 3281 O O . ALA B 1 66 ? 0.69 -20.984 3.967 1 79.25 66 ALA B O 1
ATOM 3282 N N . ASN B 1 67 ? 0.709 -20.812 6.16 1 86.56 67 ASN B N 1
ATOM 3283 C CA . ASN B 1 67 ? -0.593 -21.469 6.258 1 86.56 67 ASN B CA 1
ATOM 3284 C C . ASN B 1 67 ? -1.722 -20.531 5.836 1 86.56 67 ASN B C 1
ATOM 3286 O O . ASN B 1 67 ? -1.472 -19.406 5.41 1 86.56 67 ASN B O 1
ATOM 3290 N N . ILE B 1 68 ? -2.902 -21.078 5.941 1 90.12 68 ILE B N 1
ATOM 3291 C CA . ILE B 1 68 ? -4.039 -20.375 5.359 1 90.12 68 ILE B CA 1
ATOM 3292 C C . ILE B 1 68 ? -4.246 -19.047 6.078 1 90.12 68 ILE B C 1
ATOM 3294 O O . ILE B 1 68 ? -4.68 -18.062 5.469 1 90.12 68 ILE B O 1
ATOM 3298 N N . PHE B 1 69 ? -3.895 -18.969 7.359 1 88.62 69 PHE B N 1
ATOM 3299 C CA . PHE B 1 69 ? -4.027 -17.734 8.125 1 88.62 69 PHE B CA 1
ATOM 3300 C C . PHE B 1 69 ? -3.041 -16.688 7.633 1 88.62 69 PHE B C 1
ATOM 3302 O O . PHE B 1 69 ? -3.414 -15.539 7.41 1 88.62 69 PHE B O 1
ATOM 3309 N N . GLY B 1 70 ? -1.83 -17.109 7.492 1 90.44 70 GLY B N 1
ATOM 3310 C CA . GLY B 1 70 ? -0.813 -16.219 6.957 1 90.44 70 GLY B CA 1
ATOM 3311 C C . GLY B 1 70 ? -1.092 -15.789 5.527 1 90.44 70 GLY B C 1
ATOM 3312 O O . GLY B 1 70 ? -0.906 -14.617 5.184 1 90.44 70 GLY B O 1
ATOM 3313 N N . ARG B 1 71 ? -1.556 -16.672 4.734 1 92.31 71 ARG B N 1
ATOM 3314 C CA . ARG B 1 71 ? -1.823 -16.375 3.328 1 92.31 71 ARG B CA 1
ATOM 3315 C C . ARG B 1 71 ? -2.998 -15.422 3.182 1 92.31 71 ARG B C 1
ATOM 3317 O O . ARG B 1 71 ? -3.02 -14.594 2.27 1 92.31 71 ARG B O 1
ATOM 3324 N N . ALA B 1 72 ? -3.969 -15.586 4.051 1 93.62 72 ALA B N 1
ATOM 3325 C CA . ALA B 1 72 ? -5.133 -14.703 4.016 1 93.62 72 ALA B CA 1
ATOM 3326 C C . ALA B 1 72 ? -4.727 -13.242 4.172 1 93.62 72 ALA B C 1
ATOM 3328 O O . ALA B 1 72 ? -5.402 -12.344 3.666 1 93.62 72 ALA B O 1
ATOM 3329 N N . ARG B 1 73 ? -3.6 -13.078 4.805 1 93.88 73 ARG B N 1
ATOM 3330 C CA . ARG B 1 73 ? -3.094 -11.719 4.988 1 93.88 73 ARG B CA 1
ATOM 3331 C C . ARG B 1 73 ? -2.115 -11.344 3.883 1 93.88 73 ARG B C 1
ATOM 3333 O O . ARG B 1 73 ? -2.275 -10.312 3.227 1 93.88 73 ARG B O 1
ATOM 3340 N N . SER B 1 74 ? -1.197 -12.188 3.586 1 94.62 74 SER B N 1
ATOM 3341 C CA . SER B 1 74 ? -0.087 -11.852 2.701 1 94.62 74 SER B CA 1
ATOM 3342 C C . SER B 1 74 ? -0.549 -11.742 1.252 1 94.62 74 SER B C 1
ATOM 3344 O O . SER B 1 74 ? -0.014 -10.938 0.484 1 94.62 74 SER B O 1
ATOM 3346 N N . ASP B 1 75 ? -1.511 -12.5 0.861 1 96.62 75 ASP B N 1
ATOM 3347 C CA . ASP B 1 75 ? -1.956 -12.5 -0.529 1 96.62 75 ASP B CA 1
ATOM 3348 C C . ASP B 1 75 ? -2.559 -11.156 -0.917 1 96.62 75 ASP B C 1
ATOM 3350 O O . ASP B 1 75 ? -2.459 -10.734 -2.07 1 96.62 75 ASP B O 1
ATOM 3354 N N . LEU B 1 76 ? -3.107 -10.445 0.063 1 97.69 76 LEU B N 1
ATOM 3355 C CA . LEU B 1 76 ? -3.766 -9.164 -0.186 1 97.69 76 LEU B CA 1
ATOM 3356 C C . LEU B 1 76 ? -2.758 -8.117 -0.639 1 97.69 76 LEU B C 1
ATOM 3358 O O . LEU B 1 76 ? -3.119 -7.156 -1.328 1 97.69 76 LEU B O 1
ATOM 3362 N N . THR B 1 77 ? -1.495 -8.273 -0.259 1 97.38 77 THR B N 1
ATOM 3363 C CA . THR B 1 77 ? -0.509 -7.23 -0.536 1 97.38 77 THR B CA 1
ATOM 3364 C C . THR B 1 77 ? 0.415 -7.652 -1.676 1 97.38 77 THR B C 1
ATOM 3366 O O . THR B 1 77 ? 1.356 -6.934 -2.016 1 97.38 77 THR B O 1
ATOM 3369 N N . ASP B 1 78 ? 0.155 -8.828 -2.229 1 94.69 78 ASP B N 1
ATOM 3370 C CA . ASP B 1 78 ? 1.072 -9.352 -3.238 1 94.69 78 ASP B CA 1
ATOM 3371 C C . ASP B 1 78 ? 0.311 -9.875 -4.453 1 94.69 78 ASP B C 1
ATOM 3373 O O . ASP B 1 78 ? -0.065 -9.109 -5.34 1 94.69 78 ASP B O 1
ATOM 3377 N N . ARG B 1 79 ? -0.051 -11.133 -4.5 1 96.5 79 ARG B N 1
ATOM 3378 C CA . ARG B 1 79 ? -0.586 -11.766 -5.703 1 96.5 79 ARG B CA 1
ATOM 3379 C C . ARG B 1 79 ? -1.954 -11.188 -6.055 1 96.5 79 ARG B C 1
ATOM 3381 O O . ARG B 1 79 ? -2.268 -11 -7.234 1 96.5 79 ARG B O 1
ATOM 3388 N N . ASN B 1 80 ? -2.781 -10.898 -5.016 1 98.5 80 ASN B N 1
ATOM 3389 C CA . ASN B 1 80 ? -4.121 -10.383 -5.285 1 98.5 80 ASN B CA 1
ATOM 3390 C C . ASN B 1 80 ? -4.07 -9.062 -6.039 1 98.5 80 ASN B C 1
ATOM 3392 O O . ASN B 1 80 ? -4.852 -8.836 -6.965 1 98.5 80 ASN B O 1
ATOM 3396 N N . LEU B 1 81 ? -3.15 -8.188 -5.621 1 98.31 81 LEU B N 1
ATOM 3397 C CA . LEU B 1 81 ? -3.049 -6.887 -6.266 1 98.31 81 LEU B CA 1
ATOM 3398 C C . LEU B 1 81 ? -2.566 -7.027 -7.707 1 98.31 81 LEU B C 1
ATOM 3400 O O . LEU B 1 81 ? -3.041 -6.32 -8.602 1 98.31 81 LEU B O 1
ATOM 3404 N N . HIS B 1 82 ? -1.643 -7.922 -7.934 1 97.69 82 HIS B N 1
ATOM 3405 C CA . HIS B 1 82 ? -1.159 -8.164 -9.289 1 97.69 82 HIS B CA 1
ATOM 3406 C C . HIS B 1 82 ? -2.279 -8.68 -10.188 1 97.69 82 HIS B C 1
ATOM 3408 O O . HIS B 1 82 ? -2.459 -8.18 -11.305 1 97.69 82 HIS B O 1
ATOM 3414 N N . TRP B 1 83 ? -2.994 -9.641 -9.656 1 98.44 83 TRP B N 1
ATOM 3415 C CA . TRP B 1 83 ? -4.102 -10.219 -10.406 1 98.44 83 TRP B CA 1
ATOM 3416 C C . TRP B 1 83 ? -5.164 -9.172 -10.711 1 98.44 83 TRP B C 1
ATOM 3418 O O . TRP B 1 83 ? -5.645 -9.07 -11.844 1 98.44 83 TRP B O 1
ATOM 3428 N N . LEU B 1 84 ? -5.504 -8.359 -9.766 1 98.5 84 LEU B N 1
ATOM 3429 C CA . LEU B 1 84 ? -6.535 -7.344 -9.945 1 98.5 84 LEU B CA 1
ATOM 3430 C C . LEU B 1 84 ? -6.098 -6.297 -10.961 1 98.5 84 LEU B C 1
ATOM 3432 O O . LEU B 1 84 ? -6.898 -5.863 -11.797 1 98.5 84 LEU B O 1
ATOM 3436 N N . ARG B 1 85 ? -4.836 -5.891 -10.852 1 97 85 ARG B N 1
ATOM 3437 C CA . ARG B 1 85 ? -4.305 -4.914 -11.797 1 97 85 ARG B CA 1
ATOM 3438 C C . ARG B 1 85 ? -4.484 -5.391 -13.234 1 97 85 ARG B C 1
ATOM 3440 O O . ARG B 1 85 ? -4.898 -4.621 -14.102 1 97 85 ARG B O 1
ATOM 3447 N N . THR B 1 86 ? -4.172 -6.641 -13.445 1 96.62 86 THR B N 1
ATOM 3448 C CA . THR B 1 86 ? -4.316 -7.199 -14.781 1 96.62 86 THR B CA 1
ATOM 3449 C C . THR B 1 86 ? -5.785 -7.316 -15.172 1 96.62 86 THR B C 1
ATOM 3451 O O . THR B 1 86 ? -6.172 -6.961 -16.281 1 96.62 86 THR B O 1
ATOM 3454 N N . LEU B 1 87 ? -6.609 -7.789 -14.258 1 97.56 87 LEU B N 1
ATOM 3455 C CA . LEU B 1 87 ? -8.039 -7.945 -14.492 1 97.56 87 LEU B CA 1
ATOM 3456 C C . LEU B 1 87 ? -8.672 -6.617 -14.898 1 97.56 87 LEU B C 1
ATOM 3458 O O . LEU B 1 87 ? -9.469 -6.566 -15.836 1 97.56 87 LEU B O 1
ATOM 3462 N N . LEU B 1 88 ? -8.242 -5.527 -14.297 1 97.94 88 LEU B N 1
ATOM 3463 C CA . LEU B 1 88 ? -8.805 -4.195 -14.523 1 97.94 88 LEU B CA 1
ATOM 3464 C C . LEU B 1 88 ? -8.461 -3.697 -15.922 1 97.94 88 LEU B C 1
ATOM 3466 O O . LEU B 1 88 ? -9.125 -2.795 -16.438 1 97.94 88 LEU B O 1
ATOM 3470 N N . ARG B 1 89 ? -7.473 -4.285 -16.531 1 97.44 89 ARG B N 1
ATOM 3471 C CA . ARG B 1 89 ? -7.066 -3.887 -17.875 1 97.44 89 ARG B CA 1
ATOM 3472 C C . ARG B 1 89 ? -8.008 -4.469 -18.922 1 97.44 89 ARG B C 1
ATOM 3474 O O . ARG B 1 89 ? -7.988 -4.051 -20.078 1 97.44 89 ARG B O 1
ATOM 3481 N N . TYR B 1 90 ? -8.852 -5.43 -18.5 1 97.88 90 TYR B N 1
ATOM 3482 C CA . TYR B 1 90 ? -9.625 -6.129 -19.516 1 97.88 90 TYR B CA 1
ATOM 3483 C C . TYR B 1 90 ? -11.117 -6.082 -19.203 1 97.88 90 TYR B C 1
ATOM 3485 O O . TYR B 1 90 ? -11.953 -6.219 -20.094 1 97.88 90 TYR B O 1
ATOM 3493 N N . GLN B 1 91 ? -11.453 -5.98 -17.922 1 97.94 91 GLN B N 1
ATOM 3494 C CA . GLN B 1 91 ? -12.836 -5.922 -17.469 1 97.94 91 GLN B CA 1
ATOM 3495 C C . GLN B 1 91 ? -12.969 -5.07 -16.219 1 97.94 91 GLN B C 1
ATOM 3497 O O . GLN B 1 91 ? -12.523 -5.473 -15.133 1 97.94 91 GLN B O 1
ATOM 3502 N N . VAL B 1 92 ? -13.625 -3.971 -16.328 1 97.94 92 VAL B N 1
ATOM 3503 C CA . VAL B 1 92 ? -13.812 -3.111 -15.164 1 97.94 92 VAL B CA 1
ATOM 3504 C C . VAL B 1 92 ? -15.133 -3.445 -14.484 1 97.94 92 VAL B C 1
ATOM 3506 O O . VAL B 1 92 ? -16.031 -4.008 -15.102 1 97.94 92 VAL B O 1
ATOM 3509 N N . PRO B 1 93 ? -15.258 -3.178 -13.266 1 97.69 93 PRO B N 1
ATOM 3510 C CA . PRO B 1 93 ? -16.547 -3.35 -12.578 1 97.69 93 PRO B CA 1
ATOM 3511 C C . PRO B 1 93 ? -17.578 -2.301 -12.992 1 97.69 93 PRO B C 1
ATOM 3513 O O . PRO B 1 93 ? -17.203 -1.214 -13.445 1 97.69 93 PRO B O 1
ATOM 3516 N N . PRO B 1 94 ? -18.859 -2.629 -12.766 1 97.75 94 PRO B N 1
ATOM 3517 C CA . PRO B 1 94 ? -19.422 -3.889 -12.273 1 97.75 94 PRO B CA 1
ATOM 3518 C C . PRO B 1 94 ? -19.359 -5.008 -13.312 1 97.75 94 PRO B C 1
ATOM 3520 O O . PRO B 1 94 ? -19.5 -4.754 -14.508 1 97.75 94 PRO B O 1
ATOM 3523 N N . ALA B 1 95 ? -19.078 -6.184 -12.93 1 98.5 95 ALA B N 1
ATOM 3524 C CA . ALA B 1 95 ? -19.062 -7.406 -13.727 1 98.5 95 ALA B CA 1
ATOM 3525 C C . ALA B 1 95 ? -19.234 -8.641 -12.844 1 98.5 95 ALA B C 1
ATOM 3527 O O . ALA B 1 95 ? -18.828 -8.641 -11.68 1 98.5 95 ALA B O 1
ATOM 3528 N N . ASN B 1 96 ? -19.844 -9.617 -13.328 1 98.75 96 ASN B N 1
ATOM 3529 C CA . ASN B 1 96 ? -20.031 -10.883 -12.625 1 98.75 96 ASN B CA 1
ATOM 3530 C C . ASN B 1 96 ? -18.797 -11.789 -12.773 1 98.75 96 ASN B C 1
ATOM 3532 O O . ASN B 1 96 ? -18.422 -12.156 -13.883 1 98.75 96 ASN B O 1
ATOM 3536 N N . VAL B 1 97 ? -18.141 -12.164 -11.625 1 98.88 97 VAL B N 1
ATOM 3537 C CA . VAL B 1 97 ? -16.875 -12.898 -11.672 1 98.88 97 VAL B CA 1
ATOM 3538 C C . VAL B 1 97 ? -16.953 -14.125 -10.773 1 98.88 97 VAL B C 1
ATOM 3540 O O . VAL B 1 97 ? -17.469 -14.055 -9.648 1 98.88 97 VAL B O 1
ATOM 3543 N N . LEU B 1 98 ? -16.5 -15.242 -11.234 1 98.81 98 LEU B N 1
ATOM 3544 C CA . LEU B 1 98 ? -16.391 -16.484 -10.469 1 98.81 98 LEU B CA 1
ATOM 3545 C C . LEU B 1 98 ? -14.938 -16.906 -10.328 1 98.81 98 LEU B C 1
ATOM 3547 O O . LEU B 1 98 ? -14.211 -17.016 -11.328 1 98.81 98 LEU B O 1
ATOM 3551 N N . GLU B 1 99 ? -14.5 -17.078 -9.125 1 98.81 99 GLU B N 1
ATOM 3552 C CA . GLU B 1 99 ? -13.18 -17.656 -8.906 1 98.81 99 GLU B CA 1
ATOM 3553 C C . GLU B 1 99 ? -13.266 -19.141 -8.562 1 98.81 99 GLU B C 1
ATOM 3555 O O . GLU B 1 99 ? -13.844 -19.516 -7.539 1 98.81 99 GLU B O 1
ATOM 3560 N N . LEU B 1 100 ? -12.672 -19.969 -9.391 1 98.12 100 LEU B N 1
ATOM 3561 C CA . LEU B 1 100 ? -12.578 -21.391 -9.125 1 98.12 100 LEU B CA 1
ATOM 3562 C C . LEU B 1 100 ? -11.344 -21.719 -8.289 1 98.12 100 LEU B C 1
ATOM 3564 O O . LEU B 1 100 ? -10.234 -21.312 -8.633 1 98.12 100 LEU B O 1
ATOM 3568 N N . GLY B 1 101 ? -11.578 -22.438 -7.207 1 97 101 GLY B N 1
ATOM 3569 C CA . GLY B 1 101 ? -10.469 -22.672 -6.289 1 97 101 GLY B CA 1
ATOM 3570 C C . GLY B 1 101 ? -10.008 -21.422 -5.574 1 97 101 GLY B C 1
ATOM 3571 O O . GLY B 1 101 ? -8.828 -21.062 -5.621 1 97 101 GLY B O 1
ATOM 3572 N N . CYS B 1 102 ? -10.906 -20.844 -4.785 1 97.44 102 CYS B N 1
ATOM 3573 C CA . CYS B 1 102 ? -10.633 -19.5 -4.277 1 97.44 102 CYS B CA 1
ATOM 3574 C C . CYS B 1 102 ? -9.891 -19.562 -2.949 1 97.44 102 CYS B C 1
ATOM 3576 O O . CYS B 1 102 ? -9.508 -18.531 -2.398 1 97.44 102 CYS B O 1
ATOM 3578 N N . SER B 1 103 ? -9.648 -20.781 -2.408 1 95.12 103 SER B N 1
ATOM 3579 C CA . SER B 1 103 ? -9 -20.922 -1.11 1 95.12 103 SER B CA 1
ATOM 3580 C C . SER B 1 103 ? -9.648 -20.031 -0.057 1 95.12 103 SER B C 1
ATOM 3582 O O . SER B 1 103 ? -10.875 -20.062 0.113 1 95.12 103 SER B O 1
ATOM 3584 N N . HIS B 1 104 ? -8.922 -19.219 0.664 1 95.19 104 HIS B N 1
ATOM 3585 C CA . HIS B 1 104 ? -9.422 -18.422 1.782 1 95.19 104 HIS B CA 1
ATOM 3586 C C . HIS B 1 104 ? -10.297 -17.266 1.295 1 95.19 104 HIS B C 1
ATOM 3588 O O . HIS B 1 104 ? -10.906 -16.562 2.102 1 95.19 104 HIS B O 1
ATOM 3594 N N . GLY B 1 105 ? -10.312 -16.938 0.038 1 98 105 GLY B N 1
ATOM 3595 C CA . GLY B 1 105 ? -11.305 -16.031 -0.522 1 98 105 GLY B CA 1
ATOM 3596 C C . GLY B 1 105 ? -10.852 -14.578 -0.534 1 98 105 GLY B C 1
ATOM 3597 O O . GLY B 1 105 ? -11.648 -13.68 -0.798 1 98 105 GLY B O 1
ATOM 3598 N N . SER B 1 106 ? -9.578 -14.266 -0.304 1 98.25 106 SER B N 1
ATOM 3599 C CA . SER B 1 106 ? -9.109 -12.883 -0.235 1 98.25 106 SER B CA 1
ATOM 3600 C C . SER B 1 106 ? -9.242 -12.188 -1.583 1 98.25 106 SER B C 1
ATOM 3602 O O . SER B 1 106 ? -9.555 -10.992 -1.642 1 98.25 106 SER B O 1
ATOM 3604 N N . PHE B 1 107 ? -9.008 -12.945 -2.66 1 98.75 107 PHE B N 1
ATOM 3605 C CA . PHE B 1 107 ? -9.125 -12.32 -3.973 1 98.75 107 PHE B CA 1
ATOM 3606 C C . PHE B 1 107 ? -10.578 -12.016 -4.297 1 98.75 107 PHE B C 1
ATOM 3608 O O . PHE B 1 107 ? -10.891 -10.961 -4.867 1 98.75 107 PHE B O 1
ATOM 3615 N N . VAL B 1 108 ? -11.523 -12.891 -3.928 1 98.88 108 VAL B N 1
ATOM 3616 C CA . VAL B 1 108 ? -12.953 -12.633 -4.062 1 98.88 108 VAL B CA 1
ATOM 3617 C C . VAL B 1 108 ? -13.32 -11.359 -3.299 1 98.88 108 VAL B C 1
ATOM 3619 O O . VAL B 1 108 ? -14 -10.477 -3.834 1 98.88 108 VAL B O 1
ATOM 3622 N N . GLY B 1 109 ? -12.828 -11.281 -2.098 1 98.69 109 GLY B N 1
ATOM 3623 C CA . GLY B 1 109 ? -13.078 -10.094 -1.29 1 98.69 109 GLY B CA 1
ATOM 3624 C C . GLY B 1 109 ? -12.555 -8.82 -1.923 1 98.69 109 GLY B C 1
ATOM 3625 O O . GLY B 1 109 ? -13.25 -7.805 -1.95 1 98.69 109 GLY B O 1
ATOM 3626 N N . LEU B 1 110 ? -11.328 -8.867 -2.414 1 98.75 110 LEU B N 1
ATOM 3627 C CA . LEU B 1 110 ? -10.719 -7.699 -3.045 1 98.75 110 LEU B CA 1
ATOM 3628 C C . LEU B 1 110 ? -11.508 -7.273 -4.277 1 98.75 110 LEU B C 1
ATOM 3630 O O . LEU B 1 110 ? -11.734 -6.082 -4.496 1 98.75 110 LEU B O 1
ATOM 3634 N N . MET B 1 111 ? -11.914 -8.242 -5.051 1 98.81 111 MET B N 1
ATOM 3635 C CA . MET B 1 111 ? -12.727 -7.938 -6.23 1 98.81 111 MET B CA 1
ATOM 3636 C C . MET B 1 111 ? -14.039 -7.285 -5.828 1 98.81 111 MET B C 1
ATOM 3638 O O . MET B 1 111 ? -14.484 -6.332 -6.473 1 98.81 111 MET B O 1
ATOM 3642 N N . ARG B 1 112 ? -14.664 -7.746 -4.785 1 98.69 112 ARG B N 1
ATOM 3643 C CA . ARG B 1 112 ? -15.914 -7.152 -4.336 1 98.69 112 ARG B CA 1
ATOM 3644 C C . ARG B 1 112 ? -15.703 -5.719 -3.855 1 98.69 112 ARG B C 1
ATOM 3646 O O . ARG B 1 112 ? -16.516 -4.836 -4.148 1 98.69 112 ARG B O 1
ATOM 3653 N N . GLN B 1 113 ? -14.594 -5.496 -3.143 1 98.12 113 GLN B N 1
ATOM 3654 C CA . GLN B 1 113 ? -14.258 -4.133 -2.74 1 98.12 113 GLN B CA 1
ATOM 3655 C C . GLN B 1 113 ? -14.07 -3.23 -3.957 1 98.12 113 GLN B C 1
ATOM 3657 O O . GLN B 1 113 ? -14.383 -2.039 -3.904 1 98.12 113 GLN B O 1
ATOM 3662 N N . ALA B 1 114 ? -13.594 -3.809 -5.012 1 98.31 114 ALA B N 1
ATOM 3663 C CA . ALA B 1 114 ? -13.344 -3.061 -6.238 1 98.31 114 ALA B CA 1
ATOM 3664 C C . ALA B 1 114 ? -14.641 -2.787 -6.988 1 98.31 114 ALA B C 1
ATOM 3666 O O . ALA B 1 114 ? -14.672 -1.961 -7.906 1 98.31 114 ALA B O 1
ATOM 3667 N N . GLY B 1 115 ? -15.711 -3.549 -6.664 1 98.19 115 GLY B N 1
ATOM 3668 C CA . GLY B 1 115 ? -17 -3.268 -7.266 1 98.19 115 GLY B CA 1
ATOM 3669 C C . GLY B 1 115 ? -17.531 -4.414 -8.102 1 98.19 115 GLY B C 1
ATOM 3670 O O . GLY B 1 115 ? -18.609 -4.312 -8.695 1 98.19 115 GLY B O 1
ATOM 3671 N N . TYR B 1 116 ? -16.812 -5.523 -8.148 1 98.69 116 TYR B N 1
ATOM 3672 C CA . TYR B 1 116 ? -17.281 -6.691 -8.891 1 98.69 116 TYR B CA 1
ATOM 3673 C C . TYR B 1 116 ? -18.328 -7.461 -8.102 1 98.69 116 TYR B C 1
ATOM 3675 O O . TYR B 1 116 ? -18.328 -7.438 -6.867 1 98.69 116 TYR B O 1
ATOM 3683 N N . ASP B 1 117 ? -19.234 -8.07 -8.781 1 98.69 117 ASP B N 1
ATOM 3684 C CA . ASP B 1 117 ? -20.062 -9.125 -8.203 1 98.69 117 ASP B CA 1
ATOM 3685 C C . ASP B 1 117 ? -19.328 -10.469 -8.234 1 98.69 117 ASP B C 1
ATOM 3687 O O . ASP B 1 117 ? -19.578 -11.289 -9.117 1 98.69 117 ASP B O 1
ATOM 3691 N N . ALA B 1 118 ? -18.484 -10.703 -7.258 1 98.75 118 ALA B N 1
ATOM 3692 C CA . ALA B 1 118 ? -17.547 -11.836 -7.273 1 98.75 118 ALA B CA 1
ATOM 3693 C C . ALA B 1 118 ? -18 -12.922 -6.301 1 98.75 118 ALA B C 1
ATOM 3695 O O . ALA B 1 118 ? -18.484 -12.625 -5.211 1 98.75 118 ALA B O 1
ATOM 3696 N N . SER B 1 119 ? -17.812 -14.125 -6.652 1 98.62 119 SER B N 1
ATOM 3697 C CA . SER B 1 119 ? -18.047 -15.297 -5.816 1 98.62 119 SER B CA 1
ATOM 3698 C C . SER B 1 119 ? -16.969 -16.359 -6.035 1 98.62 119 SER B C 1
ATOM 3700 O O . SER B 1 119 ? -16.203 -16.281 -7 1 98.62 119 SER B O 1
ATOM 3702 N N . GLY B 1 120 ? -16.828 -17.266 -5.082 1 98.56 120 GLY B N 1
ATOM 3703 C CA . GLY B 1 120 ? -15.805 -18.297 -5.176 1 98.56 120 GLY B CA 1
ATOM 3704 C C . GLY B 1 120 ? -16.359 -19.703 -5.07 1 98.56 120 GLY B C 1
ATOM 3705 O O . GLY B 1 120 ? -17.516 -19.891 -4.695 1 98.56 120 GLY B O 1
ATOM 3706 N N . VAL B 1 121 ? -15.555 -20.656 -5.465 1 97.88 121 VAL B N 1
ATOM 3707 C CA . VAL B 1 121 ? -15.805 -22.094 -5.297 1 97.88 121 VAL B CA 1
ATOM 3708 C C . VAL B 1 121 ? -14.578 -22.75 -4.672 1 97.88 121 VAL B C 1
ATOM 3710 O O . VAL B 1 121 ? -13.445 -22.469 -5.051 1 97.88 121 VAL B O 1
ATOM 3713 N N . GLU B 1 122 ? -14.812 -23.562 -3.721 1 96.44 122 GLU B N 1
ATOM 3714 C CA . GLU B 1 122 ? -13.742 -24.25 -3.008 1 96.44 122 GLU B CA 1
ATOM 3715 C C . GLU B 1 122 ? -14.18 -25.641 -2.566 1 96.44 122 GLU B C 1
ATOM 3717 O O . GLU B 1 122 ? -15.359 -25.875 -2.303 1 96.44 122 GLU B O 1
ATOM 3722 N N . LEU B 1 123 ? -13.234 -26.562 -2.439 1 93.31 123 LEU B N 1
ATOM 3723 C CA . LEU B 1 123 ? -13.531 -27.984 -2.266 1 93.31 123 LEU B CA 1
ATOM 3724 C C . LEU B 1 123 ? -13.695 -28.328 -0.79 1 93.31 123 LEU B C 1
ATOM 3726 O O . LEU B 1 123 ? -14.414 -29.266 -0.444 1 93.31 123 LEU B O 1
ATOM 3730 N N . SER B 1 124 ? -13 -27.672 0.104 1 93.44 124 SER B N 1
ATOM 3731 C CA . SER B 1 124 ? -13 -27.984 1.528 1 93.44 124 SER B CA 1
ATOM 3732 C C . SER B 1 124 ? -14.102 -27.234 2.266 1 93.44 124 SER B C 1
ATOM 3734 O O . SER B 1 124 ? -14.094 -26 2.299 1 93.44 124 SER B O 1
ATOM 3736 N N . PRO B 1 125 ? -15.031 -27.922 2.924 1 94.56 125 PRO B N 1
ATOM 3737 C CA . PRO B 1 125 ? -16.062 -27.234 3.711 1 94.56 125 PRO B CA 1
ATOM 3738 C C . PRO B 1 125 ? -15.469 -26.297 4.762 1 94.56 125 PRO B C 1
ATOM 3740 O O . PRO B 1 125 ? -16 -25.219 5.004 1 94.56 125 PRO B O 1
ATOM 3743 N N . TRP B 1 126 ? -14.422 -26.75 5.324 1 94.31 126 TRP B N 1
ATOM 3744 C CA . TRP B 1 126 ? -13.781 -25.922 6.344 1 94.31 126 TRP B CA 1
ATOM 3745 C C . TRP B 1 126 ? -13.234 -24.625 5.738 1 94.31 126 TRP B C 1
ATOM 3747 O O . TRP B 1 126 ? -13.398 -23.547 6.309 1 94.31 126 TRP B O 1
ATOM 3757 N N . VAL B 1 127 ? -12.617 -24.703 4.602 1 94.88 127 VAL B N 1
ATOM 3758 C CA . VAL B 1 127 ? -12.039 -23.547 3.941 1 94.88 127 VAL B CA 1
ATOM 3759 C C . VAL B 1 127 ? -13.156 -22.609 3.486 1 94.88 127 VAL B C 1
ATOM 3761 O O . VAL B 1 127 ? -13.031 -21.375 3.58 1 94.88 127 VAL B O 1
ATOM 3764 N N . VAL B 1 128 ? -14.25 -23.188 3.01 1 96.69 128 VAL B N 1
ATOM 3765 C CA . VAL B 1 128 ? -15.406 -22.406 2.596 1 96.69 128 VAL B CA 1
ATOM 3766 C C . VAL B 1 128 ? -15.914 -21.562 3.77 1 96.69 128 VAL B C 1
ATOM 3768 O O . VAL B 1 128 ? -16.078 -20.344 3.646 1 96.69 128 VAL B O 1
ATOM 3771 N N . GLU B 1 129 ? -16.125 -22.219 4.879 1 96.75 129 GLU B N 1
ATOM 3772 C CA . GLU B 1 129 ? -16.594 -21.531 6.07 1 96.75 129 GLU B CA 1
ATOM 3773 C C . GLU B 1 129 ? -15.602 -20.453 6.523 1 96.75 129 GLU B C 1
ATOM 3775 O O . GLU B 1 129 ? -15.992 -19.344 6.871 1 96.75 129 GLU B O 1
ATOM 3780 N N . PHE B 1 130 ? -14.312 -20.875 6.488 1 95.38 130 PHE B N 1
ATOM 3781 C CA . PHE B 1 130 ? -13.25 -19.953 6.871 1 95.38 130 PHE B CA 1
ATOM 3782 C C . PHE B 1 130 ? -13.297 -18.703 6.012 1 95.38 130 PHE B C 1
ATOM 3784 O O . PHE B 1 130 ? -13.258 -17.578 6.535 1 95.38 130 PHE B O 1
ATOM 3791 N N . GLY B 1 131 ? -13.367 -18.828 4.699 1 96.56 131 GLY B N 1
ATOM 3792 C CA . GLY B 1 131 ? -13.383 -17.703 3.777 1 96.56 131 GLY B CA 1
ATOM 3793 C C . GLY B 1 131 ? -14.609 -16.828 3.928 1 96.56 131 GLY B C 1
ATOM 3794 O O . GLY B 1 131 ? -14.508 -15.602 3.904 1 96.56 131 GLY B O 1
ATOM 3795 N N . GLN B 1 132 ? -15.812 -17.453 4.105 1 97.81 132 GLN B N 1
ATOM 3796 C CA . GLN B 1 132 ? -17.062 -16.734 4.285 1 97.81 132 GLN B CA 1
ATOM 3797 C C . GLN B 1 132 ? -17.031 -15.859 5.539 1 97.81 132 GLN B C 1
ATOM 3799 O O . GLN B 1 132 ? -17.469 -14.711 5.52 1 97.81 132 GLN B O 1
ATOM 3804 N N . LYS B 1 133 ? -16.438 -16.391 6.562 1 96.19 133 LYS B N 1
ATOM 3805 C CA . LYS B 1 133 ? -16.359 -15.664 7.828 1 96.19 133 LYS B CA 1
ATOM 3806 C C . LYS B 1 133 ? -15.281 -14.586 7.773 1 96.19 133 LYS B C 1
ATOM 3808 O O . LYS B 1 133 ? -15.477 -13.477 8.266 1 96.19 133 LYS B O 1
ATOM 3813 N N . THR B 1 134 ? -14.164 -14.891 7.203 1 96.81 134 THR B N 1
ATOM 3814 C CA . THR B 1 134 ? -12.984 -14.039 7.234 1 96.81 134 THR B CA 1
ATOM 3815 C C . THR B 1 134 ? -13.164 -12.828 6.332 1 96.81 134 THR B C 1
ATOM 3817 O O . THR B 1 134 ? -12.82 -11.703 6.711 1 96.81 134 THR B O 1
ATOM 3820 N N . PHE B 1 135 ? -13.797 -13.008 5.172 1 97.88 135 PHE B N 1
ATOM 3821 C CA . PHE B 1 135 ? -13.859 -11.922 4.203 1 97.88 135 PHE B CA 1
ATOM 3822 C C . PHE B 1 135 ? -15.305 -11.555 3.891 1 97.88 135 PHE B C 1
ATOM 3824 O O . PHE B 1 135 ? -15.562 -10.609 3.137 1 97.88 135 PHE B O 1
ATOM 3831 N N . ASP B 1 136 ? -16.266 -12.266 4.5 1 97.62 136 ASP B N 1
ATOM 3832 C CA . ASP B 1 136 ? -17.688 -12.023 4.285 1 97.62 136 ASP B CA 1
ATOM 3833 C C . ASP B 1 136 ? -18.031 -12.047 2.797 1 97.62 136 ASP B C 1
ATOM 3835 O O . ASP B 1 136 ? -18.594 -11.094 2.266 1 97.62 136 ASP B O 1
ATOM 3839 N N . VAL B 1 137 ? -17.656 -13.109 2.121 1 98.06 137 VAL B N 1
ATOM 3840 C CA . VAL B 1 137 ? -17.875 -13.258 0.686 1 98.06 137 VAL B CA 1
ATOM 3841 C C . VAL B 1 137 ? -18.609 -14.562 0.404 1 98.06 137 VAL B C 1
ATOM 3843 O O . VAL B 1 137 ? -18.5 -15.523 1.173 1 98.06 137 VAL B O 1
ATOM 3846 N N . PRO B 1 138 ? -19.375 -14.625 -0.656 1 98.44 138 PRO B N 1
ATOM 3847 C CA . PRO B 1 138 ? -20.016 -15.875 -1.032 1 98.44 138 PRO B CA 1
ATOM 3848 C C . PRO B 1 138 ? -19.047 -16.891 -1.625 1 98.44 138 PRO B C 1
ATOM 3850 O O . PRO B 1 138 ? -18.359 -16.594 -2.6 1 98.44 138 PRO B O 1
ATOM 3853 N N . ILE B 1 139 ? -18.953 -18.031 -1.044 1 98.12 139 ILE B N 1
ATOM 3854 C CA . ILE B 1 139 ? -18.172 -19.156 -1.534 1 98.12 139 ILE B CA 1
ATOM 3855 C C . ILE B 1 139 ? -19.031 -20.422 -1.539 1 98.12 139 ILE B C 1
ATOM 3857 O O . ILE B 1 139 ? -19.594 -20.797 -0.509 1 98.12 139 ILE B O 1
ATOM 3861 N N . ALA B 1 140 ? -19.141 -21 -2.648 1 97.69 140 ALA B N 1
ATOM 3862 C CA . ALA B 1 140 ? -19.906 -22.25 -2.771 1 97.69 140 ALA B CA 1
ATOM 3863 C C . ALA B 1 140 ? -18.984 -23.469 -2.607 1 97.69 140 ALA B C 1
ATOM 3865 O O . ALA B 1 140 ? -17.828 -23.422 -3.008 1 97.69 140 ALA B O 1
ATOM 3866 N N . LEU B 1 141 ? -19.516 -24.5 -2.072 1 94.81 141 LEU B N 1
ATOM 3867 C CA . LEU B 1 141 ? -18.812 -25.766 -1.958 1 94.81 141 LEU B CA 1
ATOM 3868 C C . LEU B 1 141 ? -18.875 -26.547 -3.264 1 94.81 141 LEU B C 1
ATOM 3870 O O . LEU B 1 141 ? -19.969 -26.797 -3.785 1 94.81 141 LEU B O 1
ATOM 3874 N N . GLY B 1 142 ? -17.688 -26.844 -3.74 1 85.81 142 GLY B N 1
ATOM 3875 C CA . GLY B 1 142 ? -17.625 -27.562 -5.008 1 85.81 142 GLY B CA 1
ATOM 3876 C C . GLY B 1 142 ? -16.953 -28.906 -4.898 1 85.81 142 GLY B C 1
ATOM 3877 O O . GLY B 1 142 ? -16.562 -29.328 -3.809 1 85.81 142 GLY B O 1
ATOM 3878 N N . PRO B 1 143 ? -16.906 -29.375 -6.207 1 90.44 143 PRO B N 1
ATOM 3879 C CA . PRO B 1 143 ? -16.422 -28.781 -7.457 1 90.44 143 PRO B CA 1
ATOM 3880 C C . PRO B 1 143 ? -17.516 -28.016 -8.203 1 90.44 143 PRO B C 1
ATOM 3882 O O . PRO B 1 143 ? -18.703 -28.25 -7.969 1 90.44 143 PRO B O 1
ATOM 3885 N N . ALA B 1 144 ? -17.047 -27.141 -9.125 1 86.06 144 ALA B N 1
ATOM 3886 C CA . ALA B 1 144 ? -17.938 -26.25 -9.859 1 86.06 144 ALA B CA 1
ATOM 3887 C C . ALA B 1 144 ? -18.922 -27.031 -10.711 1 86.06 144 ALA B C 1
ATOM 3889 O O . ALA B 1 144 ? -20.078 -26.625 -10.891 1 86.06 144 ALA B O 1
ATOM 3890 N N . GLU B 1 145 ? -18.5 -28.156 -11.219 1 88.62 145 GLU B N 1
ATOM 3891 C CA . GLU B 1 145 ? -19.297 -28.984 -12.109 1 88.62 145 GLU B CA 1
ATOM 3892 C C . GLU B 1 145 ? -20.547 -29.516 -11.406 1 88.62 145 GLU B C 1
ATOM 3894 O O . GLU B 1 145 ? -21.531 -29.875 -12.062 1 88.62 145 GLU B O 1
ATOM 3899 N N . ASN B 1 146 ? -20.516 -29.516 -10.117 1 88.69 146 ASN B N 1
ATOM 3900 C CA . ASN B 1 146 ? -21.641 -30.031 -9.344 1 88.69 146 ASN B CA 1
ATOM 3901 C C . ASN B 1 146 ? -22.562 -28.922 -8.867 1 88.69 146 ASN B C 1
ATOM 3903 O O . ASN B 1 146 ? -23.547 -29.172 -8.172 1 88.69 146 ASN B O 1
ATOM 3907 N N . LEU B 1 147 ? -22.234 -27.719 -9.234 1 91.31 147 LEU B N 1
ATOM 3908 C CA . LEU B 1 147 ? -23.016 -26.578 -8.773 1 91.31 147 LEU B CA 1
ATOM 3909 C C . LEU B 1 147 ? -24.047 -26.172 -9.82 1 91.31 147 LEU B C 1
ATOM 3911 O O . LEU B 1 147 ? -23.844 -26.391 -11.016 1 91.31 147 LEU B O 1
ATOM 3915 N N . ASN B 1 148 ? -25.141 -25.625 -9.336 1 91.81 148 ASN B N 1
ATOM 3916 C CA . ASN B 1 148 ? -26.172 -25.094 -10.219 1 91.81 148 ASN B CA 1
ATOM 3917 C C . ASN B 1 148 ? -25.875 -23.641 -10.594 1 91.81 148 ASN B C 1
ATOM 3919 O O . ASN B 1 148 ? -26.625 -22.734 -10.211 1 91.81 148 ASN B O 1
ATOM 3923 N N . LEU B 1 149 ? -24.891 -23.484 -11.32 1 95.06 149 LEU B N 1
ATOM 3924 C CA . LEU B 1 149 ? -24.531 -22.156 -11.82 1 95.06 149 LEU B CA 1
ATOM 3925 C C . LEU B 1 149 ? -25.203 -21.891 -13.164 1 95.06 149 LEU B C 1
ATOM 3927 O O . LEU B 1 149 ? -25.312 -22.797 -14 1 95.06 149 LEU B O 1
ATOM 3931 N N . ILE B 1 150 ? -25.625 -20.719 -13.344 1 95.38 150 ILE B N 1
ATOM 3932 C CA . ILE B 1 150 ? -26.344 -20.344 -14.562 1 95.38 150 ILE B CA 1
ATOM 3933 C C . ILE B 1 150 ? -25.375 -20.25 -15.727 1 95.38 150 ILE B C 1
ATOM 3935 O O . ILE B 1 150 ? -24.438 -19.438 -15.695 1 95.38 150 ILE B O 1
ATOM 3939 N N . PRO B 1 151 ? -25.531 -21.062 -16.766 1 97 151 PRO B N 1
ATOM 3940 C CA . PRO B 1 151 ? -24.672 -20.953 -17.953 1 97 151 PRO B CA 1
ATOM 3941 C C . PRO B 1 151 ? -24.719 -19.562 -18.594 1 97 151 PRO B C 1
ATOM 3943 O O . PRO B 1 151 ? -25.766 -18.922 -18.625 1 97 151 PRO B O 1
ATOM 3946 N N . GLY B 1 152 ? -23.625 -19.094 -19.062 1 97.81 152 GLY B N 1
ATOM 3947 C CA . GLY B 1 152 ? -23.562 -17.844 -19.797 1 97.81 152 GLY B CA 1
ATOM 3948 C C . GLY B 1 152 ? -23.828 -16.625 -18.938 1 97.81 152 GLY B C 1
ATOM 3949 O O . GLY B 1 152 ? -24.344 -15.617 -19.422 1 97.81 152 GLY B O 1
ATOM 3950 N N . SER B 1 153 ? -23.547 -16.688 -17.688 1 98 153 SER B N 1
ATOM 3951 C CA . SER B 1 153 ? -23.953 -15.602 -16.797 1 98 153 SER B CA 1
ATOM 3952 C C . SER B 1 153 ? -22.75 -14.828 -16.281 1 98 153 SER B C 1
ATOM 3954 O O . SER B 1 153 ? -22.891 -13.734 -15.734 1 98 153 SER B O 1
ATOM 3956 N N . PHE B 1 154 ? -21.578 -15.312 -16.469 1 98.69 154 PHE B N 1
ATOM 3957 C CA . PHE B 1 154 ? -20.391 -14.672 -15.898 1 98.69 154 PHE B CA 1
ATOM 3958 C C . PHE B 1 154 ? -19.625 -13.898 -16.969 1 98.69 154 PHE B C 1
ATOM 3960 O O . PHE B 1 154 ? -19.516 -14.352 -18.109 1 98.69 154 PHE B O 1
ATOM 3967 N N . ASP B 1 155 ? -19.125 -12.75 -16.578 1 98.81 155 ASP B N 1
ATOM 3968 C CA . ASP B 1 155 ? -18.234 -11.977 -17.438 1 98.81 155 ASP B CA 1
ATOM 3969 C C . ASP B 1 155 ? -16.812 -12.547 -17.406 1 98.81 155 ASP B C 1
ATOM 3971 O O . ASP B 1 155 ? -16.109 -12.516 -18.406 1 98.81 155 ASP B O 1
ATOM 3975 N N . LEU B 1 156 ? -16.453 -13.062 -16.25 1 98.75 156 LEU B N 1
ATOM 3976 C CA . LEU B 1 156 ? -15.125 -13.602 -16.031 1 98.75 156 LEU B CA 1
ATOM 3977 C C . LEU B 1 156 ? -15.18 -14.844 -15.141 1 98.75 156 LEU B C 1
ATOM 3979 O O . LEU B 1 156 ? -15.953 -14.883 -14.18 1 98.75 156 LEU B O 1
ATOM 3983 N N . VAL B 1 157 ? -14.367 -15.766 -15.445 1 98.81 157 VAL B N 1
ATOM 3984 C CA . VAL B 1 157 ? -14.008 -16.844 -14.547 1 98.81 157 VAL B CA 1
ATOM 3985 C C . VAL B 1 157 ? -12.492 -16.875 -14.336 1 98.81 157 VAL B C 1
ATOM 3987 O O . VAL B 1 157 ? -11.727 -16.875 -15.305 1 98.81 157 VAL B O 1
ATOM 3990 N N . VAL B 1 158 ? -12.07 -16.828 -13.094 1 98.75 158 VAL B N 1
ATOM 3991 C CA . VAL B 1 158 ? -10.641 -16.734 -12.82 1 98.75 158 VAL B CA 1
ATOM 3992 C C . VAL B 1 158 ? -10.18 -17.984 -12.086 1 98.75 158 VAL B C 1
ATOM 3994 O O . VAL B 1 158 ? -10.898 -18.531 -11.25 1 98.75 158 VAL B O 1
ATOM 3997 N N . LEU B 1 159 ? -9.023 -18.453 -12.445 1 98.31 159 LEU B N 1
ATOM 3998 C CA . LEU B 1 159 ? -8.336 -19.609 -11.852 1 98.31 159 LEU B CA 1
ATOM 3999 C C . LEU B 1 159 ? -6.887 -19.266 -11.523 1 98.31 159 LEU B C 1
ATOM 4001 O O . LEU B 1 159 ? -6.047 -19.188 -12.422 1 98.31 159 LEU B O 1
ATOM 4005 N N . MET B 1 160 ? -6.641 -19.125 -10.281 1 98.12 160 MET B N 1
ATOM 4006 C CA . MET B 1 160 ? -5.277 -18.812 -9.875 1 98.12 160 MET B CA 1
ATOM 4007 C C . MET B 1 160 ? -4.613 -20.016 -9.211 1 98.12 160 MET B C 1
ATOM 4009 O O . MET B 1 160 ? -4.887 -20.312 -8.047 1 98.12 160 MET B O 1
ATOM 4013 N N . ASP B 1 161 ? -3.707 -20.641 -9.922 1 96.44 161 ASP B N 1
ATOM 4014 C CA . ASP B 1 161 ? -2.973 -21.797 -9.445 1 96.44 161 ASP B CA 1
ATOM 4015 C C . ASP B 1 161 ? -3.916 -22.969 -9.172 1 96.44 161 ASP B C 1
ATOM 4017 O O . ASP B 1 161 ? -3.859 -23.594 -8.109 1 96.44 161 ASP B O 1
ATOM 4021 N N . VAL B 1 162 ? -4.77 -23.219 -10.148 1 97.75 162 VAL B N 1
ATOM 4022 C CA . VAL B 1 162 ? -5.777 -24.281 -10.031 1 97.75 162 VAL B CA 1
ATOM 4023 C C . VAL B 1 162 ? -5.641 -25.266 -11.188 1 97.75 162 VAL B C 1
ATOM 4025 O O . VAL B 1 162 ? -5.707 -26.469 -10.992 1 97.75 162 VAL B O 1
ATOM 4028 N N . LEU B 1 163 ? -5.355 -24.828 -12.375 1 98.38 163 LEU B N 1
ATOM 4029 C CA . LEU B 1 163 ? -5.367 -25.609 -13.594 1 98.38 163 LEU B CA 1
ATOM 4030 C C . LEU B 1 163 ? -4.453 -26.828 -13.469 1 98.38 163 LEU B C 1
ATOM 4032 O O . LEU B 1 163 ? -4.801 -27.922 -13.914 1 98.38 163 LEU B O 1
ATOM 4036 N N . GLU B 1 164 ? -3.303 -26.703 -12.852 1 97.94 164 GLU B N 1
ATOM 4037 C CA . GLU B 1 164 ? -2.285 -27.75 -12.734 1 97.94 164 GLU B CA 1
ATOM 4038 C C . GLU B 1 164 ? -2.756 -28.875 -11.828 1 97.94 164 GLU B C 1
ATOM 4040 O O . GLU B 1 164 ? -2.197 -29.984 -11.852 1 97.94 164 GLU B O 1
ATOM 4045 N N . HIS B 1 165 ? -3.787 -28.594 -11.055 1 95.88 165 HIS B N 1
ATOM 4046 C CA . HIS B 1 165 ? -4.246 -29.547 -10.055 1 95.88 165 HIS B CA 1
ATOM 4047 C C . HIS B 1 165 ? -5.414 -30.375 -10.578 1 95.88 165 HIS B C 1
ATOM 4049 O O . HIS B 1 165 ? -5.828 -31.344 -9.938 1 95.88 165 HIS B O 1
ATOM 4055 N N . LEU B 1 166 ? -5.918 -30.062 -11.68 1 95.44 166 LEU B N 1
ATOM 4056 C CA . LEU B 1 166 ? -7.152 -30.672 -12.172 1 95.44 166 LEU B CA 1
ATOM 4057 C C . LEU B 1 166 ? -6.871 -32.031 -12.805 1 95.44 166 LEU B C 1
ATOM 4059 O O . LEU B 1 166 ? -6.078 -32.125 -13.75 1 95.44 166 LEU B O 1
ATOM 4063 N N . PRO B 1 167 ? -7.586 -33 -12.391 1 92.94 167 PRO B N 1
ATOM 4064 C CA . PRO B 1 167 ? -7.41 -34.312 -13.023 1 92.94 167 PRO B CA 1
ATOM 4065 C C . PRO B 1 167 ? -7.969 -34.375 -14.445 1 92.94 167 PRO B C 1
ATOM 4067 O O . PRO B 1 167 ? -7.477 -35.125 -15.281 1 92.94 167 PRO B O 1
ATOM 4070 N N . ASP B 1 168 ? -9 -33.625 -14.695 1 94.5 168 ASP B N 1
ATOM 4071 C CA . ASP B 1 168 ? -9.609 -33.469 -16.016 1 94.5 168 ASP B CA 1
ATOM 4072 C C . ASP B 1 168 ? -9.672 -32 -16.438 1 94.5 168 ASP B C 1
ATOM 4074 O O . ASP B 1 168 ? -10.758 -31.422 -16.469 1 94.5 168 ASP B O 1
ATOM 4078 N N . PRO B 1 169 ? -8.516 -31.484 -16.844 1 97.12 169 PRO B N 1
ATOM 4079 C CA . PRO B 1 169 ? -8.5 -30.062 -17.172 1 97.12 169 PRO B CA 1
ATOM 4080 C C . PRO B 1 169 ? -9.391 -29.719 -18.359 1 97.12 169 PRO B C 1
ATOM 4082 O O . PRO B 1 169 ? -10.016 -28.656 -18.375 1 97.12 169 PRO B O 1
ATOM 4085 N N . GLU B 1 170 ? -9.469 -30.562 -19.312 1 97.12 170 GLU B N 1
ATOM 4086 C CA . GLU B 1 170 ? -10.305 -30.281 -20.469 1 97.12 170 GLU B CA 1
ATOM 4087 C C . GLU B 1 170 ? -11.781 -30.188 -20.078 1 97.12 170 GLU B C 1
ATOM 4089 O O . GLU B 1 170 ? -12.477 -29.25 -20.484 1 97.12 170 GLU B O 1
ATOM 4094 N N . GLY B 1 171 ? -12.273 -31.172 -19.297 1 96.62 171 GLY B N 1
ATOM 4095 C CA . GLY B 1 171 ? -13.648 -31.141 -18.844 1 96.62 171 GLY B CA 1
ATOM 4096 C C . GLY B 1 171 ? -13.984 -29.922 -18.016 1 96.62 171 GLY B C 1
ATOM 4097 O O . GLY B 1 171 ? -15.016 -29.281 -18.219 1 96.62 171 GLY B O 1
ATOM 4098 N N . THR B 1 172 ? -13.133 -29.609 -17.109 1 97 172 THR B N 1
ATOM 4099 C CA . THR B 1 172 ? -13.367 -28.484 -16.219 1 97 172 THR B CA 1
ATOM 4100 C C . THR B 1 172 ? -13.367 -27.172 -17 1 97 172 THR B C 1
ATOM 4102 O O . THR B 1 172 ? -14.211 -26.297 -16.766 1 97 172 THR B O 1
ATOM 4105 N N . MET B 1 173 ? -12.406 -27.016 -17.922 1 98.19 173 MET B N 1
ATOM 4106 C CA . MET B 1 173 ? -12.344 -25.797 -18.703 1 98.19 173 MET B CA 1
ATOM 4107 C C . MET B 1 173 ? -13.539 -25.688 -19.656 1 98.19 173 MET B C 1
ATOM 4109 O O . MET B 1 173 ? -14.031 -24.594 -19.906 1 98.19 173 MET B O 1
ATOM 4113 N N . ARG B 1 174 ? -14.008 -26.828 -20.141 1 97.81 174 ARG B N 1
ATOM 4114 C CA . ARG B 1 174 ? -15.234 -26.812 -20.938 1 97.81 174 ARG B CA 1
ATOM 4115 C C . ARG B 1 174 ? -16.406 -26.281 -20.125 1 97.81 174 ARG B C 1
ATOM 4117 O O . ARG B 1 174 ? -17.172 -25.453 -20.625 1 97.81 174 ARG B O 1
ATOM 4124 N N . HIS B 1 175 ? -16.5 -26.766 -18.953 1 97.75 175 HIS B N 1
ATOM 4125 C CA . HIS B 1 175 ? -17.547 -26.297 -18.062 1 97.75 175 HIS B CA 1
ATOM 4126 C C . HIS B 1 175 ? -17.406 -24.812 -17.766 1 97.75 175 HIS B C 1
ATOM 4128 O O . HIS B 1 175 ? -18.391 -24.062 -17.844 1 97.75 175 HIS B O 1
ATOM 4134 N N . ALA B 1 176 ? -16.234 -24.359 -17.438 1 98.25 176 ALA B N 1
ATOM 4135 C CA . ALA B 1 176 ? -15.977 -22.953 -17.125 1 98.25 176 ALA B CA 1
ATOM 4136 C C . ALA B 1 176 ? -16.344 -22.047 -18.297 1 98.25 176 ALA B C 1
ATOM 4138 O O . ALA B 1 176 ? -16.953 -21 -18.109 1 98.25 176 ALA B O 1
ATOM 4139 N N . LEU B 1 177 ? -15.93 -22.484 -19.5 1 98.31 177 LEU B N 1
ATOM 4140 C CA . LEU B 1 177 ? -16.266 -21.719 -20.703 1 98.31 177 LEU B CA 1
ATOM 4141 C C . LEU B 1 177 ? -17.766 -21.656 -20.906 1 98.31 177 LEU B C 1
ATOM 4143 O O . LEU B 1 177 ? -18.281 -20.641 -21.375 1 98.31 177 LEU B O 1
ATOM 4147 N N . GLY B 1 178 ? -18.453 -22.688 -20.5 1 97.88 178 GLY B N 1
ATOM 4148 C CA . GLY B 1 178 ? -19.891 -22.719 -20.609 1 97.88 178 GLY B CA 1
ATOM 4149 C C . GLY B 1 178 ? -20.578 -21.734 -19.672 1 97.88 178 GLY B C 1
ATOM 4150 O O . GLY B 1 178 ? -21.719 -21.344 -19.922 1 97.88 178 GLY B O 1
ATOM 4151 N N . LEU B 1 179 ? -19.938 -21.344 -18.625 1 98.25 179 LEU B N 1
ATOM 4152 C CA . LEU B 1 179 ? -20.484 -20.422 -17.641 1 98.25 179 LEU B CA 1
ATOM 4153 C C . LEU B 1 179 ? -20.359 -18.969 -18.125 1 98.25 179 LEU B C 1
ATOM 4155 O O . LEU B 1 179 ? -21 -18.078 -17.578 1 98.25 179 LEU B O 1
ATOM 4159 N N . LEU B 1 180 ? -19.547 -18.766 -19.156 1 98.5 180 LEU B N 1
ATOM 4160 C CA . LEU B 1 180 ? -19.203 -17.422 -19.578 1 98.5 180 LEU B CA 1
ATOM 4161 C C . LEU B 1 180 ? -20.234 -16.875 -20.562 1 98.5 180 LEU B C 1
ATOM 4163 O O . LEU B 1 180 ? -20.734 -17.625 -21.406 1 98.5 180 LEU B O 1
ATOM 4167 N N . LYS B 1 181 ? -20.453 -15.617 -20.453 1 98.25 181 LYS B N 1
ATOM 4168 C CA . LYS B 1 181 ? -21.094 -14.883 -21.547 1 98.25 181 LYS B CA 1
ATOM 4169 C C . LYS B 1 181 ? -20.281 -14.992 -22.828 1 98.25 181 LYS B C 1
ATOM 4171 O O . LYS B 1 181 ? -19.094 -15.32 -22.797 1 98.25 181 LYS B O 1
ATOM 4176 N N . PRO B 1 182 ? -20.906 -14.68 -23.953 1 96.5 182 PRO B N 1
ATOM 4177 C CA . PRO B 1 182 ? -20.203 -14.805 -25.234 1 96.5 182 PRO B CA 1
ATOM 4178 C C . PRO B 1 182 ? -18.891 -14.023 -25.266 1 96.5 182 PRO B C 1
ATOM 4180 O O . PRO B 1 182 ? -17.875 -14.516 -25.781 1 96.5 182 PRO B O 1
ATOM 4183 N N . GLU B 1 183 ? -18.875 -12.875 -24.688 1 96.5 183 GLU B N 1
ATOM 4184 C CA . GLU B 1 183 ? -17.688 -12.047 -24.688 1 96.5 183 GLU B CA 1
ATOM 4185 C C . GLU B 1 183 ? -16.844 -12.289 -23.438 1 96.5 183 GLU B C 1
ATOM 4187 O O . GLU B 1 183 ? -15.836 -11.609 -23.219 1 96.5 183 GLU B O 1
ATOM 4192 N N . GLY B 1 184 ? -17.297 -13.203 -22.594 1 98.25 184 GLY B N 1
ATOM 4193 C CA . GLY B 1 184 ? -16.578 -13.484 -21.359 1 98.25 184 GLY B CA 1
ATOM 4194 C C . GLY B 1 184 ? -15.25 -14.172 -21.594 1 98.25 184 GLY B C 1
ATOM 4195 O O . GLY B 1 184 ? -14.977 -14.656 -22.688 1 98.25 184 GLY B O 1
ATOM 4196 N N . MET B 1 185 ? -14.414 -14.172 -20.594 1 98.31 185 MET B N 1
ATOM 4197 C CA . MET B 1 185 ? -13.094 -14.781 -20.734 1 98.31 185 MET B CA 1
ATOM 4198 C C . MET B 1 185 ? -12.664 -15.461 -19.438 1 98.31 185 MET B C 1
ATOM 4200 O O . MET B 1 185 ? -13.211 -15.18 -18.375 1 98.31 185 MET B O 1
ATOM 4204 N N . LEU B 1 186 ? -11.727 -16.344 -19.562 1 98.75 186 LEU B N 1
ATOM 4205 C CA . LEU B 1 186 ? -11 -16.922 -18.438 1 98.75 186 LEU B CA 1
ATOM 4206 C C . LEU B 1 186 ? -9.711 -16.141 -18.172 1 98.75 186 LEU B C 1
ATOM 4208 O O . LEU B 1 186 ? -9.062 -15.664 -19.109 1 98.75 186 LEU B O 1
ATOM 4212 N N . ILE B 1 187 ? -9.336 -15.984 -16.938 1 98.75 187 ILE B N 1
ATOM 4213 C CA . ILE B 1 187 ? -8.023 -15.508 -16.531 1 98.75 187 ILE B CA 1
ATOM 4214 C C . ILE B 1 187 ? -7.34 -16.562 -15.656 1 98.75 187 ILE B C 1
ATOM 4216 O O . ILE B 1 187 ? -7.859 -16.938 -14.602 1 98.75 187 ILE B O 1
ATOM 4220 N N . ILE B 1 188 ? -6.125 -16.984 -16.094 1 98.81 188 ILE B N 1
ATOM 4221 C CA . ILE B 1 188 ? -5.547 -18.172 -15.492 1 98.81 188 ILE B CA 1
ATOM 4222 C C . ILE B 1 188 ? -4.07 -17.938 -15.188 1 98.81 188 ILE B C 1
ATOM 4224 O O . ILE B 1 188 ? -3.324 -17.453 -16.031 1 98.81 188 ILE B O 1
ATOM 4228 N N . GLN B 1 189 ? -3.711 -18.172 -13.992 1 98.56 189 GLN B N 1
ATOM 4229 C CA . GLN B 1 189 ? -2.305 -18.312 -13.641 1 98.56 189 GLN B CA 1
ATOM 4230 C C . GLN B 1 189 ? -1.976 -19.766 -13.289 1 98.56 189 GLN B C 1
ATOM 4232 O O . GLN B 1 189 ? -2.73 -20.422 -12.57 1 98.56 189 GLN B O 1
ATOM 4237 N N . THR B 1 190 ? -0.868 -20.281 -13.836 1 98.5 190 THR B N 1
ATOM 4238 C CA . THR B 1 190 ? -0.417 -21.656 -13.594 1 98.5 190 THR B CA 1
ATOM 4239 C C . THR B 1 190 ? 1.078 -21.781 -13.867 1 98.5 190 THR B C 1
ATOM 4241 O O . THR B 1 190 ? 1.661 -20.953 -14.578 1 98.5 190 THR B O 1
ATOM 4244 N N . PRO B 1 191 ? 1.709 -22.734 -13.305 1 98.19 191 PRO B N 1
ATOM 4245 C CA . PRO B 1 191 ? 3.117 -22.938 -13.656 1 98.19 191 PRO B CA 1
ATOM 4246 C C . PRO B 1 191 ? 3.33 -23.125 -15.156 1 98.19 191 PRO B C 1
ATOM 4248 O O . PRO B 1 191 ? 2.477 -23.703 -15.836 1 98.19 191 PRO B O 1
ATOM 4251 N N . GLU B 1 192 ? 4.488 -22.656 -15.586 1 98.38 192 GLU B N 1
ATOM 4252 C CA . GLU B 1 192 ? 4.859 -22.797 -16.984 1 98.38 192 GLU B CA 1
ATOM 4253 C C . GLU B 1 192 ? 6.055 -23.734 -17.156 1 98.38 192 GLU B C 1
ATOM 4255 O O . GLU B 1 192 ? 7.18 -23.375 -16.797 1 98.38 192 GLU B O 1
ATOM 4260 N N . PHE B 1 193 ? 5.789 -24.828 -17.75 1 98 193 PHE B N 1
ATOM 4261 C CA . PHE B 1 193 ? 6.891 -25.672 -18.203 1 98 193 PHE B CA 1
ATOM 4262 C C . PHE B 1 193 ? 7.41 -25.203 -19.562 1 98 193 PHE B C 1
ATOM 4264 O O . PHE B 1 193 ? 6.625 -24.953 -20.484 1 98 193 PHE B O 1
ATOM 4271 N N . LYS B 1 194 ? 8.695 -25.031 -19.625 1 95.88 194 LYS B N 1
ATOM 4272 C CA . LYS B 1 194 ? 9.305 -24.641 -20.891 1 95.88 194 LYS B CA 1
ATOM 4273 C C . LYS B 1 194 ? 9.938 -25.844 -21.594 1 95.88 194 LYS B C 1
ATOM 4275 O O . LYS B 1 194 ? 10.602 -26.656 -20.953 1 95.88 194 LYS B O 1
ATOM 4280 N N . GLU B 1 195 ? 9.727 -25.891 -22.859 1 90.19 195 GLU B N 1
ATOM 4281 C 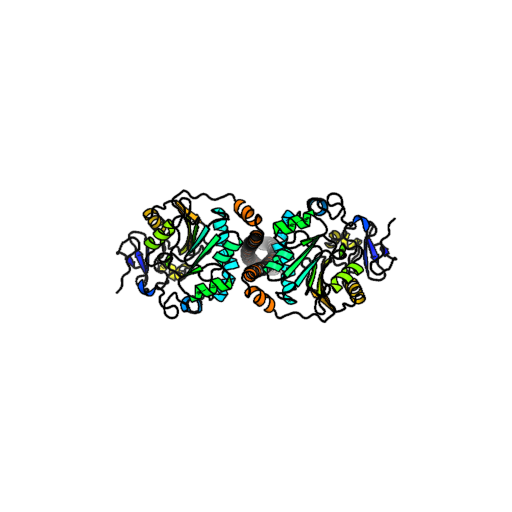CA . GLU B 1 195 ? 10.117 -27.062 -23.641 1 90.19 195 GLU B CA 1
ATOM 4282 C C . GLU B 1 195 ? 11.625 -27.297 -23.547 1 90.19 195 GLU B C 1
ATOM 4284 O O . GLU B 1 195 ? 12.078 -28.438 -23.625 1 90.19 195 GLU B O 1
ATOM 4289 N N . GLU B 1 196 ? 12.367 -26.297 -23.344 1 92.44 196 GLU B N 1
ATOM 4290 C CA . GLU B 1 196 ? 13.82 -26.422 -23.328 1 92.44 196 GLU B CA 1
ATOM 4291 C C . GLU B 1 196 ? 14.32 -26.922 -21.969 1 92.44 196 GLU B C 1
ATOM 4293 O O . GLU B 1 196 ? 15.484 -27.281 -21.828 1 92.44 196 GLU B O 1
ATOM 4298 N N . MET B 1 197 ? 13.453 -27 -21.016 1 95.25 197 MET B N 1
ATOM 4299 C CA . MET B 1 197 ? 13.859 -27.406 -19.672 1 95.25 197 MET B CA 1
ATOM 4300 C C . MET B 1 197 ? 14.172 -28.891 -19.609 1 95.25 197 MET B C 1
ATOM 4302 O O . MET B 1 197 ? 13.438 -29.703 -20.188 1 95.25 197 MET B O 1
ATOM 4306 N N . THR B 1 198 ? 15.289 -29.234 -18.953 1 96.19 198 THR B N 1
ATOM 4307 C CA . THR B 1 198 ? 15.625 -30.609 -18.609 1 96.19 198 THR B CA 1
ATOM 4308 C C . THR B 1 198 ? 15.789 -30.766 -17.094 1 96.19 198 THR B C 1
ATOM 4310 O O . THR B 1 198 ? 16.125 -29.812 -16.406 1 96.19 198 THR B O 1
ATOM 4313 N N . PHE B 1 199 ? 15.508 -31.969 -16.703 1 96.62 199 PHE B N 1
ATOM 4314 C CA . PHE B 1 199 ? 15.617 -32.188 -15.273 1 96.62 199 PHE B CA 1
ATOM 4315 C C . PHE B 1 199 ? 17.062 -32 -14.805 1 96.62 199 PHE B C 1
ATOM 4317 O O . PHE B 1 199 ? 17.297 -31.469 -13.727 1 96.62 199 PHE B O 1
ATOM 4324 N N . GLU B 1 200 ? 18.031 -32.406 -15.562 1 96.62 200 GLU B N 1
ATOM 4325 C CA . GLU B 1 200 ? 19.453 -32.312 -15.234 1 96.62 200 GLU B CA 1
ATOM 4326 C C . GLU B 1 200 ? 19.859 -30.844 -15.07 1 96.62 200 GLU B C 1
ATOM 4328 O O . GLU B 1 200 ? 20.531 -30.484 -14.102 1 96.62 200 GLU B O 1
ATOM 4333 N N . GLU B 1 201 ? 19.438 -30.094 -15.984 1 96.44 201 GLU B N 1
ATOM 4334 C CA . GLU B 1 201 ? 19.781 -28.688 -15.945 1 96.44 201 GLU B CA 1
ATOM 4335 C C . GLU B 1 201 ? 19.109 -27.984 -14.766 1 96.44 201 GLU B C 1
ATOM 4337 O O . GLU B 1 201 ? 19.719 -27.125 -14.117 1 96.44 201 GLU B O 1
ATOM 4342 N N . LEU B 1 202 ? 17.859 -28.281 -14.539 1 96.75 202 LEU B N 1
ATOM 4343 C CA . LEU B 1 202 ? 17.141 -27.688 -13.414 1 96.75 202 LEU B CA 1
ATOM 4344 C C . LEU B 1 202 ? 17.828 -28.016 -12.094 1 96.75 202 LEU B C 1
ATOM 4346 O O . LEU B 1 202 ? 17.969 -27.156 -11.227 1 96.75 202 LEU B O 1
ATOM 4350 N N . THR B 1 203 ? 18.25 -29.219 -11.961 1 97 203 THR B N 1
ATOM 4351 C CA . THR B 1 203 ? 18.906 -29.688 -10.742 1 97 203 THR B CA 1
ATOM 4352 C C . THR B 1 203 ? 20.281 -29.016 -10.586 1 97 203 THR B C 1
ATOM 4354 O O . THR B 1 203 ? 20.609 -28.531 -9.5 1 97 203 THR B O 1
ATOM 4357 N N . ALA B 1 204 ? 21.031 -28.984 -11.617 1 96.81 204 ALA B N 1
ATOM 4358 C CA . ALA B 1 204 ? 22.375 -28.391 -11.586 1 96.81 204 ALA B CA 1
ATOM 4359 C C . ALA B 1 204 ? 22.328 -26.922 -11.211 1 96.81 204 ALA B C 1
ATOM 4361 O O . ALA B 1 204 ? 23.172 -26.438 -10.461 1 96.81 204 ALA B O 1
ATOM 4362 N N . SER B 1 205 ? 21.344 -26.25 -11.641 1 95.69 205 SER B N 1
ATOM 4363 C CA . SER B 1 205 ? 21.25 -24.797 -11.438 1 95.69 205 SER B CA 1
ATOM 4364 C C . SER B 1 205 ? 20.375 -24.469 -10.234 1 95.69 205 SER B C 1
ATOM 4366 O O . SER B 1 205 ? 20.234 -23.312 -9.867 1 95.69 205 SER B O 1
ATOM 4368 N N . GLN B 1 206 ? 19.719 -25.438 -9.688 1 95.88 206 GLN B N 1
ATOM 4369 C CA . GLN B 1 206 ? 18.719 -25.219 -8.648 1 95.88 206 GLN B CA 1
ATOM 4370 C C . GLN B 1 206 ? 17.609 -24.281 -9.125 1 95.88 206 GLN B C 1
ATOM 4372 O O . GLN B 1 206 ? 17.281 -23.312 -8.453 1 95.88 206 GLN B O 1
ATOM 4377 N N . GLY B 1 207 ? 17.125 -24.625 -10.242 1 94.81 207 GLY B N 1
ATOM 4378 C CA . GLY B 1 207 ? 16.125 -23.781 -10.883 1 94.81 207 GLY B CA 1
ATOM 4379 C C . GLY B 1 207 ? 14.844 -23.672 -10.086 1 94.81 207 GLY B C 1
ATOM 4380 O O . GLY B 1 207 ? 14.414 -24.625 -9.453 1 94.81 207 GLY B O 1
ATOM 4381 N N . ALA B 1 208 ? 14.211 -22.516 -10.219 1 94.44 208 ALA B N 1
ATOM 4382 C CA . ALA B 1 208 ? 13.008 -22.219 -9.445 1 94.44 208 ALA B CA 1
ATOM 4383 C C . ALA B 1 208 ? 11.875 -23.188 -9.789 1 94.44 208 ALA B C 1
ATOM 4385 O O . ALA B 1 208 ? 11.039 -23.5 -8.945 1 94.44 208 ALA B O 1
ATOM 4386 N N . PHE B 1 209 ? 11.891 -23.703 -10.938 1 96.38 209 PHE B N 1
ATOM 4387 C CA . PHE B 1 209 ? 10.805 -24.562 -11.406 1 96.38 209 PHE B CA 1
ATOM 4388 C C . PHE B 1 209 ? 10.828 -25.906 -10.68 1 96.38 209 PHE B C 1
ATOM 4390 O O . PHE B 1 209 ? 9.844 -26.641 -10.711 1 96.38 209 PHE B O 1
ATOM 4397 N N . LEU B 1 210 ? 11.945 -26.281 -10.07 1 95.31 210 LEU B N 1
ATOM 4398 C CA . LEU B 1 210 ? 12.031 -27.516 -9.305 1 95.31 210 LEU B CA 1
ATOM 4399 C C . LEU B 1 210 ? 10.938 -27.578 -8.25 1 95.31 210 LEU B C 1
ATOM 4401 O O . LEU B 1 210 ? 10.414 -28.656 -7.949 1 95.31 210 LEU B O 1
ATOM 4405 N N . LYS B 1 211 ? 10.609 -26.422 -7.824 1 92.88 211 LYS B N 1
ATOM 4406 C CA . LYS B 1 211 ? 9.602 -26.328 -6.766 1 92.88 211 LYS B CA 1
ATOM 4407 C C . LYS B 1 211 ? 8.219 -26.688 -7.289 1 92.88 211 LYS B C 1
ATOM 4409 O O . LYS B 1 211 ? 7.305 -26.969 -6.512 1 92.88 211 LYS B O 1
ATOM 4414 N N . MET B 1 212 ? 8.023 -26.688 -8.562 1 95.31 212 MET B N 1
ATOM 4415 C CA . MET B 1 212 ? 6.727 -26.969 -9.172 1 95.31 212 MET B CA 1
ATOM 4416 C C . MET B 1 212 ? 6.559 -28.469 -9.438 1 95.31 212 MET B C 1
ATOM 4418 O O . MET B 1 212 ? 5.453 -28.922 -9.727 1 95.31 212 MET B O 1
ATOM 4422 N N . LEU B 1 213 ? 7.656 -29.188 -9.328 1 94.75 213 LEU B N 1
ATOM 4423 C CA . LEU B 1 213 ? 7.59 -30.625 -9.539 1 94.75 213 LEU B CA 1
ATOM 4424 C C . LEU B 1 213 ? 7.039 -31.328 -8.305 1 94.75 213 LEU B C 1
ATOM 4426 O O . LEU B 1 213 ? 7.777 -32.031 -7.594 1 94.75 213 LEU B O 1
ATOM 4430 N N . GLN B 1 214 ? 5.715 -31.172 -8.141 1 93.75 214 GLN B N 1
ATOM 4431 C CA . GLN B 1 214 ? 4.953 -31.781 -7.051 1 93.75 214 GLN B CA 1
ATOM 4432 C C . GLN B 1 214 ? 3.938 -32.781 -7.578 1 93.75 214 GLN B C 1
ATOM 4434 O O . GLN B 1 214 ? 2.76 -32.469 -7.742 1 93.75 214 GLN B O 1
ATOM 4439 N N . PRO B 1 215 ? 4.332 -34 -7.629 1 91.88 215 PRO B N 1
ATOM 4440 C CA . PRO B 1 215 ? 3.545 -35 -8.375 1 91.88 215 PRO B CA 1
ATOM 4441 C C . PRO B 1 215 ? 2.191 -35.281 -7.723 1 91.88 215 PRO B C 1
ATOM 4443 O O . PRO B 1 215 ? 1.238 -35.656 -8.414 1 91.88 215 PRO B O 1
ATOM 4446 N N . ASP B 1 216 ? 2.088 -35.094 -6.434 1 90.25 216 ASP B N 1
ATOM 4447 C CA . ASP B 1 216 ? 0.836 -35.375 -5.746 1 90.25 216 ASP B CA 1
ATOM 4448 C C . ASP B 1 216 ? -0.206 -34.281 -5.996 1 90.25 216 ASP B C 1
ATOM 4450 O O . ASP B 1 216 ? -1.403 -34.531 -5.812 1 90.25 216 ASP B O 1
ATOM 4454 N N . GLU B 1 217 ? 0.244 -33.125 -6.469 1 90.81 217 GLU B N 1
ATOM 4455 C CA . GLU B 1 217 ? -0.732 -32.031 -6.57 1 90.81 217 GLU B CA 1
ATOM 4456 C C . GLU B 1 217 ? -0.702 -31.391 -7.953 1 90.81 217 GLU B C 1
ATOM 4458 O O . GLU B 1 217 ? -1.744 -31 -8.484 1 90.81 217 GLU B O 1
ATOM 4463 N N . HIS B 1 218 ? 0.498 -31.266 -8.5 1 95.81 218 HIS B N 1
ATOM 4464 C CA . HIS B 1 218 ? 0.59 -30.734 -9.852 1 95.81 218 HIS B CA 1
ATOM 4465 C C . HIS B 1 218 ? 0.499 -31.844 -10.891 1 95.81 218 HIS B C 1
ATOM 4467 O O . HIS B 1 218 ? 1.521 -32.375 -11.32 1 95.81 218 HIS B O 1
ATOM 4473 N N . VAL B 1 219 ? -0.64 -32.094 -11.352 1 96.69 219 VAL B N 1
ATOM 4474 C CA . VAL B 1 219 ? -0.958 -33.219 -12.219 1 96.69 219 VAL B CA 1
ATOM 4475 C C . VAL B 1 219 ? -0.446 -32.938 -13.633 1 96.69 219 VAL B C 1
ATOM 4477 O O . VAL B 1 219 ? 0.151 -33.812 -14.266 1 96.69 219 VAL B O 1
ATOM 4480 N N . TYR B 1 220 ? -0.713 -31.781 -14.094 1 97.75 220 TYR B N 1
ATOM 4481 C CA . TYR B 1 220 ? -0.266 -31.359 -15.414 1 97.75 220 TYR B CA 1
ATOM 4482 C C . TYR B 1 220 ? 0.491 -30.031 -15.336 1 97.75 220 TYR B C 1
ATOM 4484 O O . TYR B 1 220 ? -0.03 -29.047 -14.82 1 97.75 220 TYR B O 1
ATOM 4492 N N . LEU B 1 221 ? 1.651 -30.031 -15.82 1 98.44 221 LEU B N 1
ATOM 4493 C CA . LEU B 1 221 ? 2.436 -28.812 -15.977 1 98.44 221 LEU B CA 1
ATOM 4494 C C . LEU B 1 221 ? 2.539 -28.406 -17.453 1 98.44 221 LEU B C 1
ATOM 4496 O O . LEU B 1 221 ? 3.281 -29.031 -18.219 1 98.44 221 LEU B O 1
ATOM 4500 N N . PHE B 1 222 ? 1.879 -27.344 -17.781 1 98.62 222 PHE B N 1
ATOM 4501 C CA . PHE B 1 222 ? 1.635 -26.984 -19.172 1 98.62 222 PHE B CA 1
ATOM 4502 C C . PHE B 1 222 ? 2.766 -26.125 -19.719 1 98.62 222 PHE B C 1
ATOM 4504 O O . PHE B 1 222 ? 3.445 -25.422 -18.953 1 98.62 222 PHE B O 1
ATOM 4511 N N . THR B 1 223 ? 2.9 -26.203 -21.047 1 98.19 223 THR B N 1
ATOM 4512 C CA . THR B 1 223 ? 3.643 -25.188 -21.797 1 98.19 223 THR B CA 1
ATOM 4513 C C . THR B 1 223 ? 2.695 -24.156 -22.406 1 98.19 223 THR B C 1
ATOM 4515 O O . THR B 1 223 ? 1.479 -24.375 -22.438 1 98.19 223 THR B O 1
ATOM 4518 N N . LYS B 1 224 ? 3.248 -23.016 -22.828 1 98.06 224 LYS B N 1
ATOM 4519 C CA . LYS B 1 224 ? 2.416 -22.047 -23.531 1 98.06 224 LYS B CA 1
ATOM 4520 C C . LYS B 1 224 ? 1.764 -22.672 -24.766 1 98.06 224 LYS B C 1
ATOM 4522 O O . LYS B 1 224 ? 0.594 -22.422 -25.062 1 98.06 224 LYS B O 1
ATOM 4527 N N . SER B 1 225 ? 2.469 -23.594 -25.375 1 97.81 225 SER B N 1
ATOM 4528 C CA . SER B 1 225 ? 1.936 -24.266 -26.562 1 97.81 225 SER B CA 1
ATOM 4529 C C . SER B 1 225 ? 0.809 -25.219 -26.188 1 97.81 225 SER B C 1
ATOM 4531 O O . SER B 1 225 ? -0.205 -25.297 -26.875 1 97.81 225 SER B O 1
ATOM 4533 N N . SER B 1 226 ? 0.992 -25.953 -25.156 1 98.12 226 SER B N 1
ATOM 4534 C CA . SER B 1 226 ? -0.009 -26.953 -24.812 1 98.12 226 SER B CA 1
ATOM 4535 C C . SER B 1 226 ? -1.28 -26.297 -24.281 1 98.12 226 SER B C 1
ATOM 4537 O O . SER B 1 226 ? -2.381 -26.812 -24.484 1 98.12 226 SER B O 1
ATOM 4539 N N . VAL B 1 227 ? -1.2 -25.125 -23.578 1 98.31 227 VAL B N 1
ATOM 4540 C CA . VAL B 1 227 ? -2.426 -24.453 -23.156 1 98.31 227 VAL B CA 1
ATOM 4541 C C . VAL B 1 227 ? -3.176 -23.938 -24.375 1 98.31 227 VAL B C 1
ATOM 4543 O O . VAL B 1 227 ? -4.406 -23.953 -24.422 1 98.31 227 VAL B O 1
ATOM 4546 N N . LYS B 1 228 ? -2.434 -23.406 -25.328 1 98.31 228 LYS B N 1
ATOM 4547 C CA . LYS B 1 228 ? -3.074 -22.984 -26.578 1 98.31 228 LYS B CA 1
ATOM 4548 C C . LYS B 1 228 ? -3.826 -24.141 -27.234 1 98.31 228 LYS B C 1
ATOM 4550 O O . LYS B 1 228 ? -4.961 -23.969 -27.688 1 98.31 228 LYS B O 1
ATOM 4555 N N . ARG B 1 229 ? -3.18 -25.266 -27.281 1 98.19 229 ARG B N 1
ATOM 4556 C CA . ARG B 1 229 ? -3.793 -26.453 -27.859 1 98.19 229 ARG B CA 1
ATOM 4557 C C . ARG B 1 229 ? -5.055 -26.844 -27.109 1 98.19 229 ARG B C 1
ATOM 4559 O O . ARG B 1 229 ? -6.078 -27.156 -27.719 1 98.19 229 ARG B O 1
ATOM 4566 N N . LEU B 1 230 ? -4.988 -26.844 -25.797 1 98.5 230 LEU B N 1
ATOM 4567 C CA . LEU B 1 230 ? -6.121 -27.188 -24.953 1 98.5 230 LEU B CA 1
ATOM 4568 C C . LEU B 1 230 ? -7.324 -26.312 -25.25 1 98.5 230 LEU B C 1
ATOM 4570 O O . LEU B 1 230 ? -8.414 -26.812 -25.516 1 98.5 230 LEU B O 1
ATOM 4574 N N . PHE B 1 231 ? -7.145 -25.016 -25.297 1 98.69 231 PHE B N 1
ATOM 4575 C CA . PHE B 1 231 ? -8.266 -24.109 -25.422 1 98.69 231 PHE B CA 1
ATOM 4576 C C . PHE B 1 231 ? -8.75 -24.016 -26.859 1 98.69 231 PHE B C 1
ATOM 4578 O O . PHE B 1 231 ? -9.938 -23.812 -27.109 1 98.69 231 PHE B O 1
ATOM 4585 N N . ASN B 1 232 ? -7.84 -24.234 -27.828 1 98 232 ASN B N 1
ATOM 4586 C CA . ASN B 1 232 ? -8.273 -24.359 -29.203 1 98 232 ASN B CA 1
ATOM 4587 C C . ASN B 1 232 ? -9.258 -25.516 -29.391 1 98 232 ASN B C 1
ATOM 4589 O O . ASN B 1 232 ? -10.258 -25.391 -30.078 1 98 232 ASN B O 1
ATOM 4593 N N . ARG B 1 233 ? -8.984 -26.578 -28.719 1 97.44 233 ARG B N 1
ATOM 4594 C CA . ARG B 1 233 ? -9.859 -27.75 -28.766 1 97.44 233 ARG B CA 1
ATOM 4595 C C . ARG B 1 233 ? -11.234 -27.422 -28.203 1 97.44 233 ARG B C 1
ATOM 4597 O O . ARG B 1 233 ? -12.234 -28.031 -28.594 1 97.44 233 ARG B O 1
ATOM 4604 N N . LEU B 1 234 ? -11.258 -26.5 -27.344 1 98.06 234 LEU B N 1
ATOM 4605 C CA . LEU B 1 234 ? -12.492 -26.156 -26.656 1 98.06 234 LEU B CA 1
ATOM 4606 C C . LEU B 1 234 ? -13.203 -25 -27.344 1 98.06 234 LEU B C 1
ATOM 4608 O O . LEU B 1 234 ? -14.211 -24.5 -26.844 1 98.06 234 LEU B O 1
ATOM 4612 N N . GLY B 1 235 ? -12.641 -24.516 -28.406 1 97.56 235 GLY B N 1
ATOM 4613 C CA . GLY B 1 235 ? -13.266 -23.453 -29.172 1 97.56 235 GLY B CA 1
ATOM 4614 C C . GLY B 1 235 ? -12.953 -22.062 -28.656 1 97.56 235 GLY B C 1
ATOM 4615 O O . GLY B 1 235 ? -13.664 -21.094 -28.969 1 97.56 235 GLY B O 1
ATOM 4616 N N . ALA B 1 236 ? -12.047 -21.922 -27.859 1 98.12 236 ALA B N 1
ATOM 4617 C CA . ALA B 1 236 ? -11.555 -20.641 -27.359 1 98.12 236 ALA B CA 1
ATOM 4618 C C . ALA B 1 236 ? -10.148 -20.359 -27.875 1 98.12 236 ALA B C 1
ATOM 4620 O O . ALA B 1 236 ? -9.156 -20.688 -27.219 1 98.12 236 ALA B O 1
ATOM 4621 N N . ASP B 1 237 ? -10.023 -19.641 -28.938 1 96 237 ASP B N 1
ATOM 4622 C CA . ASP B 1 237 ? -8.75 -19.578 -29.641 1 96 237 ASP B CA 1
ATOM 4623 C C . ASP B 1 237 ? -8.109 -18.203 -29.469 1 96 237 ASP B C 1
ATOM 4625 O O . ASP B 1 237 ? -7.074 -17.906 -30.078 1 96 237 ASP B O 1
ATOM 4629 N N . ASN B 1 238 ? -8.703 -17.344 -28.719 1 98 238 ASN B N 1
ATOM 4630 C CA . ASN B 1 238 ? -8.102 -16.047 -28.438 1 98 238 ASN B CA 1
ATOM 4631 C C . ASN B 1 238 ? -7.398 -16.047 -27.078 1 98 238 ASN B C 1
ATOM 4633 O O . ASN B 1 238 ? -8.055 -16.094 -26.031 1 98 238 ASN B O 1
ATOM 4637 N N . LEU B 1 239 ? -6.117 -15.977 -27.172 1 97.94 239 LEU B N 1
ATOM 4638 C CA . LEU B 1 239 ? -5.301 -16.078 -25.969 1 97.94 239 LEU B CA 1
ATOM 4639 C C . LEU B 1 239 ? -4.297 -14.93 -25.906 1 97.94 239 LEU B C 1
ATOM 4641 O O . LEU B 1 239 ? -3.652 -14.602 -26.906 1 97.94 239 LEU B O 1
ATOM 4645 N N . VAL B 1 240 ? -4.199 -14.258 -24.75 1 98.25 240 VAL B N 1
ATOM 4646 C CA . VAL B 1 240 ? -3.244 -13.188 -24.469 1 98.25 240 VAL B CA 1
ATOM 4647 C C . VAL B 1 240 ? -2.439 -13.516 -23.219 1 98.25 240 VAL B C 1
ATOM 4649 O O . VAL B 1 240 ? -3.012 -13.773 -22.156 1 98.25 240 VAL B O 1
ATOM 4652 N N . PHE B 1 241 ? -1.127 -13.484 -23.359 1 98.12 241 PHE B N 1
ATOM 4653 C CA . PHE B 1 241 ? -0.274 -13.719 -22.188 1 98.12 241 PHE B CA 1
ATOM 4654 C C . PHE B 1 241 ? 0.103 -12.398 -21.531 1 98.12 241 PHE B C 1
ATOM 4656 O O . PHE B 1 241 ? 0.377 -11.406 -22.219 1 98.12 241 PHE B O 1
ATOM 4663 N N . GLU B 1 242 ? 0.033 -12.359 -20.203 1 97.88 242 GLU B N 1
ATOM 4664 C CA . GLU B 1 242 ? 0.455 -11.242 -19.375 1 97.88 242 GLU B CA 1
ATOM 4665 C C . GLU B 1 242 ? 1.573 -11.664 -18.422 1 97.88 242 GLU B C 1
ATOM 4667 O O . GLU B 1 242 ? 1.774 -12.852 -18.172 1 97.88 242 GLU B O 1
ATOM 4672 N N . PRO B 1 243 ? 2.324 -10.719 -17.953 1 96 243 PRO B N 1
ATOM 4673 C CA . PRO B 1 243 ? 3.359 -11.086 -16.969 1 96 243 PRO B CA 1
ATOM 4674 C C . PRO B 1 243 ? 2.783 -11.703 -15.703 1 96 243 PRO B C 1
ATOM 4676 O O . PRO B 1 243 ? 1.895 -11.117 -15.078 1 96 243 PRO B O 1
ATOM 4679 N N . PRO B 1 244 ? 3.301 -12.852 -15.391 1 94.44 244 PRO B N 1
ATOM 4680 C CA . PRO B 1 244 ? 2.84 -13.461 -14.1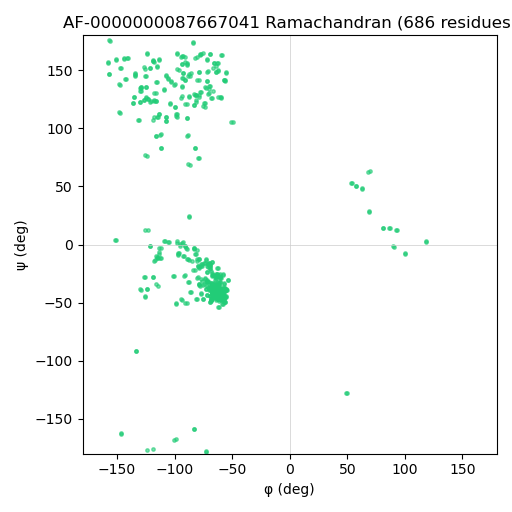48 1 94.44 244 PRO B CA 1
ATOM 4681 C C . PRO B 1 244 ? 3.488 -12.844 -12.906 1 94.44 244 PRO B C 1
ATOM 4683 O O . PRO B 1 244 ? 4.488 -12.133 -13.023 1 94.44 244 PRO B O 1
ATOM 4686 N N . VAL B 1 245 ? 2.875 -13.094 -11.758 1 89.5 245 VAL B N 1
ATOM 4687 C CA . VAL B 1 245 ? 3.418 -12.609 -10.492 1 89.5 245 VAL B CA 1
ATOM 4688 C C . VAL B 1 245 ? 4.777 -13.266 -10.234 1 89.5 245 VAL B C 1
ATOM 4690 O O . VAL B 1 245 ? 5.715 -12.594 -9.797 1 89.5 245 VAL B O 1
ATOM 4693 N N . PHE B 1 246 ? 4.828 -14.516 -10.555 1 90 246 PHE B N 1
ATOM 4694 C CA . PHE B 1 246 ? 6.07 -15.266 -10.406 1 90 246 PHE B CA 1
ATOM 4695 C C . PHE B 1 246 ? 6.641 -15.648 -11.766 1 90 246 PHE B C 1
ATOM 4697 O O . PHE B 1 246 ? 6.566 -16.812 -12.172 1 90 246 PHE B O 1
ATOM 4704 N N . TYR B 1 247 ? 7.293 -14.797 -12.305 1 89.25 247 TYR B N 1
ATOM 4705 C CA . TYR B 1 247 ? 7.754 -14.945 -13.68 1 89.25 247 TYR B CA 1
ATOM 4706 C C . TYR B 1 247 ? 8.789 -16.062 -13.789 1 89.25 247 TYR B C 1
ATOM 4708 O O . TYR B 1 247 ? 9.039 -16.578 -14.883 1 89.25 247 TYR B O 1
ATOM 4716 N N . GLN B 1 248 ? 9.297 -16.453 -12.68 1 91 248 GLN B N 1
ATOM 4717 C CA . GLN B 1 248 ? 10.344 -17.469 -12.68 1 91 248 GLN B CA 1
ATOM 4718 C C . GLN B 1 248 ? 9.781 -18.844 -13.031 1 91 248 GLN B C 1
ATOM 4720 O O . GLN B 1 248 ? 10.5 -19.703 -13.539 1 91 248 GLN B O 1
ATOM 4725 N N . TYR B 1 249 ? 8.461 -18.938 -12.773 1 95.19 249 TYR B N 1
ATOM 4726 C CA . TYR B 1 249 ? 8.016 -20.312 -12.977 1 95.19 249 TYR B CA 1
ATOM 4727 C C . TYR B 1 249 ? 6.547 -20.359 -13.391 1 95.19 249 TYR B C 1
ATOM 4729 O O . TYR B 1 249 ? 5.973 -21.422 -13.562 1 95.19 249 TYR B O 1
ATOM 4737 N N . ASP B 1 250 ? 5.93 -19.203 -13.578 1 97.56 250 ASP B N 1
ATOM 4738 C CA . ASP B 1 250 ? 4.508 -19.203 -13.906 1 97.56 250 ASP B CA 1
ATOM 4739 C C . ASP B 1 250 ? 4.254 -18.578 -15.273 1 97.56 250 ASP B C 1
ATOM 4741 O O . ASP B 1 250 ? 5.113 -17.875 -15.812 1 97.56 250 ASP B O 1
ATOM 4745 N N . MET B 1 251 ? 3.162 -18.922 -15.836 1 98 251 MET B N 1
ATOM 4746 C CA . MET B 1 251 ? 2.543 -18.141 -16.906 1 98 251 MET B CA 1
ATOM 4747 C C . MET B 1 251 ? 1.194 -17.578 -16.453 1 98 251 MET B C 1
ATOM 4749 O O . MET B 1 251 ? 0.595 -18.078 -15.508 1 98 251 MET B O 1
ATOM 4753 N N . PHE B 1 252 ? 0.762 -16.516 -16.984 1 98.56 252 PHE B N 1
ATOM 4754 C CA . PHE B 1 252 ? -0.473 -15.797 -16.719 1 98.56 252 PHE B CA 1
ATOM 4755 C C . PHE B 1 252 ? -1.142 -15.367 -18.031 1 98.56 252 PHE B C 1
ATOM 4757 O O . PHE B 1 252 ? -0.518 -14.719 -18.859 1 98.56 252 PHE B O 1
ATOM 4764 N N . PHE B 1 253 ? -2.424 -15.844 -18.203 1 98.62 253 PHE B N 1
ATOM 4765 C CA . PHE B 1 253 ? -2.99 -15.555 -19.516 1 98.62 253 PHE B CA 1
ATOM 4766 C C . PHE B 1 253 ? -4.508 -15.422 -19.438 1 98.62 253 PHE B C 1
ATOM 4768 O O . PHE B 1 253 ? -5.121 -15.859 -18.469 1 98.62 253 PHE B O 1
ATOM 4775 N N . LEU B 1 254 ? -5.055 -14.758 -20.406 1 98.69 254 LEU B N 1
ATOM 4776 C CA . LEU B 1 254 ? -6.484 -14.656 -20.672 1 98.69 254 LEU B CA 1
ATOM 4777 C C . LEU B 1 254 ? -6.871 -15.477 -21.906 1 98.69 254 LEU B C 1
ATOM 4779 O O . LEU B 1 254 ? -6.098 -15.562 -22.859 1 98.69 254 LEU B O 1
ATOM 4783 N N . VAL B 1 255 ? -8.07 -16.047 -21.875 1 98.5 255 VAL B N 1
ATOM 4784 C CA . VAL B 1 255 ? -8.516 -16.812 -23.031 1 98.5 255 VAL B CA 1
ATOM 4785 C C . VAL B 1 255 ? -10.031 -16.703 -23.172 1 98.5 255 VAL B C 1
ATOM 4787 O O . VAL B 1 255 ? -10.75 -16.672 -22.172 1 98.5 255 VAL B O 1
ATOM 4790 N N . GLY B 1 256 ? -10.469 -16.547 -24.375 1 97.88 256 GLY B N 1
ATOM 4791 C CA . GLY B 1 256 ? -11.891 -16.422 -24.656 1 97.88 256 GLY B CA 1
ATOM 4792 C C . GLY B 1 256 ? -12.242 -16.812 -26.094 1 97.88 256 GLY B C 1
ATOM 4793 O O . GLY B 1 256 ? -11.359 -17.188 -26.875 1 97.88 256 GLY B O 1
ATOM 4794 N N . ARG B 1 257 ? -13.531 -16.797 -26.359 1 97.94 257 ARG B N 1
ATOM 4795 C CA . ARG B 1 257 ? -14.047 -17.188 -27.672 1 97.94 257 ARG B CA 1
ATOM 4796 C C . ARG B 1 257 ? -13.984 -16.016 -28.641 1 97.94 257 ARG B C 1
ATOM 4798 O O . ARG B 1 257 ? -14 -16.219 -29.859 1 97.94 257 ARG B O 1
ATOM 4805 N N . GLN B 1 258 ? -13.93 -14.844 -28.156 1 97.5 258 GLN B N 1
ATOM 4806 C CA . GLN B 1 258 ? -13.844 -13.617 -28.938 1 97.5 258 GLN B CA 1
ATOM 4807 C C . GLN B 1 258 ? -12.5 -12.914 -28.719 1 97.5 258 GLN B C 1
ATOM 4809 O O . GLN B 1 258 ? -11.82 -13.172 -27.719 1 97.5 258 GLN B O 1
ATOM 4814 N N . PRO B 1 259 ? -12.148 -12.062 -29.672 1 97 259 PRO B N 1
ATOM 4815 C CA . PRO B 1 259 ? -10.875 -11.359 -29.5 1 97 259 PRO B CA 1
ATOM 4816 C C . PRO B 1 259 ? -10.797 -10.594 -28.188 1 97 259 PRO B C 1
ATOM 4818 O O . PRO B 1 259 ? -11.789 -10 -27.75 1 97 259 PRO B O 1
ATOM 4821 N N . ILE B 1 260 ? -9.688 -10.609 -27.594 1 97.19 260 ILE B N 1
ATOM 4822 C CA . ILE B 1 260 ? -9.445 -9.961 -26.312 1 97.19 260 ILE B CA 1
ATOM 4823 C C . ILE B 1 260 ? -8.648 -8.672 -26.516 1 97.19 260 ILE B C 1
ATOM 4825 O O . ILE B 1 260 ? -7.555 -8.695 -27.078 1 97.19 260 ILE B O 1
ATOM 4829 N N . GLU B 1 261 ? -9.188 -7.598 -26.094 1 95.19 261 GLU B N 1
ATOM 4830 C CA . GLU B 1 261 ? -8.523 -6.301 -26.219 1 95.19 261 GLU B CA 1
ATOM 4831 C C . GLU B 1 261 ? -8.414 -5.609 -24.859 1 95.19 261 GLU B C 1
ATOM 4833 O O . GLU B 1 261 ? -9.367 -5.609 -24.078 1 95.19 261 GLU B O 1
ATOM 4838 N N . ALA B 1 262 ? -7.27 -5.078 -24.594 1 96 262 ALA B N 1
ATOM 4839 C CA . ALA B 1 262 ? -7.07 -4.332 -23.359 1 96 262 ALA B CA 1
ATOM 4840 C C . ALA B 1 262 ? -7.809 -2.996 -23.391 1 96 262 ALA B C 1
ATOM 4842 O O . ALA B 1 262 ? -7.914 -2.367 -24.453 1 96 262 ALA B O 1
ATOM 4843 N N . LEU B 1 263 ? -8.219 -2.576 -22.266 1 96.06 263 LEU B N 1
ATOM 4844 C CA . LEU B 1 263 ? -8.859 -1.271 -22.125 1 96.06 263 LEU B CA 1
ATOM 4845 C C . LEU B 1 263 ? -7.816 -0.168 -21.984 1 96.06 263 LEU B C 1
ATOM 4847 O O . LEU B 1 263 ? -6.621 -0.448 -21.891 1 96.06 263 LEU B O 1
ATOM 4851 N N . SER B 1 264 ? -8.32 1.033 -21.984 1 92.19 264 SER B N 1
ATOM 4852 C CA . SER B 1 264 ? -7.414 2.154 -21.766 1 92.19 264 SER B CA 1
ATOM 4853 C C . SER B 1 264 ? -6.832 2.125 -20.344 1 92.19 264 SER B C 1
ATOM 4855 O O . SER B 1 264 ? -7.457 1.602 -19.422 1 92.19 264 SER B O 1
ATOM 4857 N N . ASP B 1 265 ? -5.707 2.738 -20.156 1 84.94 265 ASP B N 1
ATOM 4858 C CA . ASP B 1 265 ? -4.977 2.701 -18.891 1 84.94 265 ASP B CA 1
ATOM 4859 C C . ASP B 1 265 ? -5.785 3.35 -17.766 1 84.94 265 ASP B C 1
ATOM 4861 O O . ASP B 1 265 ? -5.695 2.934 -16.609 1 84.94 265 ASP B O 1
ATOM 4865 N N . ASP B 1 266 ? -6.637 4.223 -18.141 1 91.56 266 ASP B N 1
ATOM 4866 C CA . ASP B 1 266 ? -7.344 4.992 -17.125 1 91.56 266 ASP B CA 1
ATOM 4867 C C . ASP B 1 266 ? -8.664 4.32 -16.75 1 91.56 266 ASP B C 1
ATOM 4869 O O . ASP B 1 266 ? -9.281 4.672 -15.742 1 91.56 266 ASP B O 1
ATOM 4873 N N . SER B 1 267 ? -9.062 3.318 -17.5 1 94.75 267 SER B N 1
ATOM 4874 C CA . SER B 1 267 ? -10.375 2.717 -17.297 1 94.75 267 SER B CA 1
ATOM 4875 C C . SER B 1 267 ? -10.492 2.102 -15.898 1 94.75 267 SER B C 1
ATOM 4877 O O . SER B 1 267 ? -11.508 2.281 -15.219 1 94.75 267 SER B O 1
ATOM 4879 N N . GLY B 1 268 ? -9.477 1.389 -15.555 1 96.12 268 GLY B N 1
ATOM 4880 C CA . GLY B 1 268 ? -9.484 0.77 -14.242 1 96.12 268 GLY B CA 1
ATOM 4881 C C . GLY B 1 268 ? -9.539 1.777 -13.109 1 96.12 268 GLY B C 1
ATOM 4882 O O . GLY B 1 268 ? -10.328 1.628 -12.18 1 96.12 268 GLY B O 1
ATOM 4883 N N . GLN B 1 269 ? -8.75 2.801 -13.258 1 94.75 269 GLN B N 1
ATOM 4884 C CA . GLN B 1 269 ? -8.695 3.84 -12.234 1 94.75 269 GLN B CA 1
ATOM 4885 C C . GLN B 1 269 ? -10.031 4.57 -12.125 1 94.75 269 GLN B C 1
ATOM 4887 O O . GLN B 1 269 ? -10.5 4.848 -11.016 1 94.75 269 GLN B O 1
ATOM 4892 N N . ASP B 1 270 ? -10.602 4.836 -13.242 1 96.06 270 ASP B N 1
ATOM 4893 C CA . ASP B 1 270 ? -11.883 5.531 -13.273 1 96.06 270 ASP B CA 1
ATOM 4894 C C . ASP B 1 270 ? -12.977 4.688 -12.625 1 96.06 270 ASP B C 1
ATOM 4896 O O . ASP B 1 270 ? -13.805 5.203 -11.875 1 96.06 270 ASP B O 1
ATOM 4900 N N . ALA B 1 271 ? -12.961 3.453 -12.938 1 97.25 271 ALA B N 1
ATOM 4901 C CA . ALA B 1 271 ? -13.961 2.549 -12.375 1 97.25 271 ALA B CA 1
ATOM 4902 C C . ALA B 1 271 ? -13.836 2.457 -10.859 1 97.25 271 ALA B C 1
ATOM 4904 O O . ALA B 1 271 ? -14.844 2.5 -10.141 1 97.25 271 ALA B O 1
ATOM 4905 N N . LEU B 1 272 ? -12.648 2.363 -10.383 1 97.19 272 LEU B N 1
ATOM 4906 C CA . LEU B 1 272 ? -12.414 2.277 -8.945 1 97.19 272 LEU B CA 1
ATOM 4907 C C . LEU B 1 272 ? -12.812 3.578 -8.25 1 97.19 272 LEU B C 1
ATOM 4909 O O . LEU B 1 272 ? -13.406 3.559 -7.172 1 97.19 272 LEU B O 1
ATOM 4913 N N . ALA B 1 273 ? -12.523 4.703 -8.875 1 94.31 273 ALA B N 1
ATOM 4914 C CA . ALA B 1 273 ? -12.789 6.016 -8.297 1 94.31 273 ALA B CA 1
ATOM 4915 C C . ALA B 1 273 ? -14.289 6.301 -8.25 1 94.31 273 ALA B C 1
ATOM 4917 O O . ALA B 1 273 ? -14.734 7.199 -7.535 1 94.31 273 ALA B O 1
ATOM 4918 N N . SER B 1 274 ? -15.047 5.547 -8.977 1 94.38 274 SER B N 1
ATOM 4919 C CA . SER B 1 274 ? -16.484 5.809 -9.078 1 94.38 274 SER B CA 1
ATOM 4920 C C . SER B 1 274 ? -17.25 5.207 -7.902 1 94.38 274 SER B C 1
ATOM 4922 O O . SER B 1 274 ? -18.453 5.426 -7.758 1 94.38 274 SER B O 1
ATOM 4924 N N . ARG B 1 275 ? -16.547 4.531 -7.051 1 94.44 275 ARG B N 1
ATOM 4925 C CA . ARG B 1 275 ? -17.172 3.887 -5.906 1 94.44 275 ARG B CA 1
ATOM 4926 C C . ARG B 1 275 ? -16.375 4.133 -4.629 1 94.44 275 ARG B C 1
ATOM 4928 O O . ARG B 1 275 ? -15.148 4.121 -4.648 1 94.44 275 ARG B O 1
ATOM 4935 N N . PRO B 1 276 ? -17.062 4.23 -3.521 1 95.81 276 PRO B N 1
ATOM 4936 C CA . PRO B 1 276 ? -16.344 4.535 -2.275 1 95.81 276 PRO B CA 1
ATOM 4937 C C . PRO B 1 276 ? -15.312 3.473 -1.911 1 95.81 276 PRO B C 1
ATOM 4939 O O . PRO B 1 276 ? -14.148 3.799 -1.667 1 95.81 276 PRO B O 1
ATOM 4942 N N . THR B 1 277 ? -15.742 2.197 -2.02 1 96.62 277 THR B N 1
ATOM 4943 C CA . THR B 1 277 ? -14.812 1.149 -1.619 1 96.62 277 THR B CA 1
ATOM 4944 C C . THR B 1 277 ? -13.711 0.984 -2.658 1 96.62 277 THR B C 1
ATOM 4946 O O . THR B 1 277 ? -12.586 0.6 -2.322 1 96.62 277 THR B O 1
ATOM 4949 N N . GLY B 1 278 ? -14.023 1.285 -3.916 1 97.81 278 GLY B N 1
ATOM 4950 C CA . GLY B 1 278 ? -13.039 1.23 -4.98 1 97.81 278 GLY B CA 1
ATOM 4951 C C . GLY B 1 278 ? -11.867 2.168 -4.754 1 97.81 278 GLY B C 1
ATOM 4952 O O . GLY B 1 278 ? -10.75 1.891 -5.191 1 97.81 278 GLY B O 1
ATOM 4953 N N . ARG B 1 279 ? -12.094 3.248 -4.066 1 97.5 279 ARG B N 1
ATOM 4954 C CA . ARG B 1 279 ? -11.047 4.227 -3.793 1 97.5 279 ARG B CA 1
ATOM 4955 C C . ARG B 1 279 ? -9.984 3.65 -2.861 1 97.5 279 ARG B C 1
ATOM 4957 O O . ARG B 1 279 ? -8.805 3.988 -2.971 1 97.5 279 ARG B O 1
ATOM 4964 N N . PHE B 1 280 ? -10.406 2.814 -1.94 1 98.25 280 PHE B N 1
ATOM 4965 C CA . PHE B 1 280 ? -9.445 2.164 -1.058 1 98.25 280 PHE B CA 1
ATOM 4966 C C . PHE B 1 280 ? -8.641 1.116 -1.814 1 98.25 280 PHE B C 1
ATOM 4968 O O . PHE B 1 280 ? -7.449 0.934 -1.553 1 98.25 280 PHE B O 1
ATOM 4975 N N . VAL B 1 281 ? -9.273 0.438 -2.734 1 98.44 281 VAL B N 1
ATOM 4976 C CA . VAL B 1 281 ? -8.57 -0.519 -3.582 1 98.44 281 VAL B CA 1
ATOM 4977 C C . VAL B 1 281 ? -7.547 0.214 -4.445 1 98.44 281 VAL B C 1
ATOM 4979 O O . VAL B 1 281 ? -6.41 -0.239 -4.594 1 98.44 281 VAL B O 1
ATOM 4982 N N . GLN B 1 282 ? -7.969 1.345 -4.996 1 97.88 282 GLN B N 1
ATOM 4983 C CA . GLN B 1 282 ? -7.035 2.162 -5.766 1 97.88 282 GLN B CA 1
ATOM 4984 C C . GLN B 1 282 ? -5.836 2.578 -4.914 1 97.88 282 GLN B C 1
ATOM 4986 O O . GLN B 1 282 ? -4.703 2.594 -5.398 1 97.88 282 GLN B O 1
ATOM 4991 N N . ALA B 1 283 ? -6.098 2.914 -3.686 1 98.25 283 ALA B N 1
ATOM 4992 C CA . ALA B 1 283 ? -5.016 3.281 -2.777 1 98.25 283 ALA B CA 1
ATOM 4993 C C . ALA B 1 283 ? -4.039 2.123 -2.592 1 98.25 283 ALA B C 1
ATOM 4995 O O . ALA B 1 283 ? -2.824 2.326 -2.568 1 98.25 283 ALA B O 1
ATOM 4996 N N . MET B 1 284 ? -4.543 0.917 -2.455 1 98.5 284 MET B N 1
ATOM 4997 C CA . MET B 1 284 ? -3.682 -0.258 -2.342 1 98.5 284 MET B CA 1
ATOM 4998 C C . MET B 1 284 ? -2.824 -0.427 -3.592 1 98.5 284 MET B C 1
ATOM 5000 O O . MET B 1 284 ? -1.628 -0.709 -3.494 1 98.5 284 MET B O 1
ATOM 5004 N N . LEU B 1 285 ? -3.451 -0.266 -4.727 1 98 285 LEU B N 1
ATOM 5005 C CA . LEU B 1 285 ? -2.725 -0.385 -5.984 1 98 285 LEU B CA 1
ATOM 5006 C C . LEU B 1 285 ? -1.662 0.703 -6.105 1 98 285 LEU B C 1
ATOM 5008 O O . LEU B 1 285 ? -0.567 0.453 -6.613 1 98 285 LEU B O 1
ATOM 5012 N N . ASP B 1 286 ? -1.977 1.914 -5.66 1 97.75 286 ASP B N 1
ATOM 5013 C CA . ASP B 1 286 ? -1.013 3.012 -5.664 1 97.75 286 ASP B CA 1
ATOM 5014 C C . ASP B 1 286 ? 0.188 2.691 -4.777 1 97.75 286 ASP B C 1
ATOM 5016 O O . ASP B 1 286 ? 1.333 2.943 -5.16 1 97.75 286 ASP B O 1
ATOM 5020 N N . LEU B 1 287 ? -0.09 2.193 -3.609 1 98.38 287 LEU B N 1
ATOM 5021 C CA . LEU B 1 287 ? 0.976 1.815 -2.688 1 98.38 287 LEU B CA 1
ATOM 5022 C C . LEU B 1 287 ? 1.87 0.744 -3.301 1 98.38 287 LEU B C 1
ATOM 5024 O O . LEU B 1 287 ? 3.098 0.828 -3.213 1 98.38 287 LEU B O 1
ATOM 5028 N N . ASP B 1 288 ? 1.252 -0.265 -3.912 1 97.81 288 ASP B N 1
ATOM 5029 C CA . ASP B 1 288 ? 1.999 -1.333 -4.57 1 97.81 288 ASP B CA 1
ATOM 5030 C C . ASP B 1 288 ? 2.887 -0.778 -5.68 1 97.81 288 ASP B C 1
ATOM 5032 O O . ASP B 1 288 ? 4.031 -1.203 -5.84 1 97.81 288 ASP B O 1
ATOM 5036 N N . SER B 1 289 ? 2.371 0.137 -6.461 1 96.94 289 SER B N 1
ATOM 5037 C CA . SER B 1 289 ? 3.145 0.775 -7.523 1 96.94 289 SER B CA 1
ATOM 5038 C C . SER B 1 289 ? 4.34 1.533 -6.953 1 96.94 289 SER B C 1
ATOM 5040 O O . SER B 1 289 ? 5.434 1.484 -7.516 1 96.94 289 SER B O 1
ATOM 5042 N N . ARG B 1 290 ? 4.133 2.234 -5.863 1 97.5 290 ARG B N 1
ATOM 5043 C CA . ARG B 1 290 ? 5.207 2.977 -5.211 1 97.5 290 ARG B CA 1
ATOM 5044 C C . ARG B 1 290 ? 6.316 2.037 -4.75 1 97.5 290 ARG B C 1
ATOM 5046 O O . ARG B 1 290 ? 7.5 2.357 -4.875 1 97.5 290 ARG B O 1
ATOM 5053 N N . ILE B 1 291 ? 5.938 0.916 -4.23 1 97.75 291 ILE B N 1
ATOM 5054 C CA . ILE B 1 291 ? 6.91 -0.083 -3.795 1 97.75 291 ILE B CA 1
ATOM 5055 C C . ILE B 1 291 ? 7.777 -0.511 -4.977 1 97.75 291 ILE B C 1
ATOM 5057 O O . ILE B 1 291 ? 9 -0.558 -4.867 1 97.75 291 ILE B O 1
ATOM 5061 N N . LYS B 1 292 ? 7.125 -0.812 -6.086 1 96.06 292 LYS B N 1
ATOM 5062 C CA . LYS B 1 292 ? 7.852 -1.278 -7.266 1 96.06 292 LYS B CA 1
ATOM 5063 C C . LYS B 1 292 ? 8.844 -0.227 -7.75 1 96.06 292 LYS B C 1
ATOM 5065 O O . LYS B 1 292 ? 9.977 -0.555 -8.109 1 96.06 292 LYS B O 1
ATOM 5070 N N . VAL B 1 293 ? 8.469 1.007 -7.676 1 97 293 VAL B N 1
ATOM 5071 C CA . VAL B 1 293 ? 9.32 2.098 -8.133 1 97 293 VAL B CA 1
ATOM 5072 C C . VAL B 1 293 ? 10.523 2.246 -7.203 1 97 293 VAL B C 1
ATOM 5074 O O . VAL B 1 293 ? 11.664 2.311 -7.656 1 97 293 VAL B O 1
ATOM 5077 N N . ILE B 1 294 ? 10.258 2.299 -5.949 1 97.62 294 ILE B N 1
ATOM 5078 C CA . ILE B 1 294 ? 11.312 2.492 -4.965 1 97.62 294 ILE B CA 1
ATOM 5079 C C . ILE B 1 294 ? 12.266 1.296 -4.984 1 97.62 294 ILE B C 1
ATOM 5081 O O . ILE B 1 294 ? 13.484 1.46 -4.887 1 97.62 294 ILE B O 1
ATOM 5085 N N . ASP B 1 295 ? 11.703 0.138 -5.148 1 96.81 295 ASP B N 1
ATOM 5086 C CA . ASP B 1 295 ? 12.516 -1.075 -5.141 1 96.81 295 ASP B CA 1
ATOM 5087 C C . ASP B 1 295 ? 13.43 -1.131 -6.367 1 96.81 295 ASP B C 1
ATOM 5089 O O . ASP B 1 295 ? 14.562 -1.602 -6.277 1 96.81 295 ASP B O 1
ATOM 5093 N N . ALA B 1 296 ? 12.93 -0.723 -7.43 1 96.56 296 ALA B N 1
ATOM 5094 C CA . ALA B 1 296 ? 13.758 -0.677 -8.633 1 96.56 296 ALA B CA 1
ATOM 5095 C C . ALA B 1 296 ? 14.953 0.257 -8.445 1 96.56 296 ALA B C 1
ATOM 5097 O O . ALA B 1 296 ? 16.078 -0.084 -8.812 1 96.56 296 ALA B O 1
ATOM 5098 N N . ASP B 1 297 ? 14.664 1.42 -7.91 1 97.5 297 ASP B N 1
ATOM 5099 C CA . ASP B 1 297 ? 15.742 2.367 -7.633 1 97.5 297 ASP B CA 1
ATOM 5100 C C . ASP B 1 297 ? 16.734 1.787 -6.633 1 97.5 297 ASP B C 1
ATOM 5102 O O . ASP B 1 297 ? 17.953 1.944 -6.797 1 97.5 297 ASP B O 1
ATOM 5106 N N . ARG B 1 298 ? 16.219 1.173 -5.652 1 97.38 298 ARG B N 1
ATOM 5107 C CA . ARG B 1 298 ? 17.047 0.511 -4.652 1 97.38 298 ARG B CA 1
ATOM 5108 C C . ARG B 1 298 ? 17.969 -0.507 -5.301 1 97.38 298 ARG B C 1
ATOM 5110 O O . ARG B 1 298 ? 19.172 -0.562 -4.977 1 97.38 298 ARG B O 1
ATOM 5117 N N . ALA B 1 299 ? 17.484 -1.289 -6.191 1 96.75 299 ALA B N 1
ATOM 5118 C CA . ALA B 1 299 ? 18.266 -2.297 -6.895 1 96.75 299 ALA B CA 1
ATOM 5119 C C . ALA B 1 299 ? 19.344 -1.645 -7.766 1 96.75 299 ALA B C 1
ATOM 5121 O O . ALA B 1 299 ? 20.469 -2.123 -7.828 1 96.75 299 ALA B O 1
ATOM 5122 N N . GLU B 1 300 ? 18.984 -0.632 -8.398 1 97.69 300 GLU B N 1
ATOM 5123 C CA . GLU B 1 300 ? 19.938 0.092 -9.234 1 97.69 300 GLU B CA 1
ATOM 5124 C C . GLU B 1 300 ? 21.094 0.646 -8.398 1 97.69 300 GLU B C 1
ATOM 5126 O O . GLU B 1 300 ? 22.25 0.627 -8.828 1 97.69 300 GLU B O 1
ATOM 5131 N N . ARG B 1 301 ? 20.766 1.129 -7.293 1 97.38 301 ARG B N 1
ATOM 5132 C CA . ARG B 1 301 ? 21.797 1.661 -6.406 1 97.38 301 ARG B CA 1
ATOM 5133 C C . ARG B 1 301 ? 22.734 0.556 -5.926 1 97.38 301 ARG B C 1
ATOM 5135 O O . ARG B 1 301 ? 23.938 0.775 -5.777 1 97.38 301 ARG B O 1
ATOM 5142 N N . LEU B 1 302 ? 22.203 -0.569 -5.699 1 97.5 302 LEU B N 1
ATOM 5143 C CA . LEU B 1 302 ? 23.062 -1.696 -5.348 1 97.5 302 LEU B CA 1
ATOM 5144 C C . LEU B 1 302 ? 24.031 -2.023 -6.48 1 97.5 302 LEU B C 1
ATOM 5146 O O . LEU B 1 302 ? 25.219 -2.295 -6.238 1 97.5 302 LEU B O 1
ATOM 5150 N N . ASP B 1 303 ? 23.547 -1.952 -7.633 1 97.88 303 ASP B N 1
ATOM 5151 C CA . ASP B 1 303 ? 24.406 -2.188 -8.797 1 97.88 303 ASP B CA 1
ATOM 5152 C C . ASP B 1 303 ? 25.531 -1.154 -8.875 1 97.88 303 ASP B C 1
ATOM 5154 O O . ASP B 1 303 ? 26.672 -1.495 -9.172 1 97.88 303 ASP B O 1
ATOM 5158 N N . GLN B 1 304 ? 25.156 -0.009 -8.633 1 97.88 304 GLN B N 1
ATOM 5159 C CA . GLN B 1 304 ? 26.156 1.06 -8.633 1 97.88 304 GLN B CA 1
ATOM 5160 C C . GLN B 1 304 ? 27.203 0.842 -7.547 1 97.88 304 GLN B C 1
ATOM 5162 O O . GLN B 1 304 ? 28.391 1.056 -7.773 1 97.88 304 GLN B O 1
ATOM 5167 N N . ILE B 1 305 ? 26.797 0.467 -6.449 1 98.06 305 ILE B N 1
ATOM 5168 C CA . ILE B 1 305 ? 27.703 0.188 -5.344 1 98.06 305 ILE B CA 1
ATOM 5169 C C . ILE B 1 305 ? 28.688 -0.908 -5.75 1 98.06 305 ILE B C 1
ATOM 5171 O O . ILE B 1 305 ? 29.891 -0.787 -5.516 1 98.06 305 ILE B O 1
ATOM 5175 N N . ASN B 1 306 ? 28.125 -1.884 -6.332 1 97.88 306 ASN B N 1
ATOM 5176 C CA . ASN B 1 306 ? 28.984 -2.975 -6.789 1 97.88 306 ASN B CA 1
ATOM 5177 C C . ASN B 1 306 ? 30 -2.498 -7.824 1 97.88 306 ASN B C 1
ATOM 5179 O O . ASN B 1 306 ? 31.172 -2.869 -7.762 1 97.88 306 ASN B O 1
ATOM 5183 N N . THR B 1 307 ? 29.609 -1.729 -8.664 1 98 307 THR B N 1
ATOM 5184 C CA . THR B 1 307 ? 30.484 -1.185 -9.703 1 98 307 THR B CA 1
ATOM 5185 C C . THR B 1 307 ? 31.562 -0.315 -9.086 1 98 307 THR B C 1
ATOM 5187 O O . THR B 1 307 ? 32.75 -0.46 -9.414 1 98 307 THR B O 1
ATOM 5190 N N . LEU B 1 308 ? 31.188 0.529 -8.203 1 97.56 308 LEU B N 1
ATOM 5191 C CA . LEU B 1 308 ? 32.125 1.417 -7.539 1 97.56 308 LEU B CA 1
ATOM 5192 C C . LEU B 1 308 ? 33.125 0.62 -6.703 1 97.56 308 LEU B C 1
ATOM 5194 O O . LEU B 1 308 ? 34.312 0.941 -6.676 1 97.56 308 LEU B O 1
ATOM 5198 N N . SER B 1 309 ? 32.688 -0.358 -6.082 1 97.5 309 SER B N 1
ATOM 5199 C CA . SER B 1 309 ? 33.562 -1.207 -5.27 1 97.5 309 SER B CA 1
ATOM 5200 C C . SER B 1 309 ? 34.625 -1.899 -6.125 1 97.5 309 SER B C 1
ATOM 5202 O O . SER B 1 309 ? 35.781 -1.992 -5.73 1 97.5 309 SER B O 1
ATOM 5204 N N . GLU B 1 310 ? 34.188 -2.32 -7.25 1 97.5 310 GLU B N 1
ATOM 5205 C CA . GLU B 1 310 ? 35.125 -2.943 -8.172 1 97.5 310 GLU B CA 1
ATOM 5206 C C . GLU B 1 310 ? 36.125 -1.929 -8.695 1 97.5 310 GLU B C 1
ATOM 5208 O O . GLU B 1 310 ? 37.312 -2.238 -8.82 1 97.5 310 GLU B O 1
ATOM 5213 N N . GLN B 1 311 ? 35.688 -0.844 -8.969 1 97.06 311 GLN B N 1
ATOM 5214 C CA . GLN B 1 311 ? 36.562 0.219 -9.438 1 97.06 311 GLN B CA 1
ATOM 5215 C C . GLN B 1 311 ? 37.625 0.568 -8.383 1 97.06 311 GLN B C 1
ATOM 5217 O O . GLN B 1 311 ? 38.781 0.764 -8.703 1 97.06 311 GLN B O 1
ATOM 5222 N N . ILE B 1 312 ? 37.219 0.709 -7.223 1 96.81 312 ILE B N 1
ATOM 5223 C CA . ILE B 1 312 ? 38.125 1.026 -6.125 1 96.81 312 ILE B CA 1
ATOM 5224 C C . ILE B 1 312 ? 39.219 -0.045 -6.027 1 96.81 312 ILE B C 1
ATOM 5226 O O . ILE B 1 312 ? 40.375 0.271 -5.859 1 96.81 312 ILE B O 1
ATOM 5230 N N . LYS B 1 313 ? 38.781 -1.294 -6.168 1 96.31 313 LYS B N 1
ATOM 5231 C CA . LYS B 1 313 ? 39.75 -2.381 -6.121 1 96.31 313 LYS B CA 1
ATOM 5232 C C . LYS B 1 313 ? 40.812 -2.229 -7.219 1 96.31 313 LYS B C 1
ATOM 5234 O O . LYS B 1 313 ? 42 -2.369 -6.961 1 96.31 313 LYS B O 1
ATOM 5239 N N . ILE B 1 314 ? 40.344 -1.847 -8.336 1 96.69 314 ILE B N 1
ATOM 5240 C CA . ILE B 1 314 ? 41.219 -1.712 -9.492 1 96.69 314 ILE B CA 1
ATOM 5241 C C . ILE B 1 314 ? 42.188 -0.539 -9.273 1 96.69 314 ILE B C 1
ATOM 5243 O O . ILE B 1 314 ? 43.406 -0.679 -9.445 1 96.69 314 ILE B O 1
ATOM 5247 N N . ILE B 1 315 ? 41.688 0.553 -8.883 1 96.44 315 ILE B N 1
ATOM 5248 C CA . ILE B 1 315 ? 42.469 1.762 -8.703 1 96.44 315 ILE B CA 1
ATOM 5249 C C . ILE B 1 315 ? 43.469 1.563 -7.559 1 96.44 315 ILE B C 1
ATOM 5251 O O . ILE B 1 315 ? 44.625 1.986 -7.648 1 96.44 315 ILE B O 1
ATOM 5255 N N . ASP B 1 316 ? 43.031 0.925 -6.57 1 95.19 316 ASP B N 1
ATOM 5256 C CA . ASP B 1 316 ? 43.875 0.692 -5.414 1 95.19 316 ASP B CA 1
ATOM 5257 C C . ASP B 1 316 ? 45.031 -0.245 -5.762 1 95.19 316 ASP B C 1
ATOM 5259 O O . ASP B 1 316 ? 46.156 -0.064 -5.281 1 95.19 316 ASP B O 1
ATOM 5263 N N . ALA B 1 317 ? 44.719 -1.222 -6.566 1 96.44 317 ALA B N 1
ATOM 5264 C CA . ALA B 1 317 ? 45.812 -2.111 -7.023 1 96.44 317 ALA B CA 1
ATOM 5265 C C . ALA B 1 317 ? 46.844 -1.346 -7.836 1 96.44 317 ALA B C 1
ATOM 5267 O O . ALA B 1 317 ? 48.031 -1.535 -7.648 1 96.44 317 ALA B O 1
ATOM 5268 N N . ASP B 1 318 ? 46.438 -0.552 -8.672 1 96.31 318 ASP B N 1
ATOM 5269 C CA . ASP B 1 318 ? 47.344 0.265 -9.469 1 96.31 318 ASP B CA 1
ATOM 5270 C C . ASP B 1 318 ? 48.156 1.21 -8.586 1 96.31 318 ASP B C 1
ATOM 5272 O O . ASP B 1 318 ? 49.344 1.381 -8.789 1 96.31 318 ASP B O 1
ATOM 5276 N N . ARG B 1 319 ? 47.5 1.794 -7.652 1 94.94 319 ARG B N 1
ATOM 5277 C CA . ARG B 1 319 ? 48.125 2.676 -6.688 1 94.94 319 ARG B CA 1
ATOM 5278 C C . ARG B 1 319 ? 49.25 1.945 -5.938 1 94.94 319 ARG B C 1
ATOM 5280 O O . ARG B 1 319 ? 50.344 2.479 -5.773 1 94.94 319 ARG B O 1
ATOM 5287 N N . ALA B 1 320 ? 49 0.767 -5.535 1 95.44 320 ALA B N 1
ATOM 5288 C CA . ALA B 1 320 ? 49.969 -0.043 -4.828 1 95.44 320 ALA B CA 1
ATOM 5289 C C . ALA B 1 320 ? 51.156 -0.393 -5.734 1 95.44 320 ALA B C 1
ATOM 5291 O O . ALA B 1 320 ? 52.312 -0.353 -5.309 1 95.44 320 ALA B O 1
ATOM 5292 N N . ASP B 1 321 ? 50.875 -0.688 -6.977 1 96.88 321 ASP B N 1
ATOM 5293 C CA . ASP B 1 321 ? 51.938 -0.985 -7.949 1 96.88 321 ASP B CA 1
ATOM 5294 C C . ASP B 1 321 ? 52.844 0.219 -8.164 1 96.88 321 ASP B C 1
ATOM 5296 O O . ASP B 1 321 ? 54.062 0.071 -8.242 1 96.88 321 ASP B O 1
ATOM 5300 N N . ARG B 1 322 ? 52.281 1.34 -8.227 1 96.12 322 ARG B N 1
ATOM 5301 C CA . ARG B 1 322 ? 53.062 2.557 -8.43 1 96.12 322 ARG B CA 1
ATOM 5302 C C . ARG B 1 322 ? 53.969 2.854 -7.219 1 96.12 322 ARG B C 1
ATOM 5304 O O . ARG B 1 322 ? 55.094 3.338 -7.363 1 96.12 322 ARG B O 1
ATOM 5311 N N . LEU B 1 323 ? 53.406 2.578 -6.039 1 96.19 323 LEU B N 1
ATOM 5312 C CA . LEU B 1 323 ? 54.219 2.74 -4.844 1 96.19 323 LEU B CA 1
ATOM 5313 C C . LEU B 1 323 ? 55.438 1.82 -4.883 1 96.19 323 LEU B C 1
ATOM 5315 O O . LEU B 1 323 ? 56.562 2.23 -4.531 1 96.19 323 LEU B O 1
ATOM 5319 N N . GLU B 1 324 ? 55.281 0.625 -5.375 1 97 324 GLU B N 1
ATOM 5320 C CA . GLU B 1 324 ? 56.375 -0.308 -5.516 1 97 324 GLU B CA 1
ATOM 5321 C C . GLU B 1 324 ? 57.406 0.195 -6.535 1 97 324 GLU B C 1
ATOM 5323 O O . GLU B 1 324 ? 58.594 0.098 -6.32 1 97 324 GLU B O 1
ATOM 5328 N N . GLN B 1 325 ? 56.938 0.695 -7.59 1 97.06 325 GLN B N 1
ATOM 5329 C CA . GLN B 1 325 ? 57.781 1.265 -8.609 1 97.06 325 GLN B CA 1
ATOM 5330 C C . GLN B 1 325 ? 58.594 2.436 -8.055 1 97.06 325 GLN B C 1
ATOM 5332 O O . GLN B 1 325 ? 59.812 2.547 -8.312 1 97.06 325 GLN B O 1
ATOM 5337 N N . ILE B 1 326 ? 57.938 3.264 -7.293 1 96.62 326 ILE B N 1
ATOM 5338 C CA . ILE B 1 326 ? 58.625 4.41 -6.68 1 96.62 326 ILE B CA 1
ATOM 5339 C C . ILE B 1 326 ? 59.719 3.932 -5.75 1 96.62 326 ILE B C 1
ATOM 5341 O O . ILE B 1 326 ? 60.844 4.457 -5.785 1 96.62 326 ILE B O 1
ATOM 5345 N N . ASN B 1 327 ? 59.469 2.936 -4.957 1 97 327 ASN B N 1
ATOM 5346 C CA . ASN B 1 327 ? 60.469 2.381 -4.059 1 97 327 ASN B CA 1
ATOM 5347 C C . ASN B 1 327 ? 61.656 1.82 -4.824 1 97 327 ASN B C 1
ATOM 5349 O O . ASN B 1 327 ? 62.812 2.031 -4.434 1 97 327 ASN B O 1
ATOM 5353 N N . THR B 1 328 ? 61.406 1.172 -5.953 1 97.38 328 THR B N 1
ATOM 5354 C CA . THR B 1 328 ? 62.469 0.605 -6.793 1 97.38 328 THR B CA 1
ATOM 5355 C C . THR B 1 328 ? 63.312 1.709 -7.41 1 97.38 328 THR B C 1
ATOM 5357 O O . THR B 1 328 ? 64.562 1.648 -7.363 1 97.38 328 THR B O 1
ATOM 5360 N N . LEU B 1 329 ? 62.656 2.729 -7.922 1 96.31 329 LEU B N 1
ATOM 5361 C CA . LEU B 1 329 ? 63.375 3.844 -8.547 1 96.31 329 LEU B CA 1
ATOM 5362 C C . LEU B 1 329 ? 64.188 4.602 -7.523 1 96.31 329 LEU B C 1
ATOM 5364 O O . LEU B 1 329 ? 65.312 5.023 -7.816 1 96.31 329 LEU B O 1
ATOM 5368 N N . THR B 1 330 ? 63.719 4.711 -6.336 1 96.56 330 THR B N 1
ATOM 5369 C CA . THR B 1 330 ? 64.438 5.383 -5.262 1 96.56 330 THR B CA 1
ATOM 5370 C C . THR B 1 330 ? 65.688 4.605 -4.887 1 96.56 330 THR B C 1
ATOM 5372 O O . THR B 1 330 ? 66.75 5.195 -4.684 1 96.56 330 THR B O 1
ATOM 5375 N N . ARG B 1 331 ? 65.688 3.342 -4.895 1 96.12 331 ARG B N 1
ATOM 5376 C CA . ARG B 1 331 ? 66.812 2.504 -4.625 1 96.12 331 ARG B CA 1
ATOM 5377 C C . ARG B 1 331 ? 67.875 2.641 -5.73 1 96.12 331 ARG B C 1
ATOM 5379 O O . ARG B 1 331 ? 69.062 2.766 -5.453 1 96.12 331 ARG B O 1
ATOM 5386 N N . MET B 1 332 ? 67.438 2.676 -6.887 1 95.44 332 MET B N 1
ATOM 5387 C CA . MET B 1 332 ? 68.312 2.82 -8.031 1 95.44 332 MET B CA 1
ATOM 5388 C C . MET B 1 332 ? 69.062 4.156 -7.977 1 95.44 332 MET B C 1
ATOM 5390 O O . MET B 1 332 ? 70.25 4.219 -8.258 1 95.44 332 MET B O 1
ATOM 5394 N N . ILE B 1 333 ? 68.375 5.133 -7.66 1 95.19 333 ILE B N 1
ATOM 5395 C CA . ILE B 1 333 ? 68.938 6.465 -7.57 1 95.19 333 ILE B CA 1
ATOM 5396 C C . ILE B 1 333 ? 70 6.48 -6.484 1 95.19 333 ILE B C 1
ATOM 5398 O O . ILE B 1 333 ? 71.125 7.008 -6.691 1 95.19 333 ILE B O 1
ATOM 5402 N N . ARG B 1 334 ? 69.812 5.848 -5.371 1 94 334 ARG B N 1
ATOM 5403 C CA . ARG B 1 334 ? 70.812 5.785 -4.285 1 94 334 ARG B CA 1
ATOM 5404 C C . ARG B 1 334 ? 72.062 5.043 -4.719 1 94 334 ARG B C 1
ATOM 5406 O O . ARG B 1 334 ? 73.188 5.469 -4.414 1 94 334 ARG B O 1
ATOM 5413 N N . GLU B 1 335 ? 71.875 4.047 -5.434 1 93.06 335 GLU B N 1
ATOM 5414 C CA . GLU B 1 335 ? 73 3.268 -5.93 1 93.06 335 GLU B CA 1
ATOM 5415 C C . GLU B 1 335 ? 73.812 4.066 -6.938 1 93.06 335 GLU B C 1
ATOM 5417 O O . GLU B 1 335 ? 75.062 4.059 -6.891 1 93.06 335 GLU B O 1
ATOM 5422 N N . LEU B 1 336 ? 73.125 4.773 -7.777 1 91.81 336 LEU B N 1
ATOM 5423 C CA . LEU B 1 336 ? 73.812 5.582 -8.781 1 91.81 336 LEU B CA 1
ATOM 5424 C C . LEU B 1 336 ? 74.562 6.746 -8.125 1 91.81 336 LEU B C 1
ATOM 5426 O O . LEU B 1 336 ? 75.688 7.078 -8.531 1 91.81 336 LEU B O 1
ATOM 5430 N N . GLN B 1 337 ? 74 7.301 -7.098 1 90.94 337 GLN B N 1
ATOM 5431 C CA . GLN B 1 337 ? 74.625 8.383 -6.375 1 90.94 337 GLN B CA 1
ATOM 5432 C C . GLN B 1 337 ? 75.875 7.891 -5.645 1 90.94 337 GLN B C 1
ATOM 5434 O O . GLN B 1 337 ? 76.875 8.578 -5.621 1 90.94 337 GLN B O 1
ATOM 5439 N N . ALA B 1 338 ? 75.875 6.727 -5.145 1 89.69 338 ALA B N 1
ATOM 5440 C CA . ALA B 1 338 ? 77 6.133 -4.484 1 89.69 338 ALA B CA 1
ATOM 5441 C C . ALA B 1 338 ? 78.125 5.867 -5.484 1 89.69 338 ALA B C 1
ATOM 5443 O O . ALA B 1 338 ? 79.312 6.121 -5.195 1 89.69 338 ALA B O 1
ATOM 5444 N N . SER B 1 339 ? 77.812 5.473 -6.57 1 86.25 339 SER B N 1
ATOM 5445 C CA . SER B 1 339 ? 78.75 5.207 -7.613 1 86.25 339 SER B CA 1
ATOM 5446 C C . SER B 1 339 ? 79.438 6.492 -8.07 1 86.25 339 SER B C 1
ATOM 5448 O O . SER B 1 339 ? 80.688 6.52 -8.242 1 86.25 339 SER B O 1
ATOM 5450 N N . VAL B 1 340 ? 78.75 7.461 -8.258 1 86.88 340 VAL B N 1
ATOM 5451 C CA . VAL B 1 340 ? 79.312 8.75 -8.68 1 86.88 340 VAL B CA 1
ATOM 5452 C C . VAL B 1 340 ? 80.25 9.281 -7.609 1 86.88 340 VAL B C 1
ATOM 5454 O O . VAL B 1 340 ? 81.375 9.797 -7.926 1 86.88 340 VAL B O 1
ATOM 5457 N N . ARG B 1 341 ? 80 9.109 -6.359 1 86.38 341 ARG B N 1
ATOM 5458 C CA . ARG B 1 341 ? 80.875 9.547 -5.27 1 86.38 341 ARG B CA 1
ATOM 5459 C C . ARG B 1 341 ? 82.188 8.758 -5.258 1 86.38 341 ARG B C 1
ATOM 5461 O O . ARG B 1 341 ? 83.25 9.328 -5.023 1 86.38 341 ARG B O 1
ATOM 5468 N N . GLU B 1 342 ? 82.062 7.543 -5.535 1 86.25 342 GLU B N 1
ATOM 5469 C CA . GLU B 1 342 ? 83.25 6.703 -5.551 1 86.25 342 GLU B CA 1
ATOM 5470 C C . GLU B 1 342 ? 84.188 7.078 -6.703 1 86.25 342 GLU B C 1
ATOM 5472 O O . GLU B 1 342 ? 85.438 7.082 -6.551 1 86.25 342 GLU B O 1
ATOM 5477 N N . ILE B 1 343 ? 83.688 7.473 -7.746 1 84.56 343 ILE B N 1
ATOM 5478 C CA . ILE B 1 343 ? 84.5 7.832 -8.906 1 84.56 343 ILE B CA 1
ATOM 5479 C C . ILE B 1 343 ? 85.188 9.188 -8.672 1 84.56 343 ILE B C 1
ATOM 5481 O O . ILE B 1 343 ? 86.312 9.406 -9.07 1 84.56 343 ILE B O 1
ATOM 5485 N N . ASN B 1 344 ? 84.625 10.031 -8.047 1 81.88 344 ASN B N 1
ATOM 5486 C CA . ASN B 1 344 ? 85.125 11.367 -7.824 1 81.88 344 ASN B CA 1
ATOM 5487 C C . ASN B 1 344 ? 86.062 11.398 -6.617 1 81.88 344 ASN B C 1
ATOM 5489 O O . ASN B 1 344 ? 86.688 12.422 -6.336 1 81.88 344 ASN B O 1
ATOM 5493 N N . SER B 1 345 ? 86.125 10.43 -5.773 1 77.19 345 SER B N 1
ATOM 5494 C CA . SER B 1 345 ? 87.125 10.328 -4.707 1 77.19 345 SER B CA 1
ATOM 5495 C C . SER B 1 345 ? 88.375 9.641 -5.195 1 77.19 345 SER B C 1
ATOM 5497 O O . SER B 1 345 ? 89.5 9.977 -4.754 1 77.19 345 SER B O 1
#

Sequence (690 aa):
MYKRICWCGNNELLPFNAEYGRCEECGTLVSVGGLSDKELQVSDDDKDFYGKQYWLEHQSEDLGFANIFGRARSDLTDRNLHWLRTLLRYQVPPANVLELGCSHGSFVGLMRQAGYDASGVELSPWVVEFGQKTFDVPIALGPAENLNLIPGSFDLVVLMDVLEHLPDPEGTMRHALGLLKPEGMLIIQTPEFKEEMTFEELTASQGAFLKMLQPDEHVYLFTKSSVKRLFNRLGADNLVFEPPVFYQYDMFFLVGRQPIEALSDDSGQDALASRPTGRFVQAMLDLDSRIKVIDADRAERLDQINTLSEQIKIIDADRADRLEQINTLTRMIRELQASVREINSMYKRICWCGNNELLPFNAEYGRCEECGTLVSVGGLSDKELQVSDDDKDFYGKQYWLEHQSEDLGFANIFGRARSDLTDRNLHWLRTLLRYQVPPANVLELGCSHGSFVGLMRQAGYDASGVELSPWVVEFGQKTFDVPIALGPAENLNLIPGSFDLVVLMDVLEHLPDPEGTMRHALGLLKPEGMLIIQTPEFKEEMTFEELTASQGAFLKMLQPDEHVYLFTKSSVKRLFNRLGADNLVFEPPVFYQYDMFFLVGRQPIEALSDDSGQDALASRPTGRFVQAMLDLDSRIKVIDADRAERLDQINTLSEQIKIIDADRADRLEQINTLTRMIRELQASVREINS

Organism: NCBI:txid484088

Solvent-accessible surface area (backbone atoms only — not comparable to full-atom values): 35418 Å² total; per-residue (Å²): 126,79,68,65,60,42,91,88,69,49,74,59,54,47,79,56,54,96,39,32,20,29,28,75,84,56,57,29,34,29,28,50,62,37,64,51,69,74,55,64,42,60,86,42,40,85,74,26,54,61,10,50,49,32,45,61,39,44,32,30,77,73,68,70,39,66,27,54,73,52,39,54,51,52,36,59,68,43,58,39,48,54,52,47,57,56,45,30,33,64,54,51,51,73,41,36,33,38,28,46,58,36,61,56,28,54,56,39,33,53,40,37,42,39,44,27,54,40,31,29,28,26,56,18,66,60,41,34,53,48,13,28,66,52,39,66,42,58,52,45,80,31,60,72,89,79,46,94,68,64,64,43,64,22,46,32,40,35,28,63,70,35,66,28,53,39,84,51,48,67,62,53,50,50,52,54,58,48,29,26,27,78,83,15,35,38,40,41,32,34,59,44,43,56,88,86,66,46,56,68,58,36,61,75,67,64,36,71,49,62,76,62,73,37,35,69,53,37,36,40,37,34,21,77,65,29,49,50,51,56,32,43,75,70,62,28,73,28,72,48,80,48,87,33,91,49,62,79,35,33,38,22,35,36,38,17,62,40,86,82,64,73,54,59,86,56,50,33,57,52,42,16,62,73,34,40,54,6,41,56,49,49,30,44,52,50,46,53,53,50,38,55,53,52,48,51,52,32,51,50,41,51,51,49,42,52,52,51,53,51,48,43,53,52,51,50,50,52,35,52,51,42,54,52,50,41,56,52,49,52,51,50,44,52,52,52,53,52,51,53,52,60,70,75,103,127,82,68,63,59,43,93,88,69,50,75,60,55,47,78,55,53,94,38,31,22,29,29,76,83,58,56,30,34,31,27,48,63,37,64,52,68,75,53,64,41,60,86,43,41,85,74,26,54,60,10,49,49,32,45,60,39,44,33,30,78,72,69,70,39,65,26,54,72,52,39,54,51,53,36,59,66,43,60,40,48,55,52,47,57,57,44,30,32,63,54,50,51,73,41,36,33,38,29,44,58,37,60,54,28,53,55,39,33,52,39,37,42,41,45,27,55,41,31,31,26,25,56,18,65,62,42,32,52,49,13,30,66,52,40,67,42,59,53,45,79,31,61,71,90,78,47,93,68,65,64,44,62,22,48,32,38,36,28,64,69,35,66,28,52,39,83,53,47,66,63,52,50,50,51,54,57,49,28,26,28,78,82,15,35,38,40,40,32,33,59,44,43,56,89,86,66,46,57,68,57,35,61,76,67,63,36,70,50,62,75,60,73,36,35,70,51,36,35,41,36,34,21,76,64,29,50,51,52,55,32,42,74,67,61,27,74,30,72,48,78,49,88,32,90,48,62,78,36,32,38,20,36,35,38,17,62,40,85,81,64,74,54,60,88,57,49,33,57,52,41,17,63,72,32,40,54,6,42,57,49,49,29,44,52,50,48,53,51,49,38,54,52,52,48,51,52,33,51,51,42,51,50,47,44,52,52,51,52,52,47,43,53,52,54,50,50,51,36,52,51,43,51,52,49,40,54,53,48,52,50,50,44,54,54,52,52,52,50,52,53,61,70,74,104

Foldseek 3Di:
DDAAADLVRHRDFCDQDPQWTAGPPQGKIFGGHADDQVLLADDDQVPGCQHPCVQAPVCCPPQNDDHLVVCLPPCLLAQLLVVVLVVLQFDADAFEEEEEACQLCSSQLLVVLQHYNYEYEHAYPVRQVNNCVVRVGHYHHDDPVPDDQDFQRGQEYEYEAQQQQHSNNLVSVLVVLRNHHQNHKYKYKHWADDSPDGPVVCVVVVAPQVSVPDSHGRRIHHHPRSVCVSVVVSQWNAKDWDQHSCNRTMTIMMIHNDHTDTDDSCSSVVSLVVDDSSVVSVVSSVVSVVCVVVVVVVVVVVVVVVVVVVVCVVVVVVVVVVVVVVVVVVVVVVVVVVVVVVVVD/DDAAADLVRHRDFCDQDPQWTAGPPQGKIFGGNADDQVLLADDDQVPGCQHPCVQAPVCCPPQVDDHLVVCLPPCLLAQLLVVVLVVLQFDADAFEEEEEACQLCSSQLLVVLQHYNYEYEHAYPVRQVNNCVVRVGHYDHDDPVPDPQDFQRGQEYEYEAQLQQHSNNLVSVLVVQRNHHQNHKYKYKHWADDSPDGPVVCVVVVAPQVSVPDSHGRRIHHHPRSVCVSVVVSQWNAKDWDQHSCNRTMTIMMIHNDHTDTDDSCSSVVSLVVDDSSVVSVVSSVVSVVCVVVVVVVVVVVVVVVVVVVVCVVVVVVVVVVVVVVVVVVVVVVVVVVVVVVVVD

Radius of gyration: 34.84 Å; Cα contacts (8 Å, |Δi|>4): 1258; chains: 2; bounding box: 114×97×62 Å

pLDDT: mean 94.37, std 6.2, range [46.84, 98.88]

InterPro domains:
  IPR029063 S-adenosyl-L-methionine-dependent methyltransferase superfamily [G3DSA:3.40.50.150] (50-243)
  IPR029063 S-adenosyl-L-methionine-dependent methyltransferase superfamily [SSF53335] (82-253)

Secondary structure (DSSP, 8-state):
---PPPTTS---EEESSSSEEEETTT--EEESSS--TGGGS-SSTTTSTTSHHIIIIIIIIIH----HHHHHHHGGGTHHHHHHHHHHTT-PSS-EEEEES-TT-HHHHHHHHHT-EEEEEES-HHHHHHHHHHH---EEES-GGGS-PPTT-EEEEEEES-GGG-SSHHHHHHHHHHTEEEEEEEEEEEE---TT--HHHHHHHT-GGGGG--TTT--EE--HHHHHHHHHHTT--EEEEE--TTTTTEEEEEEESS---PPPHHHHHHHHHTSHHHHHHHHHHHHHHHHHHHHHHHHHHHHHHHHHHHHHHHHHHHHHHHHHHHHHHHHHHHHHHHHHHHHH-/---PPPTTS---EEESSSSEEEETTT--EEESSS--TGGGS-SSTTTSTTSHHIIIIIIIIIH----HHHHHHHGGGTHHHHHHHHHHTT-PSS-EEEEES-TT-HHHHHHHHHT-EEEEEES-HHHHHHHHHHH---EEES-GGGS-PPTT-EEEEEEES-GGG-SSHHHHHHHHHHTEEEEEEEEEEEE---TT--HHHHHHHT-GGGGG--TTT--EE--HHHHHHHHHHTT--EEEEE--TTTTTEEEEEEESS---PPPHHHHHHHHHTSHHHHHHHHHHHHHHHHHHHHHHHHHHHHHHHHHHHHHHHHHHHHHHHHHHHHHHHHHHHHHHHHHHHHH-

Nearest PDB structures (foldseek):
  7zkg-assembly1_A  TM=6.983E-01  e=1.808E-08  Streptomyces griseofuscus
  3ccf-assembly1_A  TM=6.502E-01  e=5.421E-08  Trichormus variabilis ATCC 29413
  2p35-assembly1_B  TM=6.380E-01  e=3.379E-07  Agrobacterium fabrum str. C58
  2p35-assembly1_A  TM=6.649E-01  e=1.650E-06  Agrobacterium fabrum str. C58
  3ege-assembly1_A  TM=6.168E-01  e=1.461E-06  Trichormus variabilis ATCC 29413